Protein AF-0000000075195828 (afdb_homodimer)

Structure (mmCIF, N/CA/C/O backbone):
data_AF-0000000075195828-model_v1
#
loop_
_entity.id
_entity.type
_entity.pdbx_description
1 polymer 'Uncharacterized protein'
#
loop_
_atom_site.group_PDB
_atom_site.id
_atom_site.type_symbol
_atom_site.label_atom_id
_atom_site.label_alt_id
_atom_site.label_comp_id
_atom_site.label_asym_id
_atom_site.label_entity_id
_atom_site.label_seq_id
_atom_site.pdbx_PDB_ins_code
_atom_site.Cartn_x
_atom_site.Cartn_y
_atom_site.Cartn_z
_atom_site.occupancy
_atom_site.B_iso_or_equiv
_atom_site.auth_seq_id
_atom_site.auth_comp_id
_atom_site.auth_asym_id
_atom_site.auth_atom_id
_atom_site.pdbx_PDB_model_num
ATOM 1 N N . MET A 1 1 ? -68.438 -22.5 15.289 1 33.59 1 MET A N 1
ATOM 2 C CA . MET A 1 1 ? -67 -22.391 15.703 1 33.59 1 MET A CA 1
ATOM 3 C C . MET A 1 1 ? -66.062 -22.578 14.516 1 33.59 1 MET A C 1
ATOM 5 O O . MET A 1 1 ? -64.875 -22.25 14.594 1 33.59 1 MET A O 1
ATOM 9 N N . ARG A 1 2 ? -66.625 -23.141 13.414 1 47.31 2 ARG A N 1
ATOM 10 C CA . ARG A 1 2 ? -65.75 -23.5 12.305 1 47.31 2 ARG A CA 1
ATOM 11 C C . ARG A 1 2 ? -65.5 -22.297 11.43 1 47.31 2 ARG A C 1
ATOM 13 O O . ARG A 1 2 ? -64.438 -22.25 10.75 1 47.31 2 ARG A O 1
ATOM 20 N N . THR A 1 3 ? -66.312 -21.281 11.453 1 52.47 3 THR A N 1
ATOM 21 C CA . THR A 1 3 ? -66.188 -20.203 10.469 1 52.47 3 THR A CA 1
ATOM 22 C C . THR A 1 3 ? -65.125 -19.203 10.898 1 52.47 3 THR A C 1
ATOM 24 O O . THR A 1 3 ? -64.5 -18.531 10.062 1 52.47 3 THR A O 1
ATOM 27 N N . ALA A 1 4 ? -64.938 -19.125 12.195 1 49.28 4 ALA A N 1
ATOM 28 C CA . ALA A 1 4 ? -64 -18.094 12.688 1 49.28 4 ALA A CA 1
ATOM 29 C C . ALA A 1 4 ? -62.562 -18.484 12.445 1 49.28 4 ALA A C 1
ATOM 31 O O . ALA A 1 4 ? -61.688 -17.609 12.281 1 49.28 4 ALA A O 1
ATOM 32 N N . VAL A 1 5 ? -62.344 -19.797 12.18 1 52.47 5 VAL A N 1
ATOM 33 C CA . VAL A 1 5 ? -60.969 -20.266 12.07 1 52.47 5 VAL A CA 1
ATOM 34 C C . VAL A 1 5 ? -60.438 -19.969 10.664 1 52.47 5 VAL A C 1
ATOM 36 O O . VAL A 1 5 ? -59.25 -19.703 10.492 1 52.47 5 VAL A O 1
ATOM 39 N N . TYR A 1 6 ? -61.375 -19.719 9.742 1 54.06 6 TYR A N 1
ATOM 40 C CA . TYR A 1 6 ? -60.938 -19.5 8.367 1 54.06 6 TYR A CA 1
ATOM 41 C C . TYR A 1 6 ? -60.406 -18.094 8.18 1 54.06 6 TYR A C 1
ATOM 43 O O . TYR A 1 6 ? -59.5 -17.859 7.398 1 54.06 6 TYR A O 1
ATOM 51 N N . TYR A 1 7 ? -60.844 -17.062 8.992 1 54.94 7 TYR A N 1
ATOM 52 C CA . TYR A 1 7 ? -60.438 -15.672 8.781 1 54.94 7 TYR A CA 1
ATOM 53 C C . TYR A 1 7 ? -59.062 -15.406 9.352 1 54.94 7 TYR A C 1
ATOM 55 O O . TYR A 1 7 ? -58.344 -14.516 8.883 1 54.94 7 TYR A O 1
ATOM 63 N N . ILE A 1 8 ? -58.656 -16.281 10.367 1 55.53 8 ILE A N 1
ATOM 64 C CA . ILE A 1 8 ? -57.344 -16.031 10.977 1 55.53 8 ILE A CA 1
ATOM 65 C C . ILE A 1 8 ? -56.281 -16.734 10.18 1 55.53 8 ILE A C 1
ATOM 67 O O . ILE A 1 8 ? -55.156 -16.203 10.016 1 55.53 8 ILE A O 1
ATOM 71 N N . LEU A 1 9 ? -56.656 -17.828 9.391 1 58.69 9 LEU A N 1
ATOM 72 C CA . LEU A 1 9 ? -55.625 -18.594 8.703 1 58.69 9 LEU A CA 1
ATOM 73 C C . LEU A 1 9 ? -55.281 -17.984 7.352 1 58.69 9 LEU A C 1
ATOM 75 O O . LEU A 1 9 ? -54.188 -18.188 6.82 1 58.69 9 LEU A O 1
ATOM 79 N N . LEU A 1 10 ? -56.125 -16.984 6.922 1 60.84 10 LEU A N 1
ATOM 80 C CA . LEU A 1 10 ? -55.906 -16.422 5.59 1 60.84 10 LEU A CA 1
ATOM 81 C C . LEU A 1 10 ? -54.781 -15.406 5.602 1 60.84 10 LEU A C 1
ATOM 83 O O . LEU A 1 10 ? -53.938 -15.391 4.699 1 60.84 10 LEU A O 1
ATOM 87 N N . PRO A 1 11 ? -54.719 -14.57 6.68 1 60.22 11 PRO A N 1
ATOM 88 C CA . PRO A 1 11 ? -53.594 -13.625 6.648 1 60.22 11 PRO A CA 1
ATOM 89 C C . PRO A 1 11 ? -52.281 -14.273 7.012 1 60.22 11 PRO A C 1
ATOM 91 O O . PRO A 1 11 ? -51.219 -13.852 6.523 1 60.22 11 PRO A O 1
ATOM 94 N N . ILE A 1 12 ? -52.344 -15.5 7.641 1 58.06 12 ILE A N 1
ATOM 95 C CA . ILE A 1 12 ? -51.094 -16.156 8.008 1 58.06 12 ILE A CA 1
ATOM 96 C C . ILE A 1 12 ? -50.531 -16.906 6.797 1 58.06 12 ILE A C 1
ATOM 98 O O . ILE A 1 12 ? -49.312 -16.828 6.527 1 58.06 12 ILE A O 1
ATOM 102 N N . ILE A 1 13 ? -51.406 -17.438 5.906 1 59.91 13 ILE A N 1
ATOM 103 C CA . ILE A 1 13 ? -50.938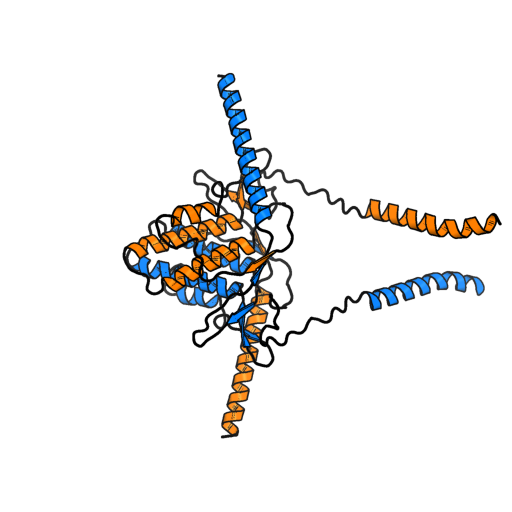 -18.156 4.734 1 59.91 13 ILE A CA 1
ATOM 104 C C . ILE A 1 13 ? -50.5 -17.172 3.658 1 59.91 13 ILE A C 1
ATOM 106 O O . ILE A 1 13 ? -49.5 -17.391 2.971 1 59.91 13 ILE A O 1
ATOM 110 N N . ALA A 1 14 ? -51.062 -15.969 3.604 1 57.03 14 ALA A N 1
ATOM 111 C CA . ALA A 1 14 ? -50.656 -14.977 2.625 1 57.03 14 ALA A CA 1
ATOM 112 C C . ALA A 1 14 ? -49.312 -14.367 3.012 1 57.03 14 ALA A C 1
ATOM 114 O O . ALA A 1 14 ? -48.438 -14.133 2.152 1 57.03 14 ALA A O 1
ATOM 115 N N . ASN A 1 15 ? -49.062 -14.367 4.328 1 58.78 15 ASN A N 1
ATOM 116 C CA . ASN A 1 15 ? -47.781 -13.859 4.785 1 58.78 15 ASN A CA 1
ATOM 117 C C . ASN A 1 15 ? -46.688 -14.891 4.598 1 58.78 15 ASN A C 1
ATOM 119 O O . ASN A 1 15 ? -45.562 -14.539 4.215 1 58.78 15 ASN A O 1
ATOM 123 N N . LEU A 1 16 ? -47 -16.172 4.641 1 58.81 16 LEU A N 1
ATOM 124 C CA . LEU A 1 16 ? -46.031 -17.234 4.426 1 58.81 16 LEU A CA 1
ATOM 125 C C . LEU A 1 16 ? -45.75 -17.438 2.938 1 58.81 16 LEU A C 1
ATOM 127 O O . LEU A 1 16 ? -44.594 -17.656 2.535 1 58.81 16 LEU A O 1
ATOM 131 N N . ALA A 1 17 ? -46.812 -17.219 2.166 1 55.09 17 ALA A N 1
ATOM 132 C CA . ALA A 1 17 ? -46.625 -17.344 0.72 1 55.09 17 ALA A CA 1
ATOM 133 C C . ALA A 1 17 ? -45.844 -16.172 0.163 1 55.09 17 ALA A C 1
ATOM 135 O O . ALA A 1 17 ? -44.938 -16.359 -0.683 1 55.09 17 ALA A O 1
ATOM 136 N N . VAL A 1 18 ? -45.969 -14.961 0.785 1 50.88 18 VAL A N 1
ATOM 137 C CA . VAL A 1 18 ? -45.188 -13.812 0.312 1 50.88 18 VAL A CA 1
ATOM 138 C C . VAL A 1 18 ? -43.75 -13.93 0.773 1 50.88 18 VAL A C 1
ATOM 140 O O . VAL A 1 18 ? -42.812 -13.602 0.025 1 50.88 18 VAL A O 1
ATOM 143 N N . LYS A 1 19 ? -43.531 -14.453 1.952 1 51.91 19 LYS A N 1
ATOM 144 C CA . LYS A 1 19 ? -42.156 -14.656 2.404 1 51.91 19 LYS A CA 1
ATOM 145 C C . LYS A 1 19 ? -41.5 -15.766 1.602 1 51.91 19 LYS A C 1
ATOM 147 O O . LYS A 1 19 ? -40.312 -15.664 1.28 1 51.91 19 LYS A O 1
ATOM 152 N N . LEU A 1 20 ? -42.219 -16.75 1.206 1 51.75 20 LEU A N 1
ATOM 153 C CA . LEU A 1 20 ? -41.688 -17.828 0.384 1 51.75 20 LEU A CA 1
ATOM 154 C C . LEU A 1 20 ? -41.406 -17.344 -1.039 1 51.75 20 LEU A C 1
ATOM 156 O O . LEU A 1 20 ? -40.406 -17.719 -1.65 1 51.75 20 LEU A O 1
ATOM 160 N N . VAL A 1 21 ? -42.25 -16.469 -1.584 1 49.66 21 VAL A N 1
ATOM 161 C CA . VAL A 1 21 ? -42.031 -15.93 -2.924 1 49.66 21 VAL A CA 1
ATOM 162 C C . VAL A 1 21 ? -40.906 -14.922 -2.902 1 49.66 21 VAL A C 1
ATOM 164 O O . VAL A 1 21 ? -40.031 -14.93 -3.787 1 49.66 21 VAL A O 1
ATOM 167 N N . VAL A 1 22 ? -40.812 -14.062 -1.802 1 46.47 22 VAL A N 1
ATOM 168 C CA . VAL A 1 22 ? -39.719 -13.086 -1.715 1 46.47 22 VAL A CA 1
ATOM 169 C C . VAL A 1 22 ? -38.406 -13.805 -1.432 1 46.47 22 VAL A C 1
ATOM 171 O O . VAL A 1 22 ? -37.375 -13.414 -1.948 1 46.47 22 VAL A O 1
ATOM 174 N N . TRP A 1 23 ? -38.438 -14.844 -0.588 1 48.66 23 TRP A N 1
ATOM 175 C CA . TRP A 1 23 ? -37.219 -15.617 -0.371 1 48.66 23 TRP A CA 1
ATOM 176 C C . TRP A 1 23 ? -36.781 -16.297 -1.659 1 48.66 23 TRP A C 1
ATOM 178 O O . TRP A 1 23 ? -35.594 -16.328 -1.97 1 48.66 23 TRP A O 1
ATOM 188 N N . THR A 1 24 ? -37.688 -16.891 -2.441 1 47.66 24 THR A N 1
ATOM 189 C CA . THR A 1 24 ? -37.344 -17.5 -3.719 1 47.66 24 THR A CA 1
ATOM 190 C C . THR A 1 24 ? -36.938 -16.438 -4.742 1 47.66 24 THR A C 1
ATOM 192 O O . THR A 1 24 ? -36.094 -16.672 -5.59 1 47.66 24 THR A O 1
ATOM 195 N N . LEU A 1 25 ? -37.625 -15.289 -4.707 1 47.31 25 LEU A N 1
ATOM 196 C CA . LEU A 1 25 ? -37.312 -14.281 -5.711 1 47.31 25 LEU A CA 1
ATOM 197 C C . LEU A 1 25 ? -36.031 -13.531 -5.352 1 47.31 25 LEU A C 1
ATOM 199 O O . LEU A 1 25 ? -35.312 -13.062 -6.234 1 47.31 25 LEU A O 1
ATOM 203 N N . TYR A 1 26 ? -35.875 -13.203 -4.043 1 43.25 26 TYR A N 1
ATOM 204 C CA . TYR A 1 26 ? -34.719 -12.352 -3.762 1 43.25 26 TYR A CA 1
ATOM 205 C C . TYR A 1 26 ? -33.438 -13.18 -3.605 1 43.25 26 TYR A C 1
ATOM 207 O O . TYR A 1 26 ? -32.75 -13.094 -2.584 1 43.25 26 TYR A O 1
ATOM 215 N N . VAL A 1 27 ? -33.469 -14.516 -3.908 1 41.94 27 VAL A N 1
ATOM 216 C CA . VAL A 1 27 ? -32.125 -15.008 -4 1 41.94 27 VAL A CA 1
ATOM 217 C C . VAL A 1 27 ? -31.344 -14.203 -5.043 1 41.94 27 VAL A C 1
ATOM 219 O O . VAL A 1 27 ? -31.703 -14.203 -6.227 1 41.94 27 VAL A O 1
ATOM 222 N N . PRO A 1 28 ? -30.828 -13.047 -4.77 1 44.34 28 PRO A N 1
ATOM 223 C CA . PRO A 1 28 ? -29.906 -12.586 -5.816 1 44.34 28 PRO A CA 1
ATOM 224 C C . PRO A 1 28 ? -29.031 -13.711 -6.367 1 44.34 28 PRO A C 1
ATOM 226 O O . PRO A 1 28 ? -28.234 -14.289 -5.633 1 44.34 28 PRO A O 1
ATOM 229 N N . SER A 1 29 ? -29.594 -14.695 -6.922 1 43.38 29 SER A N 1
ATOM 230 C CA . SER A 1 29 ? -28.891 -15.75 -7.652 1 43.38 29 SER A CA 1
ATOM 231 C C . SER A 1 29 ? -27.828 -15.172 -8.57 1 43.38 29 SER A C 1
ATOM 233 O O . SER A 1 29 ? -28 -15.133 -9.789 1 43.38 29 SER A O 1
ATOM 235 N N . GLU A 1 30 ? -27.406 -13.922 -8.391 1 45.81 30 GLU A N 1
ATOM 236 C CA . GLU A 1 30 ? -26.406 -13.711 -9.445 1 45.81 30 GLU A CA 1
ATOM 237 C C . GLU A 1 30 ? -25.438 -14.883 -9.531 1 45.81 30 GLU A C 1
ATOM 239 O O . GLU A 1 30 ? -24.875 -15.305 -8.516 1 45.81 30 GLU A O 1
ATOM 244 N N . ASP A 1 31 ? -25.609 -15.828 -10.289 1 50.53 31 ASP A N 1
ATOM 245 C CA . ASP A 1 31 ? -24.688 -16.891 -10.656 1 50.53 31 ASP A CA 1
ATOM 246 C C . ASP A 1 31 ? -23.234 -16.406 -10.562 1 50.53 31 ASP A C 1
ATOM 248 O O . ASP A 1 31 ? -22.906 -15.328 -11.039 1 50.53 31 ASP A O 1
ATOM 252 N N . PRO A 1 32 ? -22.516 -16.891 -9.539 1 60.41 32 PRO A N 1
ATOM 253 C CA . PRO A 1 32 ? -21.125 -16.469 -9.523 1 60.41 32 PRO A CA 1
ATOM 254 C C . PRO A 1 32 ? -20.516 -16.391 -10.922 1 60.41 32 PRO A C 1
ATOM 256 O O . PRO A 1 32 ? -20.75 -17.281 -11.742 1 60.41 32 PRO A O 1
ATOM 259 N N . VAL A 1 33 ? -20.406 -15.234 -11.508 1 69.31 33 VAL A N 1
ATOM 260 C CA . VAL A 1 33 ? -19.719 -15.07 -12.781 1 69.31 33 VAL A CA 1
ATOM 261 C C . VAL A 1 33 ? -18.531 -16.031 -12.852 1 69.31 33 VAL A C 1
ATOM 263 O O . VAL A 1 33 ? -17.719 -16.078 -11.93 1 69.31 33 VAL A O 1
ATOM 266 N N . SER A 1 34 ? -18.641 -17.047 -13.609 1 87.12 34 SER A N 1
ATOM 267 C CA . SER A 1 34 ? -17.531 -17.969 -13.852 1 87.12 34 SER A CA 1
ATOM 268 C C . SER A 1 34 ? -16.578 -17.438 -14.914 1 87.12 34 SER A C 1
ATOM 270 O O . SER A 1 34 ? -17.016 -16.812 -15.883 1 87.12 34 SER A O 1
ATOM 272 N N . TYR A 1 35 ? -15.312 -17.422 -14.625 1 93.75 35 TYR A N 1
ATOM 273 C CA . TYR A 1 35 ? -14.266 -16.984 -15.547 1 93.75 35 TYR A CA 1
ATOM 274 C C . TYR A 1 35 ? -13.469 -18.172 -16.062 1 93.75 35 TYR A C 1
ATOM 276 O O . TYR A 1 35 ? -13.18 -19.109 -15.32 1 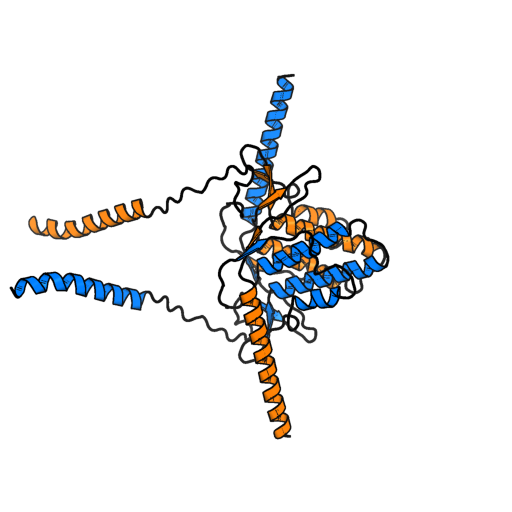93.75 35 TYR A O 1
ATOM 284 N N . THR A 1 36 ? -13.094 -18.109 -17.375 1 95.25 36 THR A N 1
ATOM 285 C CA . THR A 1 36 ? -12.266 -19.172 -17.938 1 95.25 36 THR A CA 1
ATOM 286 C C . THR A 1 36 ? -10.789 -18.906 -17.672 1 95.25 36 THR A C 1
ATOM 288 O O . THR A 1 36 ? -9.961 -19.812 -17.734 1 95.25 36 THR A O 1
ATOM 291 N N . TYR A 1 37 ? -10.453 -17.594 -17.422 1 94.88 37 TYR A N 1
ATOM 292 C CA . TYR A 1 37 ? -9.094 -17.109 -17.219 1 94.88 37 TYR A CA 1
ATOM 293 C C . TYR A 1 37 ? -8.266 -17.25 -18.5 1 94.88 37 TYR A C 1
ATOM 295 O O . TYR A 1 37 ? -7.039 -17.234 -18.453 1 94.88 37 TYR A O 1
ATOM 303 N N . ASP A 1 38 ? -8.961 -17.438 -19.578 1 92.12 38 ASP A N 1
ATOM 304 C CA . ASP A 1 38 ? -8.312 -17.422 -20.891 1 92.12 38 ASP A CA 1
ATOM 305 C C . ASP A 1 38 ? -8.367 -16.016 -21.5 1 92.12 38 ASP A C 1
ATOM 307 O O . ASP A 1 38 ? -9.328 -15.281 -21.297 1 92.12 38 ASP A O 1
ATOM 311 N N . ASP A 1 39 ? -7.324 -15.695 -22.188 1 89.75 39 ASP A N 1
ATOM 312 C CA . ASP A 1 39 ? -7.254 -14.391 -22.844 1 89.75 39 ASP A CA 1
ATOM 313 C C . ASP A 1 39 ? -7.621 -13.266 -21.859 1 89.75 39 ASP A C 1
ATOM 315 O O . ASP A 1 39 ? -7.039 -13.164 -20.781 1 89.75 39 ASP A O 1
ATOM 319 N N . ASP A 1 40 ? -8.703 -12.57 -22.188 1 89.56 40 ASP A N 1
ATOM 320 C CA . ASP A 1 40 ? -9.031 -11.43 -21.344 1 89.56 40 ASP A CA 1
ATOM 321 C C . ASP A 1 40 ? -10.219 -11.75 -20.438 1 89.56 40 ASP A C 1
ATOM 323 O O . ASP A 1 40 ? -10.758 -10.859 -19.766 1 89.56 40 ASP A O 1
ATOM 327 N N . ASP A 1 41 ? -10.492 -13.039 -20.406 1 93.56 41 ASP A N 1
ATOM 328 C CA . ASP A 1 41 ? -11.656 -13.453 -19.625 1 93.56 41 ASP A CA 1
ATOM 329 C C . ASP A 1 41 ? -11.25 -13.789 -18.188 1 93.56 41 ASP A C 1
ATOM 331 O O . ASP A 1 41 ? -11.273 -14.953 -17.781 1 93.56 41 ASP A O 1
ATOM 335 N N . PHE A 1 42 ? -10.93 -12.898 -17.422 1 93.75 42 PHE A N 1
ATOM 336 C CA . PHE A 1 42 ? -10.68 -13.031 -15.984 1 93.75 42 PHE A CA 1
ATOM 337 C C . PHE A 1 42 ? -11.023 -11.734 -15.258 1 93.75 42 PHE A C 1
ATOM 339 O O . PHE A 1 42 ? -11 -10.656 -15.859 1 93.75 42 PHE A O 1
ATOM 346 N N . PRO A 1 43 ? -11.422 -11.82 -14.031 1 94 43 PRO A N 1
ATOM 347 C CA . PRO A 1 43 ? -11.836 -10.633 -13.281 1 94 43 PRO A CA 1
ATOM 348 C C . PRO A 1 43 ? -10.656 -9.766 -12.852 1 94 43 PRO A C 1
ATOM 350 O O . PRO A 1 43 ? -9.508 -10.227 -12.859 1 94 43 PRO A O 1
ATOM 353 N N . TYR A 1 44 ? -10.891 -8.547 -12.477 1 93.19 44 TYR A N 1
ATOM 354 C CA . TYR A 1 44 ? -9.852 -7.652 -11.977 1 93.19 44 TYR A CA 1
ATOM 355 C C . TYR A 1 44 ? -9.312 -8.141 -10.641 1 93.19 44 TYR A C 1
ATOM 357 O O . TYR A 1 44 ? -8.117 -8.039 -10.367 1 93.19 44 TYR A O 1
ATOM 365 N N . GLU A 1 45 ? -10.25 -8.719 -9.875 1 94.38 45 GLU A N 1
ATOM 366 C CA . GLU A 1 45 ? -9.883 -9.219 -8.555 1 94.38 45 GLU A CA 1
ATOM 367 C C . GLU A 1 45 ? -10.164 -10.719 -8.438 1 94.38 45 GLU A C 1
ATOM 369 O O . GLU A 1 45 ? -11.188 -11.203 -8.922 1 94.38 45 GLU A O 1
ATOM 374 N N . TRP A 1 46 ? -9.188 -11.406 -7.82 1 95.5 46 TRP A N 1
ATOM 375 C CA . TRP A 1 46 ? -9.414 -12.82 -7.559 1 95.5 46 TRP A CA 1
ATOM 376 C C . TRP A 1 46 ? -10.617 -13.016 -6.645 1 95.5 46 TRP A C 1
ATOM 378 O O . TRP A 1 46 ? -10.68 -12.453 -5.551 1 95.5 46 TRP A O 1
ATOM 388 N N . PRO A 1 47 ? -11.609 -13.766 -7.18 1 94.25 47 PRO A N 1
ATOM 389 C CA . PRO A 1 47 ? -12.844 -13.891 -6.414 1 94.25 47 PRO A CA 1
ATOM 390 C C . PRO A 1 47 ? -12.727 -14.875 -5.254 1 94.25 47 PRO A C 1
ATOM 392 O O . PRO A 1 47 ? -13.117 -16.031 -5.379 1 94.25 47 PRO A O 1
ATOM 395 N N . ILE A 1 48 ? -12.219 -14.453 -4.168 1 92.56 48 ILE A N 1
ATOM 396 C CA . ILE A 1 48 ? -12.156 -15.266 -2.957 1 92.56 48 ILE A CA 1
ATOM 397 C C . ILE A 1 48 ? -13 -14.617 -1.86 1 92.56 48 ILE A C 1
ATOM 399 O O . ILE A 1 48 ? -13.25 -13.414 -1.889 1 92.56 48 ILE A O 1
ATOM 403 N N . PRO A 1 49 ? -13.477 -15.461 -0.963 1 88.69 49 PRO A N 1
ATOM 404 C CA . PRO A 1 49 ? -14.273 -14.891 0.122 1 88.69 49 PRO A CA 1
ATOM 405 C C . PRO A 1 49 ? -13.492 -13.859 0.945 1 88.69 49 PRO A C 1
ATOM 407 O O . PRO A 1 49 ? -12.273 -13.984 1.095 1 88.69 49 PRO A O 1
ATOM 410 N N . THR A 1 50 ? -14.273 -12.875 1.33 1 87.44 50 THR A N 1
ATOM 411 C CA . THR A 1 50 ? -13.672 -11.906 2.238 1 87.44 50 THR A CA 1
ATOM 412 C C . THR A 1 50 ? -13.922 -12.297 3.691 1 87.44 50 THR A C 1
ATOM 414 O O . THR A 1 50 ? -15 -12.789 4.031 1 87.44 50 THR A O 1
ATOM 417 N N . GLY A 1 51 ? -12.867 -12.312 4.496 1 91.56 51 GLY A N 1
ATOM 418 C CA . GLY A 1 51 ? -13.039 -12.523 5.926 1 91.56 51 GLY A CA 1
ATOM 419 C C . GLY A 1 51 ? -13.484 -11.281 6.664 1 91.56 51 GLY A C 1
ATOM 420 O O . GLY A 1 51 ? -13.695 -10.234 6.055 1 91.56 51 GLY A O 1
ATOM 421 N N . ASP A 1 52 ? -13.695 -11.43 7.98 1 94.38 52 ASP A N 1
ATOM 422 C CA . ASP A 1 52 ? -13.984 -10.289 8.844 1 94.38 52 ASP A CA 1
ATOM 423 C C . ASP A 1 52 ? -12.766 -9.375 8.969 1 94.38 52 ASP A C 1
ATOM 425 O O . ASP A 1 52 ? -11.633 -9.852 8.984 1 94.38 52 ASP A O 1
ATOM 429 N N . PRO A 1 53 ? -13.164 -8.109 8.992 1 94.69 53 PRO A N 1
ATOM 430 C CA . PRO A 1 53 ? -12.031 -7.207 9.234 1 94.69 53 PRO A CA 1
ATOM 431 C C . PRO A 1 53 ? -11.266 -7.555 10.508 1 94.69 53 PRO A C 1
ATOM 433 O O . PRO A 1 53 ? -11.844 -8.078 11.461 1 94.69 53 PRO A O 1
ATOM 436 N N . VAL A 1 54 ? -10.008 -7.297 10.484 1 95.5 54 VAL A N 1
ATOM 437 C CA . VAL A 1 54 ? -9.141 -7.566 11.625 1 95.5 54 VAL A CA 1
ATOM 438 C C . VAL A 1 54 ? -8.398 -6.293 12.023 1 95.5 54 VAL A C 1
ATOM 440 O O . VAL A 1 54 ? -8.039 -5.48 11.164 1 95.5 54 VAL A O 1
ATOM 443 N N . LEU A 1 55 ? -8.227 -6.109 13.336 1 93.94 55 LEU A N 1
ATOM 444 C CA . LEU A 1 55 ? -7.418 -4.992 13.805 1 93.94 55 LEU A CA 1
ATOM 445 C C . LEU A 1 55 ? -5.941 -5.371 13.852 1 93.94 55 LEU A C 1
ATOM 447 O O . LEU A 1 55 ? -5.586 -6.438 14.367 1 93.94 55 LEU A O 1
ATOM 451 N N . LEU A 1 56 ? -5.141 -4.574 13.273 1 93.62 56 LEU A N 1
ATOM 452 C CA . LEU A 1 56 ? -3.697 -4.773 13.266 1 93.62 56 LEU A CA 1
ATOM 453 C C . LEU A 1 56 ? -2.982 -3.609 13.945 1 93.62 56 LEU A C 1
ATOM 455 O O . LEU A 1 56 ? -3.1 -2.463 13.508 1 93.62 56 LEU A O 1
ATOM 459 N N . ALA A 1 57 ? -2.266 -3.93 15.031 1 90.81 57 ALA A N 1
ATOM 460 C CA . ALA A 1 57 ? -1.367 -2.932 15.602 1 90.81 57 ALA A CA 1
ATOM 461 C C . ALA A 1 57 ? -0.096 -2.797 14.766 1 90.81 57 ALA A C 1
ATOM 463 O O . ALA A 1 57 ? 0.643 -3.768 14.586 1 90.81 57 ALA A O 1
ATOM 464 N N . ILE A 1 58 ? 0.068 -1.658 14.258 1 90.56 58 ILE A N 1
ATOM 465 C CA . ILE A 1 58 ? 1.254 -1.429 13.445 1 90.56 58 ILE A CA 1
ATOM 466 C C . ILE A 1 58 ? 2.488 -1.329 14.336 1 90.56 58 ILE A C 1
ATOM 468 O O . ILE A 1 58 ? 2.529 -0.511 15.258 1 90.56 58 ILE A O 1
ATOM 472 N N . GLU A 1 59 ? 3.475 -2.141 14.016 1 84.44 59 GLU A N 1
ATOM 473 C CA . GLU A 1 59 ? 4.711 -2.148 14.789 1 84.44 59 GLU A CA 1
ATOM 474 C C . GLU A 1 59 ? 5.773 -1.265 14.148 1 84.44 59 GLU A C 1
ATOM 476 O O . GLU A 1 59 ? 6.098 -1.433 12.969 1 84.44 59 GLU A O 1
ATOM 481 N N . SER A 1 60 ? 6.289 -0.39 14.891 1 75.31 60 SER A N 1
ATOM 482 C CA . SER A 1 60 ? 7.324 0.496 14.375 1 75.31 60 SER A CA 1
ATOM 483 C C . SER A 1 60 ? 8.68 -0.201 14.328 1 75.31 60 SER A C 1
ATOM 485 O O . SER A 1 60 ? 9.477 0.044 13.422 1 75.31 60 SER A O 1
ATOM 487 N N . ASN A 1 61 ? 8.906 -1.031 15.328 1 74.62 61 ASN A N 1
ATOM 488 C CA . ASN A 1 61 ? 10.156 -1.776 15.398 1 74.62 61 ASN A CA 1
ATOM 489 C C . ASN A 1 61 ? 9.914 -3.275 15.531 1 74.62 61 ASN A C 1
ATOM 491 O O . ASN A 1 61 ? 9.594 -3.76 16.625 1 74.62 61 ASN A O 1
ATOM 495 N N . SER A 1 62 ? 10.039 -3.857 14.391 1 78.12 62 SER A N 1
ATOM 496 C CA . SER A 1 62 ? 9.781 -5.293 14.43 1 78.12 62 SER A CA 1
ATOM 497 C C . SER A 1 62 ? 11.055 -6.074 14.75 1 78.12 62 SER A C 1
ATOM 499 O O . SER A 1 62 ? 12.141 -5.711 14.297 1 78.12 62 SER A O 1
ATOM 501 N N . VAL A 1 63 ? 10.859 -7.113 15.531 1 81.62 63 VAL A N 1
ATOM 502 C CA . VAL A 1 63 ? 11.969 -8.016 15.812 1 81.62 63 VAL A CA 1
ATOM 503 C C . VAL A 1 63 ? 12.219 -8.914 14.602 1 81.62 63 VAL A C 1
ATOM 505 O O . VAL A 1 63 ? 13.258 -9.578 14.516 1 81.62 63 VAL A O 1
ATOM 508 N N . ARG A 1 64 ? 11.273 -8.891 13.719 1 87.81 64 ARG A N 1
ATOM 509 C CA . ARG A 1 64 ? 11.398 -9.672 12.492 1 87.81 64 ARG A CA 1
ATOM 510 C C . ARG A 1 64 ? 11.555 -8.75 11.281 1 87.81 64 ARG A C 1
ATOM 512 O O . ARG A 1 64 ? 11.32 -7.547 11.375 1 87.81 64 ARG A O 1
ATOM 519 N N . PHE A 1 65 ? 12.055 -9.359 10.195 1 92.12 65 PHE A N 1
ATOM 520 C CA . PHE A 1 65 ? 12.156 -8.68 8.906 1 92.12 65 PHE A CA 1
ATOM 521 C C . PHE A 1 65 ? 13.156 -7.527 8.984 1 92.12 65 PHE A C 1
ATOM 523 O O . PHE A 1 65 ? 12.852 -6.402 8.586 1 92.12 65 PHE A O 1
ATOM 530 N N . HIS A 1 66 ? 14.305 -7.797 9.523 1 88.94 66 HIS A N 1
ATOM 531 C CA . HIS A 1 66 ? 15.414 -6.852 9.5 1 88.94 66 HIS A CA 1
ATOM 532 C C . HIS A 1 66 ? 15.898 -6.609 8.07 1 88.94 66 HIS A C 1
ATOM 534 O O . HIS A 1 66 ? 15.703 -7.449 7.195 1 88.94 66 HIS A O 1
ATOM 540 N N . ILE A 1 67 ? 16.547 -5.453 7.918 1 85.81 67 ILE A N 1
ATOM 541 C CA . ILE A 1 67 ? 17.047 -5.109 6.59 1 85.81 67 ILE A CA 1
ATOM 542 C C . ILE A 1 67 ? 18.109 -6.121 6.16 1 85.81 67 ILE A C 1
ATOM 544 O O . ILE A 1 67 ? 18.156 -6.523 4.996 1 85.81 67 ILE A O 1
ATOM 548 N N . GLN A 1 68 ? 18.891 -6.461 7.145 1 85.94 68 GLN A N 1
ATOM 549 C CA . GLN A 1 68 ? 20 -7.371 6.891 1 85.94 68 GLN A CA 1
ATOM 550 C C . GLN A 1 68 ? 20.219 -8.32 8.07 1 85.94 68 GLN A C 1
ATOM 552 O O . GLN A 1 68 ? 19.625 -8.141 9.133 1 85.94 68 GLN A O 1
ATOM 557 N N . GLY A 1 69 ? 21.109 -9.32 7.789 1 86.81 69 GLY A N 1
ATOM 558 C CA . GLY A 1 69 ? 21.375 -10.32 8.812 1 86.81 69 GLY A CA 1
ATOM 559 C C . GLY A 1 69 ? 21.234 -11.742 8.297 1 86.81 69 GLY A C 1
ATOM 560 O O . GLY A 1 69 ? 20.812 -11.961 7.164 1 86.81 69 GLY A O 1
ATOM 561 N N . THR A 1 70 ? 21.562 -12.734 9.109 1 89.19 70 THR A N 1
ATOM 562 C CA . THR A 1 70 ? 21.688 -14.133 8.734 1 89.19 70 THR A CA 1
ATOM 563 C C . THR A 1 70 ? 20.344 -14.688 8.266 1 89.19 70 THR A C 1
ATOM 565 O O . THR A 1 70 ? 20.281 -15.461 7.309 1 89.19 70 THR A O 1
ATOM 568 N N . ASP A 1 71 ? 19.203 -14.203 8.828 1 92.5 71 ASP A N 1
ATOM 569 C CA . ASP A 1 71 ? 17.906 -14.789 8.508 1 92.5 71 ASP A CA 1
ATOM 570 C C . ASP A 1 71 ? 17.047 -13.812 7.703 1 92.5 71 ASP A C 1
ATOM 572 O O . ASP A 1 71 ? 15.914 -14.133 7.348 1 92.5 71 ASP A O 1
ATOM 576 N N . ALA A 1 72 ? 17.594 -12.719 7.371 1 92.44 72 ALA A N 1
ATOM 577 C CA . ALA A 1 72 ? 16.781 -11.648 6.809 1 92.44 72 ALA A CA 1
ATOM 578 C C . ALA A 1 72 ? 16.203 -12.047 5.449 1 92.44 72 ALA A C 1
ATOM 580 O O . ALA A 1 72 ? 15.008 -11.914 5.207 1 92.44 72 ALA A O 1
ATOM 581 N N . ASP A 1 73 ? 17.047 -12.617 4.57 1 93.88 73 ASP A N 1
ATOM 582 C CA . ASP A 1 73 ? 16.594 -12.992 3.234 1 93.88 73 ASP A CA 1
ATOM 583 C C . ASP A 1 73 ? 15.477 -14.031 3.307 1 93.88 73 ASP A C 1
ATOM 585 O O . ASP A 1 73 ? 14.469 -13.914 2.609 1 93.88 73 ASP A O 1
ATOM 589 N N . ALA A 1 74 ? 15.672 -14.984 4.109 1 95.44 74 ALA A N 1
ATOM 590 C CA . ALA A 1 74 ? 14.672 -16.047 4.242 1 95.44 74 ALA A CA 1
ATOM 591 C C . ALA A 1 74 ? 13.367 -15.492 4.805 1 95.44 74 ALA A C 1
ATOM 593 O O . ALA A 1 74 ? 12.281 -15.914 4.398 1 95.44 74 ALA A O 1
ATOM 594 N N . GLU A 1 75 ? 13.438 -14.586 5.738 1 95.38 75 GLU A N 1
ATOM 595 C CA . GLU A 1 75 ? 12.242 -13.977 6.32 1 95.38 75 GLU A CA 1
ATOM 596 C C . GLU A 1 75 ? 11.461 -13.188 5.277 1 95.38 75 GLU A C 1
ATOM 598 O O . GLU A 1 75 ? 10.242 -13.344 5.156 1 95.38 75 GLU A O 1
ATOM 603 N N . TRP A 1 76 ? 12.141 -12.383 4.535 1 96.75 76 TRP A N 1
ATOM 604 C CA . TRP A 1 76 ? 11.477 -11.586 3.514 1 96.75 76 TRP A CA 1
ATOM 605 C C . TRP A 1 76 ? 10.906 -12.469 2.41 1 96.75 76 TRP A C 1
ATOM 607 O O . TRP A 1 76 ? 9.797 -12.234 1.926 1 96.75 76 TRP A O 1
ATOM 617 N N . ASP A 1 77 ? 11.57 -13.547 2.02 1 95.81 77 ASP A N 1
ATOM 618 C CA . ASP A 1 77 ? 11.094 -14.492 1.019 1 95.81 77 ASP A CA 1
ATOM 619 C C . ASP A 1 77 ? 9.805 -15.172 1.476 1 95.81 77 ASP A C 1
ATOM 621 O O . ASP A 1 77 ? 8.953 -15.508 0.654 1 95.81 77 ASP A O 1
ATOM 625 N N . SER A 1 78 ? 9.688 -15.367 2.713 1 96.06 78 SER A N 1
ATOM 626 C CA . SER A 1 78 ? 8.562 -16.109 3.264 1 96.06 78 SER A CA 1
ATOM 627 C C . SER A 1 78 ? 7.258 -15.328 3.125 1 96.06 78 SER A C 1
ATOM 629 O O . SER A 1 78 ? 6.172 -15.883 3.277 1 96.06 78 SER A O 1
ATOM 631 N N . LEU A 1 79 ? 7.32 -14.062 2.83 1 97.31 79 LEU A N 1
ATOM 632 C CA . LEU A 1 79 ? 6.141 -13.219 2.695 1 97.31 79 LEU A CA 1
ATOM 633 C C . LEU A 1 79 ? 5.355 -13.57 1.438 1 97.31 79 LEU A C 1
ATOM 635 O O . LEU A 1 79 ? 4.184 -13.211 1.308 1 97.31 79 LEU A O 1
ATOM 639 N N . VAL A 1 80 ? 5.977 -14.242 0.502 1 98.06 80 VAL A N 1
ATOM 640 C CA . VAL A 1 80 ? 5.355 -14.539 -0.782 1 98.06 80 VAL A CA 1
ATOM 641 C C . VAL A 1 80 ? 5.523 -16.016 -1.106 1 98.06 80 VAL A C 1
ATOM 643 O O . VAL A 1 80 ? 6.414 -16.391 -1.877 1 98.06 80 VAL A O 1
ATOM 646 N N . PRO A 1 81 ? 4.57 -16.844 -0.636 1 96.62 81 PRO A N 1
ATOM 647 C CA . PRO A 1 81 ? 4.695 -18.281 -0.884 1 96.62 81 PRO A CA 1
ATOM 648 C C . PRO A 1 81 ? 4.613 -18.625 -2.367 1 96.62 81 PRO A C 1
ATOM 650 O O . PRO A 1 81 ? 3.838 -18.016 -3.109 1 96.62 81 PRO A O 1
ATOM 653 N N . GLY A 1 82 ? 5.527 -19.656 -2.727 1 95.88 82 GLY A N 1
ATOM 654 C CA . GLY A 1 82 ? 5.516 -20.109 -4.105 1 95.88 82 GLY A CA 1
ATOM 655 C C . GLY A 1 82 ? 5.824 -19.016 -5.105 1 95.88 82 GLY A C 1
ATOM 656 O O . GLY A 1 82 ? 5.254 -19 -6.199 1 95.88 82 GLY A O 1
ATOM 657 N N . ASP A 1 83 ? 6.52 -17.984 -4.656 1 94.25 83 ASP A N 1
ATOM 658 C CA . ASP A 1 83 ? 6.91 -16.844 -5.469 1 94.25 83 ASP A CA 1
ATOM 659 C C . ASP A 1 83 ? 5.691 -16.031 -5.898 1 94.25 83 ASP A C 1
ATOM 661 O O . ASP A 1 83 ? 5.75 -15.281 -6.875 1 94.25 83 ASP A O 1
ATOM 665 N N . GLY A 1 84 ? 4.59 -16.312 -5.211 1 96.38 84 GLY A N 1
ATOM 666 C CA . GLY A 1 84 ? 3.375 -15.555 -5.477 1 96.38 84 GLY A CA 1
ATOM 667 C C . GLY A 1 84 ? 2.66 -16 -6.738 1 96.38 84 GLY A C 1
ATOM 668 O O . GLY A 1 84 ? 1.743 -15.328 -7.207 1 96.38 84 GLY A O 1
ATOM 669 N N . LEU A 1 85 ? 3.092 -17.125 -7.246 1 96.94 85 LEU A N 1
ATOM 670 C CA . LEU A 1 85 ? 2.531 -17.578 -8.508 1 96.94 85 LEU A CA 1
ATOM 671 C C . LEU A 1 85 ? 1.261 -18.391 -8.281 1 96.94 85 LEU A C 1
ATOM 673 O O . LEU A 1 85 ? 1.242 -19.297 -7.449 1 96.94 85 LEU A O 1
ATOM 677 N N . LEU A 1 86 ? 0.25 -18.047 -8.977 1 97.56 86 LEU A N 1
ATOM 678 C CA . LEU A 1 86 ? -1.012 -18.781 -9.023 1 97.56 86 LEU A CA 1
ATOM 679 C C . LEU A 1 86 ? -1.233 -19.391 -10.398 1 97.56 86 LEU A C 1
ATOM 681 O O . LEU A 1 86 ? -0.688 -18.906 -11.391 1 97.56 86 LEU A O 1
ATOM 685 N N . HIS A 1 87 ? -1.959 -20.406 -10.375 1 97.25 87 HIS A N 1
ATOM 686 C CA . HIS A 1 87 ? -2.338 -21.109 -11.602 1 97.25 87 HIS A CA 1
ATOM 687 C C . HIS A 1 87 ? -3.854 -21.25 -11.703 1 97.25 87 HIS A C 1
ATOM 689 O O . HIS A 1 87 ? -4.453 -22.062 -11.008 1 97.25 87 HIS A O 1
ATOM 695 N N . LEU A 1 88 ? -4.438 -20.469 -12.625 1 96.81 88 LEU A N 1
ATOM 696 C CA . LEU A 1 88 ? -5.891 -20.344 -12.633 1 96.81 88 LEU A CA 1
ATOM 697 C C . LEU A 1 88 ? -6.473 -20.797 -13.961 1 96.81 88 LEU A C 1
ATOM 699 O O . LEU A 1 88 ? -5.824 -20.672 -15.008 1 96.81 88 LEU A O 1
ATOM 703 N N . GLY A 1 89 ? -7.754 -21.281 -13.844 1 95.12 89 GLY A N 1
ATOM 704 C CA . GLY A 1 89 ? -8.445 -21.766 -15.031 1 95.12 89 GLY A CA 1
ATOM 705 C C . GLY A 1 89 ? -8.047 -23.172 -15.43 1 95.12 89 GLY A C 1
ATOM 706 O O . GLY A 1 89 ? -7.164 -23.766 -14.812 1 95.12 89 GLY A O 1
ATOM 707 N N . ASP A 1 90 ? -8.703 -23.641 -16.484 1 93.44 90 ASP A N 1
ATOM 708 C CA . ASP A 1 90 ? -8.469 -25 -16.953 1 93.44 90 ASP A CA 1
ATOM 709 C C . ASP A 1 90 ? -7.043 -25.172 -17.484 1 93.44 90 ASP A C 1
ATOM 711 O O . ASP A 1 90 ? -6.449 -26.234 -17.375 1 93.44 90 ASP A O 1
ATOM 715 N N . ARG A 1 91 ? -6.547 -24.109 -18.047 1 93.69 91 ARG A N 1
ATOM 716 C CA . ARG A 1 91 ? -5.223 -24.172 -18.656 1 93.69 91 ARG A CA 1
ATOM 717 C C . ARG A 1 91 ? -4.137 -23.812 -17.641 1 93.69 91 ARG A C 1
ATOM 719 O O . ARG A 1 91 ? -2.965 -23.688 -18.016 1 93.69 91 ARG A O 1
ATOM 726 N N . GLN A 1 92 ? -4.496 -23.531 -16.453 1 95.12 92 GLN A N 1
ATOM 727 C CA . GLN A 1 92 ? -3.543 -23.219 -15.391 1 95.12 92 GLN A CA 1
ATOM 728 C C . GLN A 1 92 ? -2.656 -22.031 -15.766 1 95.12 92 GLN A C 1
ATOM 730 O O . GLN A 1 92 ? -1.432 -22.109 -15.648 1 95.12 92 GLN A O 1
ATOM 735 N N . ARG A 1 93 ? -3.33 -21.031 -16.219 1 94.62 93 ARG A N 1
ATOM 736 C CA . ARG A 1 93 ? -2.602 -19.828 -16.609 1 94.62 93 ARG A CA 1
ATOM 737 C C . ARG A 1 93 ? -1.983 -19.141 -15.398 1 94.62 93 ARG A C 1
ATOM 739 O O . ARG A 1 93 ? -2.627 -19.016 -14.352 1 94.62 93 ARG A O 1
ATOM 746 N N . PRO A 1 94 ? -0.739 -18.688 -15.531 1 95.94 94 PRO A N 1
ATOM 747 C CA . PRO A 1 94 ? -0.046 -18.078 -14.391 1 95.94 94 PRO A CA 1
ATOM 748 C C . PRO A 1 94 ? -0.504 -16.656 -14.102 1 95.94 94 PRO A C 1
ATOM 750 O O . PRO A 1 94 ? -0.643 -15.852 -15.031 1 95.94 94 PRO A O 1
ATOM 753 N N . PHE A 1 95 ? -0.789 -16.391 -12.875 1 96.62 95 PHE A N 1
ATOM 754 C CA . PHE A 1 95 ? -1.132 -15.078 -12.336 1 96.62 95 PHE A CA 1
ATOM 755 C C . PHE A 1 95 ? -0.399 -14.82 -11.031 1 96.62 95 PHE A C 1
ATOM 757 O O . PHE A 1 95 ? 0.188 -15.734 -10.445 1 96.62 95 PHE A O 1
ATOM 764 N N . THR A 1 96 ? -0.39 -13.641 -10.641 1 97 96 THR A N 1
ATOM 765 C CA . THR A 1 96 ? -0.06 -13.258 -9.273 1 97 96 THR A CA 1
ATOM 766 C C . THR A 1 96 ? -1.079 -12.266 -8.727 1 97 96 THR A C 1
ATOM 768 O O . THR A 1 96 ? -2.033 -11.906 -9.422 1 97 96 THR A O 1
ATOM 771 N N . LEU A 1 97 ? -0.934 -11.922 -7.461 1 97.38 97 LEU A N 1
ATOM 772 C CA . LEU A 1 97 ? -1.812 -10.945 -6.82 1 97.38 97 LEU A CA 1
ATOM 773 C C . LEU A 1 97 ? -1.076 -9.633 -6.574 1 97.38 97 LEU A C 1
ATOM 775 O O . LEU A 1 97 ? 0.132 -9.633 -6.328 1 97.38 97 LEU A O 1
ATOM 779 N N . GLY A 1 98 ? -1.89 -8.539 -6.582 1 97.12 98 GLY A N 1
ATOM 780 C CA . GLY A 1 98 ? -1.319 -7.25 -6.223 1 97.12 98 GLY A CA 1
ATOM 781 C C . GLY A 1 98 ? -0.539 -7.285 -4.922 1 97.12 98 GLY A C 1
ATOM 782 O O . GLY A 1 98 ? 0.557 -6.727 -4.836 1 97.12 98 GLY A O 1
ATOM 783 N N . MET A 1 99 ? -1.034 -7.949 -3.887 1 98.06 99 MET A N 1
ATOM 784 C CA . MET A 1 99 ? -0.379 -8.031 -2.584 1 98.06 99 MET A CA 1
ATOM 785 C C . MET A 1 99 ? 1.003 -8.664 -2.709 1 98.06 99 MET A C 1
ATOM 787 O O . MET A 1 99 ? 1.979 -8.148 -2.164 1 98.06 99 MET A O 1
ATOM 791 N N . PHE A 1 100 ? 1.122 -9.758 -3.416 1 98.06 100 PHE A N 1
ATOM 792 C CA . PHE A 1 100 ? 2.387 -10.469 -3.553 1 98.06 100 PHE A CA 1
ATOM 793 C C . PHE A 1 100 ? 3.375 -9.664 -4.387 1 98.06 100 PHE A C 1
ATOM 795 O O . PHE A 1 100 ? 4.566 -9.609 -4.07 1 98.06 100 PHE A O 1
ATOM 802 N N . HIS A 1 101 ? 2.857 -9.086 -5.457 1 96.81 101 HIS A N 1
ATOM 803 C CA . HIS A 1 101 ? 3.701 -8.227 -6.273 1 96.81 101 HIS A CA 1
ATOM 804 C C . HIS A 1 101 ? 4.27 -7.07 -5.453 1 96.81 101 HIS A C 1
ATOM 806 O O . HIS A 1 101 ? 5.465 -6.777 -5.531 1 96.81 101 HIS A O 1
ATOM 812 N N . GLN A 1 102 ? 3.4 -6.43 -4.664 1 97.75 102 GLN A N 1
ATOM 813 C CA . GLN A 1 102 ? 3.824 -5.324 -3.811 1 97.75 102 GLN A CA 1
ATOM 814 C C . GLN A 1 102 ? 4.895 -5.773 -2.822 1 97.75 102 GLN A C 1
ATOM 816 O O . GLN A 1 102 ? 5.91 -5.098 -2.65 1 97.75 102 GLN A O 1
ATOM 821 N N . LEU A 1 103 ? 4.715 -6.906 -2.174 1 98.31 103 LEU A N 1
ATOM 822 C CA . LEU A 1 103 ? 5.68 -7.426 -1.21 1 98.31 103 LEU A CA 1
ATOM 823 C C . LEU A 1 103 ? 7.008 -7.754 -1.889 1 98.31 103 LEU A C 1
ATOM 825 O O . LEU A 1 103 ? 8.078 -7.5 -1.328 1 98.31 103 LEU A O 1
ATOM 829 N N . GLN A 1 104 ? 6.969 -8.273 -3.047 1 96.75 104 GLN A N 1
ATOM 830 C CA . GLN A 1 104 ? 8.188 -8.555 -3.799 1 96.75 104 GLN A CA 1
ATOM 831 C C . GLN A 1 104 ? 8.922 -7.27 -4.156 1 96.75 104 GLN A C 1
ATOM 833 O O . GLN A 1 104 ? 10.156 -7.215 -4.082 1 96.75 104 GLN A O 1
ATOM 838 N N . CYS A 1 105 ? 8.148 -6.289 -4.539 1 96.31 105 CYS A N 1
ATOM 839 C CA . CYS A 1 105 ? 8.766 -5.012 -4.867 1 96.31 105 CYS A CA 1
ATOM 840 C C . CYS A 1 105 ? 9.461 -4.41 -3.652 1 96.31 105 CYS A C 1
ATOM 842 O O . CYS A 1 105 ? 10.547 -3.838 -3.771 1 96.31 105 CYS A O 1
ATOM 844 N N . ILE A 1 106 ? 8.852 -4.469 -2.486 1 97.06 106 ILE A N 1
ATOM 845 C CA . ILE A 1 106 ? 9.477 -3.943 -1.276 1 97.06 106 ILE A CA 1
ATOM 846 C C . ILE A 1 106 ? 10.789 -4.672 -1.012 1 97.06 106 ILE A C 1
ATOM 848 O O . ILE A 1 106 ? 11.781 -4.051 -0.633 1 97.06 106 ILE A O 1
ATOM 852 N N . ASP A 1 107 ? 10.828 -5.957 -1.225 1 95.81 107 ASP A N 1
ATOM 853 C CA . ASP A 1 107 ? 12.055 -6.723 -1.026 1 95.81 107 ASP A CA 1
ATOM 854 C C . ASP A 1 107 ? 13.109 -6.34 -2.059 1 95.81 107 ASP A C 1
ATOM 856 O O . ASP A 1 107 ? 14.305 -6.344 -1.76 1 95.81 107 ASP A O 1
ATOM 860 N N . VAL A 1 108 ? 12.719 -6.105 -3.293 1 93.19 108 VAL A N 1
ATOM 861 C CA . VAL A 1 108 ? 13.656 -5.625 -4.309 1 93.19 108 VAL A CA 1
ATOM 862 C C . VAL A 1 108 ? 14.297 -4.32 -3.844 1 93.19 108 VAL A C 1
ATOM 864 O O . VAL A 1 108 ? 15.508 -4.141 -3.969 1 93.19 108 VAL A O 1
ATOM 867 N N . LEU A 1 109 ? 13.5 -3.391 -3.326 1 92.81 109 LEU A N 1
ATOM 868 C CA . LEU A 1 109 ? 14.031 -2.125 -2.834 1 92.81 109 LEU A CA 1
ATOM 869 C C . LEU A 1 109 ? 14.984 -2.354 -1.66 1 92.81 109 LEU A C 1
ATOM 871 O O . LEU A 1 109 ? 16.031 -1.723 -1.58 1 92.81 109 LEU A O 1
ATOM 875 N N . ARG A 1 110 ? 14.578 -3.244 -0.722 1 91.25 110 ARG A N 1
ATOM 876 C CA . ARG A 1 110 ? 15.453 -3.613 0.387 1 91.25 110 ARG A CA 1
ATOM 877 C C . ARG A 1 110 ? 16.812 -4.094 -0.12 1 91.25 110 ARG A C 1
ATOM 879 O O . ARG A 1 110 ? 17.844 -3.635 0.354 1 91.25 110 ARG A O 1
ATOM 886 N N . ARG A 1 111 ? 16.797 -4.965 -1.076 1 88.81 111 ARG A N 1
ATOM 887 C CA . ARG A 1 111 ? 18.016 -5.531 -1.618 1 88.81 111 ARG A CA 1
ATOM 888 C C . ARG A 1 111 ? 18.844 -4.469 -2.346 1 88.81 111 ARG A C 1
ATOM 890 O O . ARG A 1 111 ? 20.078 -4.5 -2.316 1 88.81 111 ARG A O 1
ATOM 897 N N . GLY A 1 112 ? 18.125 -3.621 -3.037 1 84.75 112 GLY A N 1
ATOM 898 C CA . GLY A 1 112 ? 18.828 -2.508 -3.658 1 84.75 112 GLY A CA 1
ATOM 899 C C . GLY A 1 112 ? 19.562 -1.644 -2.66 1 84.75 112 GLY A C 1
ATOM 900 O O . GLY A 1 112 ? 20.703 -1.235 -2.914 1 84.75 112 GLY A O 1
ATOM 901 N N . ILE A 1 113 ? 18.969 -1.414 -1.589 1 84.44 113 ILE A N 1
ATOM 902 C CA . ILE A 1 113 ? 19.562 -0.601 -0.535 1 84.44 113 ILE A CA 1
ATOM 903 C C . ILE A 1 113 ? 20.75 -1.346 0.088 1 84.44 113 ILE A C 1
ATOM 905 O O . ILE A 1 113 ? 21.797 -0.749 0.364 1 84.44 113 ILE A O 1
ATOM 909 N N . LEU A 1 114 ? 20.641 -2.621 0.282 1 81 114 LEU A N 1
ATOM 910 C CA . LEU A 1 114 ? 21.688 -3.459 0.878 1 81 114 LEU A CA 1
ATOM 911 C C . LEU A 1 114 ? 22.922 -3.516 -0.017 1 81 114 LEU A C 1
ATOM 913 O O . LEU A 1 114 ? 24.047 -3.611 0.476 1 81 114 LEU A O 1
ATOM 917 N N . GLU A 1 115 ? 22.719 -3.648 -1.219 1 76.25 115 GLU A N 1
ATOM 918 C CA . GLU A 1 115 ? 23.859 -3.717 -2.131 1 76.25 115 GLU A CA 1
ATOM 919 C C . GLU A 1 115 ? 24.812 -2.547 -1.912 1 76.25 115 GLU A C 1
ATOM 921 O O . GLU A 1 115 ? 26.031 -2.703 -2.021 1 76.25 115 GLU A O 1
ATOM 926 N N . THR A 1 116 ? 24.219 -1.542 -1.429 1 65.19 116 THR A N 1
ATOM 927 C CA . THR A 1 116 ? 25.047 -0.355 -1.263 1 65.19 116 THR A CA 1
ATOM 928 C C . THR A 1 116 ? 25.453 -0.184 0.197 1 65.19 116 THR A C 1
ATOM 930 O O . THR A 1 116 ? 26.531 0.346 0.485 1 65.19 116 THR A O 1
ATOM 933 N N . TYR A 1 117 ? 24.531 -0.544 1.068 1 63.28 117 TYR A N 1
ATOM 934 C CA . TYR A 1 117 ? 24.766 -0.477 2.508 1 63.28 117 TYR A CA 1
ATOM 935 C C . TYR A 1 117 ? 26.062 -1.179 2.885 1 63.28 117 TYR A C 1
ATOM 937 O O . TYR A 1 117 ? 26.781 -0.727 3.777 1 63.28 117 TYR A O 1
ATOM 945 N N . ARG A 1 118 ? 26.297 -2.188 2.326 1 59.12 118 ARG A N 1
ATOM 946 C CA . ARG A 1 118 ? 27.484 -2.984 2.635 1 59.12 118 ARG A CA 1
ATOM 947 C C . ARG A 1 118 ? 28.75 -2.174 2.43 1 59.12 118 ARG A C 1
ATOM 949 O O . ARG A 1 118 ? 29.766 -2.416 3.094 1 59.12 118 ARG A O 1
ATOM 956 N N . LEU A 1 119 ? 28.609 -1.211 1.723 1 60.22 119 LEU A N 1
ATOM 957 C CA . LEU A 1 119 ? 29.812 -0.453 1.417 1 60.22 119 LEU A CA 1
ATOM 958 C C . LEU A 1 119 ? 29.859 0.839 2.227 1 60.22 119 LEU A C 1
ATOM 960 O O . LEU A 1 119 ? 30.938 1.293 2.611 1 60.22 119 LEU A O 1
ATOM 964 N N . TYR A 1 120 ? 28.703 1.391 2.482 1 62.75 120 TYR A N 1
ATOM 965 C CA . TYR A 1 120 ? 28.625 2.668 3.182 1 62.75 120 TYR A CA 1
ATOM 966 C C . TYR A 1 120 ? 27.375 2.732 4.055 1 62.75 120 TYR A C 1
ATOM 968 O O . TYR A 1 120 ? 26.266 2.455 3.586 1 62.75 120 TYR A O 1
ATOM 976 N N . PRO A 1 121 ? 27.641 2.824 5.34 1 64.25 121 PRO A N 1
ATOM 977 C CA . PRO A 1 121 ? 26.469 2.963 6.219 1 64.25 121 PRO A CA 1
ATOM 978 C C . PRO A 1 121 ? 25.516 4.062 5.762 1 64.25 121 PRO A C 1
ATOM 980 O O . PRO A 1 121 ? 25.953 5.141 5.355 1 64.25 121 PRO A O 1
ATOM 983 N N . LEU A 1 122 ? 24.266 3.727 5.602 1 69 122 LEU A N 1
ATOM 984 C CA . LEU A 1 122 ? 23.234 4.699 5.246 1 69 122 LEU A CA 1
ATOM 985 C C . LEU A 1 122 ? 23.062 5.727 6.355 1 69 122 LEU A C 1
ATOM 987 O O . LEU A 1 122 ? 23.094 5.383 7.539 1 69 122 LEU A O 1
ATOM 991 N N . SER A 1 123 ? 23.031 7 6.066 1 68.69 123 SER A N 1
ATOM 992 C CA . SER A 1 123 ? 22.812 8.07 7.031 1 68.69 123 SER A CA 1
ATOM 993 C C . SER A 1 123 ? 21.484 7.91 7.766 1 68.69 123 SER A C 1
ATOM 995 O O . SER A 1 123 ? 21.391 8.203 8.961 1 68.69 123 SER A O 1
ATOM 997 N N . ASP A 1 124 ? 20.578 7.328 7.141 1 81.19 124 ASP A N 1
ATOM 998 C CA . ASP A 1 124 ? 19.234 7.223 7.719 1 81.19 124 ASP A CA 1
ATOM 999 C C . ASP A 1 124 ? 18.766 5.77 7.738 1 81.19 124 ASP A C 1
ATOM 1001 O O . ASP A 1 124 ? 17.609 5.484 7.406 1 81.19 124 ASP A O 1
ATOM 1005 N N . SER A 1 125 ? 19.609 4.902 8.289 1 80.44 125 SER A N 1
ATOM 1006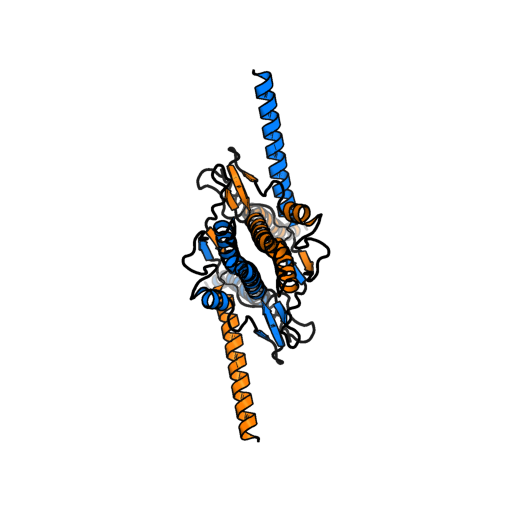 C CA . SER A 1 125 ? 19.328 3.469 8.258 1 80.44 125 SER A CA 1
ATOM 1007 C C . SER A 1 125 ? 18.109 3.121 9.109 1 80.44 125 SER A C 1
ATOM 1009 O O . SER A 1 125 ? 17.328 2.234 8.75 1 80.44 125 SER A O 1
ATOM 1011 N N . GLU A 1 126 ? 17.938 3.801 10.203 1 85.25 126 GLU A N 1
ATOM 1012 C CA . GLU A 1 126 ? 16.781 3.537 11.062 1 85.25 126 GLU A CA 1
ATOM 1013 C C . GLU A 1 126 ? 15.484 3.916 10.367 1 85.25 126 GLU A C 1
ATOM 1015 O O . GLU A 1 126 ? 14.484 3.195 10.469 1 85.25 126 GLU A O 1
ATOM 1020 N N . LEU A 1 127 ? 15.547 5.02 9.742 1 89 127 LEU A N 1
ATOM 1021 C CA . LEU A 1 127 ? 14.367 5.473 9.023 1 89 127 LEU A CA 1
ATOM 1022 C C . LEU A 1 127 ? 14.039 4.535 7.863 1 89 127 LEU A C 1
ATOM 1024 O O . LEU A 1 127 ? 12.875 4.223 7.617 1 89 127 LEU A O 1
ATOM 1028 N N . VAL A 1 128 ? 15.047 4.059 7.188 1 89.44 128 VAL A N 1
ATOM 1029 C CA . VAL A 1 128 ? 14.867 3.104 6.098 1 89.44 128 VAL A CA 1
ATOM 1030 C C . VAL A 1 128 ? 14.242 1.816 6.633 1 89.44 128 VAL A C 1
ATOM 1032 O O . VAL A 1 128 ? 13.305 1.28 6.039 1 89.44 128 VAL A O 1
ATOM 1035 N N . ALA A 1 129 ? 14.773 1.373 7.742 1 88.81 129 ALA A N 1
ATOM 1036 C CA . ALA A 1 129 ? 14.234 0.168 8.367 1 88.81 129 ALA A CA 1
ATOM 1037 C C . ALA A 1 129 ? 12.773 0.357 8.758 1 88.81 129 ALA A C 1
ATOM 1039 O O . ALA A 1 129 ? 11.953 -0.539 8.555 1 88.81 129 ALA A O 1
ATOM 1040 N N . HIS A 1 130 ? 12.469 1.458 9.336 1 91.44 130 HIS A N 1
ATOM 1041 C CA . HIS A 1 130 ? 11.094 1.803 9.68 1 91.44 130 HIS A CA 1
ATOM 1042 C C . HIS A 1 130 ? 10.188 1.718 8.453 1 91.44 130 HIS A C 1
ATOM 1044 O O . HIS A 1 130 ? 9.117 1.101 8.516 1 91.44 130 HIS A O 1
ATOM 1050 N N . CYS A 1 131 ? 10.633 2.354 7.352 1 94.44 131 CYS A N 1
ATOM 1051 C CA . CYS A 1 131 ? 9.82 2.426 6.145 1 94.44 131 CYS A CA 1
ATOM 1052 C C . CYS A 1 131 ? 9.578 1.037 5.566 1 94.44 131 CYS A C 1
ATOM 1054 O O . CYS A 1 131 ? 8.453 0.716 5.16 1 94.44 131 CYS A O 1
ATOM 1056 N N . LEU A 1 132 ? 10.633 0.184 5.543 1 94.5 132 LEU A N 1
ATOM 1057 C CA . LEU A 1 132 ? 10.484 -1.176 5.035 1 94.5 132 LEU A CA 1
ATOM 1058 C C . LEU A 1 132 ? 9.484 -1.965 5.875 1 94.5 132 LEU A C 1
ATOM 1060 O O . LEU A 1 132 ? 8.578 -2.607 5.336 1 94.5 132 LEU A O 1
ATOM 1064 N N . ASN A 1 133 ? 9.625 -1.882 7.137 1 93.81 133 ASN A N 1
ATOM 1065 C CA . ASN A 1 133 ? 8.742 -2.602 8.055 1 93.81 133 ASN A CA 1
ATOM 1066 C C . ASN A 1 133 ? 7.316 -2.066 7.996 1 93.81 133 ASN A C 1
ATOM 1068 O O . ASN A 1 133 ? 6.359 -2.842 8.008 1 93.81 133 ASN A O 1
ATOM 1072 N N . TYR A 1 134 ? 7.176 -0.821 8.016 1 95.38 134 TYR A N 1
ATOM 1073 C CA . TYR A 1 134 ? 5.863 -0.185 7.957 1 95.38 134 TYR A CA 1
ATOM 1074 C C . TYR A 1 134 ? 5.125 -0.574 6.68 1 95.38 134 TYR A C 1
ATOM 1076 O O . TYR A 1 134 ? 3.986 -1.045 6.738 1 95.38 134 TYR A O 1
ATOM 1084 N N . LEU A 1 135 ? 5.754 -0.458 5.477 1 97.19 135 LEU A N 1
ATOM 1085 C CA . LEU A 1 135 ? 5.129 -0.747 4.191 1 97.19 135 LEU A CA 1
ATOM 1086 C C . LEU A 1 135 ? 4.734 -2.217 4.098 1 97.19 135 LEU A C 1
ATOM 1088 O O . LEU A 1 135 ? 3.674 -2.549 3.564 1 97.19 135 LEU A O 1
ATOM 1092 N N . ARG A 1 136 ? 5.609 -3.092 4.57 1 97.25 136 ARG A N 1
ATOM 1093 C CA . ARG A 1 136 ? 5.289 -4.516 4.551 1 97.25 136 ARG A CA 1
ATOM 1094 C C . ARG A 1 136 ? 3.986 -4.793 5.297 1 97.25 136 ARG A C 1
ATOM 1096 O O . ARG A 1 136 ? 3.135 -5.539 4.812 1 97.25 136 ARG A O 1
ATOM 1103 N N . GLN A 1 137 ? 3.826 -4.211 6.473 1 96.88 137 GLN A N 1
ATOM 1104 C CA . GLN A 1 137 ? 2.631 -4.41 7.285 1 96.88 137 GLN A CA 1
ATOM 1105 C C . GLN A 1 137 ? 1.399 -3.814 6.605 1 96.88 137 GLN A C 1
ATOM 1107 O O . GLN A 1 137 ? 0.324 -4.418 6.621 1 96.88 137 GLN A O 1
ATOM 1112 N N . ILE A 1 138 ? 1.558 -2.672 5.977 1 97.44 138 ILE A N 1
ATOM 1113 C CA . ILE A 1 138 ? 0.435 -2.004 5.324 1 97.44 138 ILE A CA 1
ATOM 1114 C C . ILE A 1 138 ? -0.023 -2.824 4.117 1 97.44 138 ILE A C 1
ATOM 1116 O O . ILE A 1 138 ? -1.224 -2.945 3.863 1 97.44 138 ILE A O 1
ATOM 1120 N N . VAL A 1 139 ? 0.905 -3.373 3.332 1 98.25 139 VAL A N 1
ATOM 1121 C CA . VAL A 1 139 ? 0.563 -4.203 2.182 1 98.25 139 VAL A CA 1
ATOM 1122 C C . VAL A 1 139 ? -0.244 -5.414 2.641 1 98.25 139 VAL A C 1
ATOM 1124 O O . VAL A 1 139 ? -1.257 -5.762 2.031 1 98.25 139 VAL A O 1
ATOM 1127 N N . ILE A 1 140 ? 0.218 -6.051 3.717 1 97.25 140 ILE A N 1
ATOM 1128 C CA . ILE A 1 140 ? -0.503 -7.191 4.273 1 97.25 140 ILE A CA 1
ATOM 1129 C C . ILE A 1 140 ? -1.892 -6.75 4.73 1 97.25 140 ILE A C 1
ATOM 1131 O O . ILE A 1 140 ? -2.887 -7.426 4.457 1 97.25 140 ILE A O 1
ATOM 1135 N N . CYS A 1 141 ? -1.979 -5.625 5.375 1 97.38 141 CYS A N 1
ATOM 1136 C CA . CYS A 1 141 ? -3.229 -5.074 5.887 1 97.38 141 CYS A CA 1
ATOM 1137 C C . CYS A 1 141 ? -4.23 -4.855 4.758 1 97.38 141 CYS A C 1
ATOM 1139 O O . CYS A 1 141 ? -5.414 -5.164 4.902 1 97.38 141 CYS A O 1
ATOM 1141 N N . HIS A 1 142 ? -3.85 -4.305 3.609 1 96.69 142 HIS A N 1
ATOM 1142 C CA . HIS A 1 142 ? -4.738 -3.99 2.496 1 96.69 142 HIS A CA 1
ATOM 1143 C C . HIS A 1 142 ? -5.168 -5.258 1.761 1 96.69 142 HIS A C 1
ATOM 1145 O O . HIS A 1 142 ? -6.254 -5.305 1.183 1 96.69 142 HIS A O 1
ATOM 1151 N N . SER A 1 143 ? -4.34 -6.273 1.737 1 96.62 143 SER A N 1
ATOM 1152 C CA . SER A 1 143 ? -4.656 -7.566 1.139 1 96.62 143 SER A CA 1
ATOM 1153 C C . SER A 1 143 ? -5.188 -7.402 -0.281 1 96.62 143 SER A C 1
ATOM 1155 O O . SER A 1 143 ? -6.262 -7.91 -0.609 1 96.62 143 SER A O 1
ATOM 1157 N N . ASP A 1 144 ? -4.387 -6.758 -1.116 1 96.56 144 ASP A N 1
ATOM 1158 C CA . ASP A 1 144 ? -4.773 -6.473 -2.494 1 96.56 144 ASP A CA 1
ATOM 1159 C C . ASP A 1 144 ? -4.906 -7.762 -3.303 1 96.56 144 ASP A C 1
ATOM 1161 O O . ASP A 1 144 ? -3.902 -8.406 -3.623 1 96.56 144 ASP A O 1
ATOM 1165 N N . ASN A 1 145 ? -6.129 -8.141 -3.709 1 96.62 145 ASN A N 1
ATOM 1166 C CA . ASN A 1 145 ? -6.363 -9.383 -4.434 1 96.62 145 ASN A CA 1
ATOM 1167 C C . ASN A 1 145 ? -6.562 -9.133 -5.926 1 96.62 145 ASN A C 1
ATOM 1169 O O . ASN A 1 145 ? -7.188 -9.938 -6.617 1 96.62 145 ASN A O 1
ATOM 1173 N N . SER A 1 146 ? -6.078 -7.977 -6.414 1 96.25 146 SER A N 1
ATOM 1174 C CA . SER A 1 146 ? -6.066 -7.738 -7.855 1 96.25 146 SER A CA 1
ATOM 1175 C C . SER A 1 146 ? -5.25 -8.797 -8.586 1 96.25 146 SER A C 1
ATOM 1177 O O . SER A 1 146 ? -4.148 -9.148 -8.156 1 96.25 146 SER A O 1
ATOM 1179 N N . LEU A 1 147 ? -5.785 -9.258 -9.68 1 95.81 147 LEU A N 1
ATOM 1180 C CA . LEU A 1 147 ? -5.086 -10.258 -10.484 1 95.81 147 LEU A CA 1
ATOM 1181 C C . LEU A 1 147 ? -4.152 -9.594 -11.492 1 95.81 147 LEU A C 1
ATOM 1183 O O . LEU A 1 147 ? -4.535 -8.625 -12.148 1 95.81 147 LEU A O 1
ATOM 1187 N N . GLU A 1 148 ? -2.967 -10.109 -11.516 1 95.12 148 GLU A N 1
ATOM 1188 C CA . GLU A 1 148 ? -1.991 -9.648 -12.5 1 95.12 148 GLU A CA 1
ATOM 1189 C C . GLU A 1 148 ? -1.432 -10.82 -13.305 1 95.12 148 GLU A C 1
ATOM 1191 O O . GLU A 1 148 ? -0.942 -11.797 -12.734 1 95.12 148 GLU A O 1
ATOM 1196 N N . LEU A 1 149 ? -1.516 -10.641 -14.57 1 93.69 149 LEU A N 1
ATOM 1197 C CA . LEU A 1 149 ? -1.057 -11.703 -15.453 1 93.69 149 LEU A CA 1
ATOM 1198 C C . LEU A 1 149 ? 0.464 -11.812 -15.43 1 93.69 149 LEU A C 1
ATOM 1200 O O . LEU A 1 149 ? 1.165 -10.805 -15.453 1 93.69 149 LEU A O 1
ATOM 1204 N N . VAL A 1 150 ? 0.94 -13 -15.328 1 93.75 150 VAL A N 1
ATOM 1205 C CA . VAL A 1 150 ? 2.369 -13.289 -15.398 1 93.75 150 VAL A CA 1
ATOM 1206 C C . VAL A 1 150 ? 2.707 -13.859 -16.781 1 93.75 150 VAL A C 1
ATOM 1208 O O . VAL A 1 150 ? 2.061 -14.805 -17.234 1 93.75 150 VAL A O 1
ATOM 1211 N N . THR A 1 151 ? 3.67 -13.188 -17.422 1 87.56 151 THR A N 1
ATOM 1212 C CA . THR A 1 151 ? 3.986 -13.633 -18.766 1 87.56 151 THR A CA 1
ATOM 1213 C C . THR A 1 151 ? 5.484 -13.883 -18.922 1 87.56 151 THR A C 1
ATOM 1215 O O . THR A 1 151 ? 6.293 -13.289 -18.203 1 87.56 151 THR A O 1
ATOM 1218 N N . GLY A 1 152 ? 5.73 -14.742 -19.875 1 75.88 152 GLY A N 1
ATOM 1219 C CA . GLY A 1 152 ? 7.094 -14.945 -20.328 1 75.88 152 GLY A CA 1
ATOM 1220 C C . GLY A 1 152 ? 7.887 -15.883 -19.438 1 75.88 152 GLY A C 1
ATOM 1221 O O . GLY A 1 152 ? 7.379 -16.359 -18.422 1 75.88 152 GLY A O 1
ATOM 1222 N N . ARG A 1 153 ? 9.07 -16.094 -19.969 1 63.19 153 ARG A N 1
ATOM 1223 C CA . ARG A 1 153 ? 9.969 -17.031 -19.297 1 63.19 153 ARG A CA 1
ATOM 1224 C C . ARG A 1 153 ? 10.508 -16.469 -18 1 63.19 153 ARG A C 1
ATOM 1226 O O . ARG A 1 153 ? 10.742 -17.203 -17.031 1 63.19 153 ARG A O 1
ATOM 1233 N N . ASP A 1 154 ? 10.547 -15.18 -17.984 1 68.12 154 ASP A N 1
ATOM 1234 C CA . ASP A 1 154 ? 11.125 -14.547 -16.812 1 68.12 154 ASP A CA 1
ATOM 1235 C C . ASP A 1 154 ? 10.047 -14.109 -15.82 1 68.12 154 ASP A C 1
ATOM 1237 O O . ASP A 1 154 ? 10.32 -13.367 -14.875 1 68.12 154 ASP A O 1
ATOM 1241 N N . GLU A 1 155 ? 8.883 -14.539 -16.062 1 72.25 155 GLU A N 1
ATOM 1242 C CA . GLU A 1 155 ? 7.754 -14.289 -15.172 1 72.25 155 GLU A CA 1
ATOM 1243 C C . GLU A 1 155 ? 7.523 -12.797 -14.977 1 72.25 155 GLU A C 1
ATOM 1245 O O . GLU A 1 155 ? 7.434 -12.32 -13.852 1 72.25 155 GLU A O 1
ATOM 1250 N N . GLN A 1 156 ? 7.574 -12.148 -16.094 1 82.5 156 GLN A N 1
ATOM 1251 C CA . GLN A 1 156 ? 7.277 -10.719 -16.062 1 82.5 156 GLN A CA 1
ATOM 1252 C C . GLN A 1 156 ? 5.812 -10.469 -15.703 1 82.5 156 GLN A C 1
ATOM 1254 O O . GLN A 1 156 ? 4.926 -11.18 -16.172 1 82.5 156 GLN A O 1
ATOM 1259 N N . VAL A 1 157 ? 5.609 -9.648 -14.773 1 84.94 157 VAL A N 1
ATOM 1260 C CA . VAL A 1 157 ? 4.262 -9.281 -14.344 1 84.94 157 VAL A CA 1
ATOM 1261 C C . VAL A 1 157 ? 3.822 -8 -15.047 1 84.94 157 VAL A C 1
ATOM 1263 O O . VAL A 1 157 ? 4.555 -7.012 -15.07 1 84.94 157 VAL A O 1
ATOM 1266 N N . ASP A 1 158 ? 2.709 -8.086 -15.68 1 77.69 158 ASP A N 1
ATOM 1267 C CA . ASP A 1 158 ? 2.109 -6.941 -16.359 1 77.69 158 ASP A CA 1
ATOM 1268 C C . ASP A 1 158 ? 0.818 -6.508 -15.664 1 77.69 158 ASP A C 1
ATOM 1270 O O . ASP A 1 158 ? -0.255 -7.043 -15.953 1 77.69 158 ASP A O 1
ATOM 1274 N N . PRO A 1 159 ? 1.013 -5.535 -14.812 1 81.06 159 PRO A N 1
ATOM 1275 C CA . PRO A 1 159 ? -0.242 -5.109 -14.188 1 81.06 159 PRO A CA 1
ATOM 1276 C C . PRO A 1 159 ? -1.208 -4.465 -15.18 1 81.06 159 PRO A C 1
ATOM 1278 O O . PRO A 1 159 ? -0.781 -3.746 -16.094 1 81.06 159 PRO A O 1
ATOM 1281 N N . ASP A 1 160 ? -2.369 -4.926 -15.086 1 82.56 160 ASP A N 1
ATOM 1282 C CA . ASP A 1 160 ? -3.432 -4.316 -15.883 1 82.56 160 ASP A CA 1
ATOM 1283 C C . ASP A 1 160 ? -4.109 -3.18 -15.117 1 82.56 160 ASP A C 1
ATOM 1285 O O . ASP A 1 160 ? -3.445 -2.428 -14.398 1 82.56 160 ASP A O 1
ATOM 1289 N N . ALA A 1 161 ? -5.352 -2.992 -15.32 1 89.56 161 ALA A N 1
ATOM 1290 C CA . ALA A 1 161 ? -6.105 -1.935 -14.656 1 89.56 161 ALA A CA 1
ATOM 1291 C C . ALA A 1 161 ? -6.57 -2.383 -13.273 1 89.56 161 ALA A C 1
ATOM 1293 O O . ALA A 1 161 ? -6.828 -3.568 -13.047 1 89.56 161 ALA A O 1
ATOM 1294 N N . TYR A 1 162 ? -6.473 -1.493 -12.383 1 94.31 162 TYR A N 1
ATOM 1295 C CA . TYR A 1 162 ? -6.977 -1.688 -11.031 1 94.31 162 TYR A CA 1
ATOM 1296 C C . TYR A 1 162 ? -8.266 -0.901 -10.805 1 94.31 162 TYR A C 1
ATOM 1298 O O . TYR A 1 162 ? -8.43 0.196 -11.344 1 94.31 162 TYR A O 1
ATOM 1306 N N . VAL A 1 163 ? -9.172 -1.495 -10.078 1 94.25 163 VAL A N 1
ATOM 1307 C CA . VAL A 1 163 ? -10.289 -0.734 -9.523 1 94.25 163 VAL A CA 1
ATOM 1308 C C . VAL A 1 163 ? -9.852 -0.042 -8.234 1 94.25 163 VAL A C 1
ATOM 1310 O O . VAL A 1 163 ? -9.477 -0.704 -7.266 1 94.25 163 VAL A O 1
ATOM 1313 N N . CYS A 1 164 ? -9.914 1.296 -8.32 1 96.75 164 CYS A N 1
ATOM 1314 C CA . CYS A 1 164 ? -9.305 2.086 -7.258 1 96.75 164 CYS A CA 1
ATOM 1315 C C . CYS A 1 164 ? -10.352 2.924 -6.531 1 96.75 164 CYS A C 1
ATOM 1317 O O . CYS A 1 164 ? -11.414 3.197 -7.078 1 96.75 164 CYS A O 1
ATOM 1319 N N . LYS A 1 165 ? -10.031 3.25 -5.285 1 95.56 165 LYS A N 1
ATOM 1320 C CA . LYS A 1 165 ? -10.75 4.352 -4.648 1 95.56 165 LYS A CA 1
ATOM 1321 C C . LYS A 1 165 ? -10.469 5.672 -5.355 1 95.56 165 LYS A C 1
ATOM 1323 O O . LYS A 1 165 ? -9.43 5.832 -5.996 1 95.56 165 LYS A O 1
ATOM 1328 N N . ASP A 1 166 ? -11.438 6.574 -5.238 1 96.12 166 ASP A N 1
ATOM 1329 C CA . ASP A 1 166 ? -11.227 7.906 -5.797 1 96.12 166 ASP A CA 1
ATOM 1330 C C . ASP A 1 166 ? -10.289 8.727 -4.918 1 96.12 166 ASP A C 1
ATOM 1332 O O . ASP A 1 166 ? -10.734 9.445 -4.02 1 96.12 166 ASP A O 1
ATOM 1336 N N . TRP A 1 167 ? -9.039 8.719 -5.238 1 97 167 TRP A N 1
ATOM 1337 C CA . TRP A 1 167 ? -8.023 9.359 -4.41 1 97 167 TRP A CA 1
ATOM 1338 C C . TRP A 1 167 ? -8.156 10.875 -4.461 1 97 167 TRP A C 1
ATOM 1340 O O . TRP A 1 167 ? -7.621 11.578 -3.605 1 97 167 TRP A O 1
ATOM 1350 N N . GLU A 1 168 ? -8.781 11.398 -5.422 1 96.75 168 GLU A N 1
ATOM 1351 C CA . GLU A 1 168 ? -8.93 12.844 -5.535 1 96.75 168 GLU A CA 1
ATOM 1352 C C . GLU A 1 168 ? -9.719 13.414 -4.359 1 96.75 168 GLU A C 1
ATOM 1354 O O . GLU A 1 168 ? -9.492 14.547 -3.936 1 96.75 168 GLU A O 1
ATOM 1359 N N . VAL A 1 169 ? -10.625 12.633 -3.918 1 96.5 169 VAL A N 1
ATOM 1360 C CA . VAL A 1 169 ? -11.43 13.055 -2.775 1 96.5 169 VAL A CA 1
ATOM 1361 C C . VAL A 1 169 ? -10.523 13.297 -1.57 1 96.5 169 VAL A C 1
ATOM 1363 O O . VAL A 1 169 ? -10.695 14.281 -0.843 1 96.5 169 VAL A O 1
ATOM 1366 N N . ILE A 1 170 ? -9.586 12.43 -1.353 1 96.75 170 ILE A N 1
ATOM 1367 C CA . ILE A 1 170 ? -8.664 12.539 -0.229 1 96.75 170 ILE A CA 1
ATOM 1368 C C . ILE A 1 170 ? -7.785 13.781 -0.399 1 96.75 170 ILE A C 1
ATOM 1370 O O . ILE A 1 170 ? -7.621 14.562 0.539 1 96.75 170 ILE A O 1
ATOM 1374 N N . TYR A 1 171 ? -7.254 13.984 -1.574 1 97.75 171 TYR A N 1
ATOM 1375 C CA . TYR A 1 171 ? -6.398 15.141 -1.836 1 97.75 171 TYR A CA 1
ATOM 1376 C C . TYR A 1 171 ? -7.164 16.438 -1.637 1 97.75 171 TYR A C 1
ATOM 1378 O O . TYR A 1 171 ? -6.66 17.375 -1.007 1 97.75 171 TYR A O 1
ATOM 1386 N N . ARG A 1 172 ? -8.344 16.469 -2.111 1 97.62 172 ARG A N 1
ATOM 1387 C CA . ARG A 1 172 ? -9.141 17.672 -1.966 1 97.62 172 ARG A CA 1
ATOM 1388 C C . ARG A 1 172 ? -9.43 17.969 -0.497 1 97.62 172 ARG A C 1
ATOM 1390 O O . ARG A 1 172 ? -9.305 19.125 -0.053 1 97.62 172 ARG A O 1
ATOM 1397 N N . ALA A 1 173 ? -9.828 16.969 0.189 1 97.62 173 ALA A N 1
ATOM 1398 C CA . ALA A 1 173 ? -10.117 17.141 1.609 1 97.62 173 ALA A CA 1
ATOM 1399 C C . ALA A 1 173 ? -8.875 17.594 2.375 1 97.62 173 ALA A C 1
ATOM 1401 O O . ALA A 1 173 ? -8.945 18.484 3.213 1 97.62 173 ALA A O 1
ATOM 1402 N N . ALA A 1 174 ? -7.75 16.969 2.107 1 98.06 174 ALA A N 1
ATOM 1403 C CA . ALA A 1 174 ? -6.504 17.297 2.797 1 98.06 174 ALA A CA 1
ATOM 1404 C C . ALA A 1 174 ? -6.074 18.734 2.49 1 98.06 174 ALA A C 1
ATOM 1406 O O . ALA A 1 174 ? -5.699 19.484 3.396 1 98.06 174 ALA A O 1
ATOM 1407 N N . GLU A 1 175 ? -6.133 19.078 1.253 1 98.06 175 GLU A N 1
ATOM 1408 C CA . GLU A 1 175 ? -5.723 20.422 0.843 1 98.06 175 GLU A CA 1
ATOM 1409 C C . GLU A 1 175 ? -6.625 21.484 1.464 1 98.06 175 GLU A C 1
ATOM 1411 O O . GLU A 1 175 ? -6.148 22.547 1.871 1 98.06 175 GLU A O 1
ATOM 1416 N N . GLN A 1 176 ? -7.867 21.188 1.487 1 98.06 176 GLN A N 1
ATOM 1417 C CA . GLN A 1 176 ? -8.789 22.125 2.133 1 98.06 176 GLN A CA 1
ATOM 1418 C C . GLN A 1 176 ? -8.461 22.281 3.615 1 98.06 176 GLN A C 1
ATOM 1420 O O . GLN A 1 176 ? -8.445 23.391 4.137 1 98.06 176 GLN A O 1
ATOM 1425 N N . ASN A 1 177 ? -8.266 21.203 4.309 1 98.12 177 ASN A N 1
ATOM 1426 C CA . ASN A 1 177 ? -7.875 21.25 5.715 1 98.12 177 ASN A CA 1
ATOM 1427 C C . ASN A 1 177 ? -6.633 22.109 5.922 1 98.12 177 ASN A C 1
ATOM 1429 O O . ASN A 1 177 ? -6.586 22.922 6.844 1 98.12 177 ASN A O 1
ATOM 1433 N N . GLN A 1 178 ? -5.645 21.938 5.082 1 97.88 178 GLN A N 1
ATOM 1434 C CA . GLN A 1 178 ? -4.383 22.656 5.184 1 97.88 178 GLN A CA 1
ATOM 1435 C C . GLN A 1 178 ? -4.582 24.141 4.918 1 97.88 178 GLN A C 1
ATOM 1437 O O . GLN A 1 178 ? -4.004 24.984 5.613 1 97.88 178 GLN A O 1
ATOM 1442 N N . ARG A 1 179 ? -5.391 24.406 3.979 1 97.88 179 ARG A N 1
ATOM 1443 C CA . ARG A 1 179 ? -5.711 25.797 3.699 1 97.88 179 ARG A CA 1
ATOM 1444 C C . ARG A 1 179 ? -6.422 26.438 4.883 1 97.88 179 ARG A C 1
ATOM 1446 O O . ARG A 1 179 ? -6.113 27.578 5.254 1 97.88 179 ARG A O 1
ATOM 1453 N N . ASP A 1 180 ? -7.426 25.75 5.375 1 97.5 180 ASP A N 1
ATOM 1454 C CA . ASP A 1 180 ? -8.164 26.25 6.523 1 97.5 180 ASP A CA 1
ATOM 1455 C C . ASP A 1 180 ? -7.23 26.531 7.699 1 97.5 180 ASP A C 1
ATOM 1457 O O . ASP A 1 180 ? -7.395 27.531 8.406 1 97.5 180 ASP A O 1
ATOM 1461 N N . PHE A 1 181 ? -6.367 25.719 7.957 1 97.38 181 PHE A N 1
ATOM 1462 C CA . PHE A 1 181 ? -5.414 25.891 9.047 1 97.38 181 PHE A CA 1
ATOM 1463 C C . PHE A 1 181 ? -4.551 27.125 8.828 1 97.38 181 PHE A C 1
ATOM 1465 O O . PHE A 1 181 ? -4.34 27.922 9.742 1 97.38 181 PHE A O 1
ATOM 1472 N N . GLU A 1 182 ? -4.012 27.266 7.609 1 96.25 182 GLU A N 1
ATOM 1473 C CA . GLU A 1 182 ? -3.176 28.422 7.281 1 96.25 182 GLU A CA 1
ATOM 1474 C C . GLU A 1 182 ? -3.941 29.719 7.461 1 96.25 182 GLU A C 1
ATOM 1476 O O . GLU A 1 182 ? -3.391 30.719 7.949 1 96.25 182 GLU A O 1
ATOM 1481 N N . GLU A 1 183 ? -5.105 29.719 7.051 1 95.12 183 GLU A N 1
ATOM 1482 C CA . GLU A 1 183 ? -5.938 30.922 7.203 1 95.12 183 GLU A CA 1
ATOM 1483 C C . GLU A 1 183 ? -6.18 31.234 8.68 1 95.12 183 GLU A C 1
ATOM 1485 O O . GLU A 1 183 ? -6.164 32.406 9.078 1 95.12 183 GLU A O 1
ATOM 1490 N N . SER A 1 184 ? -6.496 30.219 9.359 1 93.81 184 SER A N 1
ATOM 1491 C CA . SER A 1 184 ? -6.695 30.406 10.789 1 93.81 184 SER A CA 1
ATOM 1492 C C . SER A 1 184 ? -5.449 30.984 11.453 1 93.81 184 SER A C 1
ATOM 1494 O O . SER A 1 184 ? -5.551 31.828 12.344 1 93.81 184 SER A O 1
ATOM 1496 N N . ARG A 1 185 ? -4.293 30.531 11.117 1 92.94 185 ARG A N 1
ATOM 1497 C CA . ARG A 1 185 ? -3.031 31.016 11.672 1 92.94 185 ARG A CA 1
ATOM 1498 C C . ARG A 1 185 ? -2.789 32.469 11.281 1 92.94 185 ARG A C 1
ATOM 1500 O O . ARG A 1 185 ? -2.312 33.281 12.094 1 92.94 185 ARG A O 1
ATOM 1507 N N . ARG A 1 186 ? -3.115 32.812 10.109 1 92.06 186 ARG A N 1
ATOM 1508 C CA . ARG A 1 186 ? -2.951 34.188 9.641 1 92.06 186 ARG A CA 1
ATOM 1509 C C . ARG A 1 186 ? -3.855 35.156 10.422 1 92.06 186 ARG A C 1
ATOM 1511 O O . ARG A 1 186 ? -3.445 36.25 10.766 1 92.06 186 ARG A O 1
ATOM 1518 N N . ARG A 1 187 ? -4.992 34.781 10.641 1 90.69 187 ARG A N 1
ATOM 1519 C CA . ARG A 1 187 ? -5.938 35.594 11.398 1 90.69 187 ARG A CA 1
ATOM 1520 C C . ARG A 1 187 ? -5.449 35.812 12.828 1 90.69 187 ARG A C 1
ATOM 1522 O O . ARG A 1 187 ? -5.555 36.938 13.367 1 90.69 187 ARG A O 1
ATOM 1529 N N . LEU A 1 188 ? -4.977 34.75 13.352 1 89.31 188 LEU A N 1
ATOM 1530 C CA . LEU A 1 188 ? -4.453 34.844 14.711 1 89.31 188 LEU A CA 1
ATOM 1531 C C . LEU A 1 188 ? -3.238 35.75 14.766 1 89.31 188 LEU A C 1
ATOM 1533 O O . LEU A 1 188 ? -3.088 36.531 15.711 1 89.31 188 LEU A O 1
ATOM 1537 N N . ASP A 1 189 ? -2.385 35.656 13.82 1 89.38 189 ASP A N 1
ATOM 1538 C CA . ASP A 1 189 ? -1.199 36.5 13.758 1 89.38 189 ASP A CA 1
ATOM 1539 C C . ASP A 1 189 ? -1.584 37.969 13.609 1 89.38 189 ASP A C 1
ATOM 1541 O O . ASP A 1 189 ? -0.963 38.844 14.227 1 89.38 189 ASP A O 1
ATOM 1545 N N . LYS A 1 190 ? -2.547 38.281 12.984 1 88.88 190 LYS A N 1
ATOM 1546 C CA . LYS A 1 190 ? -3.016 39.656 12.789 1 88.88 190 LYS A CA 1
ATOM 1547 C C . LYS A 1 190 ? -3.582 40.219 14.086 1 88.88 190 LYS A C 1
ATOM 1549 O O . LYS A 1 190 ? -3.359 41.406 14.406 1 88.88 190 LYS A O 1
ATOM 1554 N N . VAL A 1 191 ? -4.234 39.375 14.75 1 87.31 191 VAL A N 1
ATOM 1555 C CA . VAL A 1 191 ? -4.828 39.812 16 1 87.31 191 VAL A CA 1
ATOM 1556 C C . VAL A 1 191 ? -3.73 40.094 17.016 1 87.31 191 VAL A C 1
ATOM 1558 O O . VAL A 1 191 ? -3.797 41.094 17.75 1 87.31 191 VAL A O 1
ATOM 1561 N N . ILE A 1 192 ? -2.711 39.312 16.984 1 86.31 192 ILE A N 1
ATOM 1562 C CA . ILE A 1 192 ? -1.6 39.469 17.922 1 86.31 192 ILE A CA 1
ATOM 1563 C C . ILE A 1 192 ? -0.825 40.75 17.562 1 86.31 192 ILE A C 1
ATOM 1565 O O . ILE A 1 192 ? -0.402 41.5 18.453 1 86.31 192 ILE A O 1
ATOM 1569 N N . ASP A 1 193 ? -0.703 40.969 16.359 1 86 193 ASP A N 1
ATOM 1570 C CA . ASP A 1 193 ? 0.01 42.156 15.914 1 86 193 ASP A CA 1
ATOM 1571 C C . ASP A 1 193 ? -0.741 43.406 16.297 1 86 193 ASP A C 1
ATOM 1573 O O . ASP A 1 193 ? -0.129 44.406 16.719 1 86 193 ASP A O 1
ATOM 1577 N N . ILE A 1 194 ? -2.016 43.375 16.344 1 80.69 194 ILE A N 1
ATOM 1578 C CA . ILE A 1 194 ? -2.818 44.562 16.672 1 80.69 194 ILE A CA 1
ATOM 1579 C C . ILE A 1 194 ? -2.846 44.75 18.188 1 80.69 194 ILE A C 1
ATOM 1581 O O . ILE A 1 194 ? -2.854 45.875 18.672 1 80.69 194 ILE A O 1
ATOM 1585 N N . SER A 1 195 ? -2.873 43.625 18.812 1 75.94 195 SER A N 1
ATOM 1586 C CA . SER A 1 195 ? -2.982 43.719 20.266 1 75.94 195 SER A CA 1
ATOM 1587 C C . SER A 1 195 ? -1.648 44.094 20.891 1 75.94 195 SER A C 1
ATOM 1589 O O . SER A 1 195 ? -1.599 44.5 22.062 1 75.94 195 SER A O 1
ATOM 1591 N N . GLY A 1 196 ? -0.524 43.906 20.266 1 62.25 196 GLY A N 1
ATOM 1592 C CA . GLY A 1 196 ? 0.75 44.344 20.797 1 62.25 196 GLY A CA 1
ATOM 1593 C C . GLY A 1 196 ? 1.136 45.75 20.297 1 62.25 196 GLY A C 1
ATOM 1594 O O . GLY A 1 196 ? 1.485 46.625 21.094 1 62.25 196 GLY A O 1
ATOM 1595 N N . MET B 1 1 ? -72.875 5.68 -5.859 1 32.06 1 MET B N 1
ATOM 1596 C CA . MET B 1 1 ? -71.625 6.016 -6.473 1 32.06 1 MET B CA 1
ATOM 1597 C C . MET B 1 1 ? -70.625 6.492 -5.422 1 32.06 1 MET B C 1
ATOM 1599 O O . MET B 1 1 ? -69.438 6.496 -5.664 1 32.06 1 MET B O 1
ATOM 1603 N N . ARG B 1 2 ? -71.188 6.934 -4.238 1 44.84 2 ARG B N 1
ATOM 1604 C CA . ARG B 1 2 ? -70.25 7.539 -3.268 1 44.84 2 ARG B CA 1
ATOM 1605 C C . ARG B 1 2 ? -69.562 6.473 -2.439 1 44.84 2 ARG B C 1
ATOM 1607 O O . ARG B 1 2 ? -68.5 6.707 -1.908 1 44.84 2 ARG B O 1
ATOM 1614 N N . THR B 1 3 ? -70.125 5.285 -2.314 1 47.19 3 THR B N 1
ATOM 1615 C CA . THR B 1 3 ? -69.562 4.32 -1.354 1 47.19 3 THR B CA 1
ATOM 1616 C C . THR B 1 3 ? -68.375 3.58 -1.935 1 47.19 3 THR B C 1
ATOM 1618 O O . THR B 1 3 ? -67.562 3.037 -1.19 1 47.19 3 THR B O 1
ATOM 1621 N N . ALA B 1 4 ? -68.375 3.51 -3.262 1 48.66 4 ALA B N 1
ATOM 1622 C CA . ALA B 1 4 ? -67.25 2.719 -3.855 1 48.66 4 ALA B CA 1
ATOM 1623 C C . ALA B 1 4 ? -65.938 3.471 -3.811 1 48.66 4 ALA B C 1
ATOM 1625 O O . ALA B 1 4 ? -64.875 2.857 -3.771 1 48.66 4 ALA B O 1
ATOM 1626 N N . VAL B 1 5 ? -66.062 4.754 -3.613 1 49.06 5 VAL B N 1
ATOM 1627 C CA . VAL B 1 5 ? -64.812 5.559 -3.68 1 49.06 5 VAL B CA 1
ATOM 1628 C C . VAL B 1 5 ? -64.062 5.457 -2.361 1 49.06 5 VAL B C 1
ATOM 1630 O O . VAL B 1 5 ? -62.844 5.539 -2.34 1 49.06 5 VAL B O 1
ATOM 1633 N N . TYR B 1 6 ? -64.812 5.016 -1.321 1 51.69 6 TYR B N 1
ATOM 1634 C CA . TYR B 1 6 ? -64.125 4.977 -0.027 1 51.69 6 TYR B CA 1
ATOM 1635 C C . TYR B 1 6 ? -63.281 3.721 0.105 1 51.69 6 TYR B C 1
ATOM 1637 O O . TYR B 1 6 ? -62.219 3.74 0.764 1 51.69 6 TYR B O 1
ATOM 1645 N N . TYR B 1 7 ? -63.531 2.596 -0.622 1 53.19 7 TYR B N 1
ATOM 1646 C CA . TYR B 1 7 ? -62.812 1.351 -0.456 1 53.19 7 TYR B CA 1
ATOM 1647 C C . TYR B 1 7 ? -61.469 1.397 -1.215 1 53.19 7 TYR B C 1
ATOM 1649 O O . TYR B 1 7 ? -60.531 0.722 -0.841 1 53.19 7 TYR B O 1
ATOM 1657 N N . ILE B 1 8 ? -61.438 2.277 -2.289 1 54.28 8 ILE B N 1
ATOM 1658 C CA . ILE B 1 8 ? -60.219 2.311 -3.074 1 54.28 8 ILE B CA 1
ATOM 1659 C C . ILE B 1 8 ? -59.219 3.285 -2.441 1 54.28 8 ILE B C 1
ATOM 1661 O O . ILE B 1 8 ? -58 3.033 -2.434 1 54.28 8 ILE B O 1
ATOM 1665 N N . LEU B 1 9 ? -59.75 4.285 -1.605 1 56.84 9 LEU B N 1
ATOM 1666 C CA . LEU B 1 9 ? -58.844 5.297 -1.074 1 56.84 9 LEU B CA 1
ATOM 1667 C C . LEU B 1 9 ? -58.219 4.828 0.232 1 56.84 9 LEU B C 1
ATOM 1669 O O . LEU B 1 9 ? -57.156 5.32 0.625 1 56.84 9 LEU B O 1
ATOM 1673 N N . LEU B 1 10 ? -58.75 3.689 0.782 1 59.84 10 LEU B N 1
ATOM 1674 C CA . LEU B 1 10 ? -58.25 3.273 2.086 1 59.84 10 LEU B CA 1
ATOM 1675 C C . LEU B 1 10 ? -56.906 2.531 1.946 1 59.84 10 LEU B C 1
ATOM 1677 O O . LEU B 1 10 ? -56 2.75 2.73 1 59.84 10 LEU B O 1
ATOM 1681 N N . PRO B 1 11 ? -56.781 1.702 0.874 1 58.69 11 PRO B N 1
ATOM 1682 C CA . PRO B 1 11 ? -55.469 1.037 0.789 1 58.69 11 PRO B CA 1
ATOM 1683 C C . PRO B 1 11 ? -54.375 1.953 0.247 1 58.69 11 PRO B C 1
ATOM 1685 O O . PRO B 1 11 ? -53.188 1.79 0.594 1 58.69 11 PRO B O 1
ATOM 1688 N N . ILE B 1 12 ? -54.812 3.111 -0.372 1 57 12 ILE B N 1
ATOM 1689 C CA . ILE B 1 12 ? -53.781 4.016 -0.903 1 57 12 ILE B CA 1
ATOM 1690 C C . ILE B 1 12 ? -53.25 4.91 0.215 1 57 12 ILE B C 1
ATOM 1692 O O . ILE B 1 12 ? -52.062 5.129 0.325 1 57 12 ILE B O 1
ATOM 1696 N N . ILE B 1 13 ? -54.156 5.25 1.204 1 58.34 13 ILE B N 1
ATOM 1697 C CA . ILE B 1 13 ? -53.719 6.117 2.289 1 58.34 13 ILE B CA 1
ATOM 1698 C C . ILE B 1 13 ? -52.906 5.305 3.314 1 58.34 13 ILE B C 1
ATOM 1700 O O . ILE B 1 13 ? -51.906 5.781 3.857 1 58.34 13 ILE B O 1
ATOM 1704 N N . ALA B 1 14 ? -53.188 4.035 3.479 1 56.34 14 ALA B N 1
ATOM 1705 C CA . ALA B 1 14 ? -52.406 3.215 4.414 1 56.34 14 ALA B CA 1
ATOM 1706 C C . ALA B 1 14 ? -51.031 2.898 3.859 1 56.34 14 ALA B C 1
ATOM 1708 O O . ALA B 1 14 ? -50.031 2.908 4.598 1 56.34 14 ALA B O 1
ATOM 1709 N N . ASN B 1 15 ? -51 2.904 2.525 1 58.56 15 ASN B N 1
ATOM 1710 C CA . ASN B 1 15 ? -49.688 2.662 1.912 1 58.56 15 ASN B CA 1
ATOM 1711 C C . ASN B 1 15 ? -48.812 3.916 1.93 1 58.56 15 ASN B C 1
ATOM 1713 O O . ASN B 1 15 ? -47.625 3.834 2.168 1 58.56 15 ASN B O 1
ATOM 1717 N N . LEU B 1 16 ? -49.469 5.109 1.911 1 58.56 16 LEU B N 1
ATOM 1718 C CA . LEU B 1 16 ? -48.719 6.359 1.979 1 58.56 16 LEU B CA 1
ATOM 1719 C C . LEU B 1 16 ? -48.281 6.672 3.416 1 58.56 16 LEU B C 1
ATOM 1721 O O . LEU B 1 16 ? -47.188 7.168 3.658 1 58.56 16 LEU B O 1
ATOM 1725 N N . ALA B 1 17 ? -49.188 6.246 4.305 1 55.31 17 ALA B N 1
ATOM 1726 C CA . ALA B 1 17 ? -48.844 6.473 5.711 1 55.31 17 ALA B CA 1
ATOM 1727 C C . ALA B 1 17 ? -47.75 5.531 6.176 1 55.31 17 ALA B C 1
ATOM 1729 O O . ALA B 1 17 ? -46.844 5.941 6.902 1 55.31 17 ALA B O 1
ATOM 1730 N N . VAL B 1 18 ? -47.656 4.297 5.598 1 50.75 18 VAL B N 1
ATOM 1731 C CA . VAL B 1 18 ? -46.594 3.365 5.984 1 50.75 18 VAL B CA 1
ATOM 1732 C C . VAL B 1 18 ? -45.281 3.771 5.324 1 50.75 18 VAL B C 1
ATOM 1734 O O . VAL B 1 18 ? -44.219 3.682 5.941 1 50.75 18 VAL B O 1
ATOM 1737 N N . LYS B 1 19 ? -45.344 4.262 4.133 1 51.41 19 LYS B N 1
ATOM 1738 C CA . LYS B 1 19 ? -44.125 4.734 3.486 1 51.41 19 LYS B CA 1
ATOM 1739 C C . LYS B 1 19 ? -43.625 5.996 4.16 1 51.41 19 LYS B C 1
ATOM 1741 O O . LYS B 1 19 ? -42.406 6.164 4.316 1 51.41 19 LYS B O 1
ATOM 1746 N N . LEU B 1 20 ? -44.469 6.824 4.633 1 52 20 LEU B N 1
ATOM 1747 C CA . LEU B 1 20 ? -44.062 8.031 5.344 1 52 20 LEU B CA 1
ATOM 1748 C C . LEU B 1 20 ? -43.5 7.691 6.723 1 52 20 LEU B C 1
ATOM 1750 O O . LEU B 1 20 ? -42.531 8.289 7.164 1 52 20 LEU B O 1
ATOM 1754 N N . VAL B 1 21 ? -44.031 6.668 7.402 1 49.97 21 VAL B N 1
ATOM 1755 C CA . VAL B 1 21 ? -43.531 6.262 8.711 1 49.97 21 VAL B CA 1
ATOM 1756 C C . VAL B 1 21 ? -42.219 5.527 8.539 1 49.97 21 VAL B C 1
ATOM 1758 O O . VAL B 1 21 ? -41.25 5.766 9.289 1 49.97 21 VAL B O 1
ATOM 1761 N N . VAL B 1 22 ? -42.094 4.664 7.449 1 46.25 22 VAL B N 1
ATOM 1762 C CA . VAL B 1 22 ? -40.844 3.941 7.227 1 46.25 22 VAL B CA 1
ATOM 1763 C C . VAL B 1 22 ? -39.75 4.906 6.742 1 46.25 22 VAL B C 1
ATOM 1765 O O . VAL B 1 22 ? -38.594 4.781 7.109 1 46.25 22 VAL B O 1
ATOM 1768 N N . TRP B 1 23 ? -40.156 5.859 5.895 1 48.53 23 TRP B N 1
ATOM 1769 C CA . TRP B 1 23 ? -39.156 6.859 5.484 1 48.53 23 TRP B CA 1
ATOM 1770 C C . TRP B 1 23 ? -38.719 7.688 6.676 1 48.53 23 TRP B C 1
ATOM 1772 O O . TRP B 1 23 ? -37.5 7.984 6.809 1 48.53 23 TRP B O 1
ATOM 1782 N N . THR B 1 24 ? -39.594 8.109 7.566 1 47.34 24 THR B N 1
ATOM 1783 C CA . THR B 1 24 ? -39.219 8.852 8.758 1 47.34 24 THR B CA 1
ATOM 1784 C C . THR B 1 24 ? -38.469 7.949 9.742 1 47.34 24 THR B C 1
ATOM 1786 O O . THR B 1 24 ? -37.562 8.406 10.445 1 47.34 24 THR B O 1
ATOM 1789 N N . LEU B 1 25 ? -38.875 6.695 9.852 1 47.34 25 LEU B N 1
ATOM 1790 C CA . LEU B 1 25 ? -38.188 5.828 10.82 1 47.34 25 LEU B CA 1
ATOM 1791 C C . LEU B 1 25 ? -36.875 5.336 10.281 1 47.34 25 LEU B C 1
ATOM 1793 O O . LEU B 1 25 ? -35.938 5.059 11.062 1 47.34 25 LEU B O 1
ATOM 1797 N N . TYR B 1 26 ? -36.812 5.008 8.969 1 42.28 26 TYR B N 1
ATOM 1798 C CA . TYR B 1 26 ? -35.562 4.426 8.516 1 42.28 26 TYR B CA 1
ATOM 1799 C C . TYR B 1 26 ? -34.562 5.512 8.18 1 42.28 26 TYR B C 1
ATOM 1801 O O . TYR B 1 26 ? -34.094 5.602 7.035 1 42.28 26 TYR B O 1
ATOM 1809 N N . VAL B 1 27 ? -34.812 6.789 8.547 1 41.66 27 VAL B N 1
ATOM 1810 C CA . VAL B 1 27 ? -33.562 7.574 8.445 1 41.66 27 VAL B CA 1
ATOM 1811 C C . VAL B 1 27 ? -32.469 6.926 9.281 1 41.66 27 VAL B C 1
ATOM 1813 O O . VAL B 1 27 ? -32.594 6.801 10.508 1 41.66 27 VAL B O 1
ATOM 1816 N N . PRO B 1 28 ? -31.766 5.938 8.836 1 44.06 28 PRO B N 1
ATOM 1817 C CA . PRO B 1 28 ? -30.594 5.664 9.68 1 44.06 28 PRO B CA 1
ATOM 1818 C C . PRO B 1 28 ? -29.922 6.934 10.188 1 44.06 28 PRO B C 1
ATOM 1820 O O . PRO B 1 28 ? -29.391 7.715 9.391 1 44.06 28 PRO B O 1
ATOM 1823 N N . SER B 1 29 ? -30.594 7.754 10.875 1 42.78 29 SER B N 1
ATOM 1824 C CA . SER B 1 29 ? -30.047 8.922 11.57 1 42.78 29 SER B CA 1
ATOM 1825 C C . SER B 1 29 ? -28.75 8.586 12.289 1 42.78 29 SER B C 1
ATOM 1827 O O . SER B 1 29 ? -28.719 8.484 13.516 1 42.78 29 SER B O 1
ATOM 1829 N N . GLU B 1 30 ? -28.109 7.441 12.023 1 45.53 30 GLU B N 1
ATOM 1830 C CA . GLU B 1 30 ? -26.953 7.461 12.914 1 45.53 30 GLU B CA 1
ATOM 1831 C C . GLU B 1 30 ? -26.234 8.805 12.867 1 45.53 30 GLU B C 1
ATOM 1833 O O . GLU B 1 30 ? -25.938 9.312 11.789 1 45.53 30 GLU B O 1
ATOM 1838 N N . ASP B 1 31 ? -26.484 9.711 13.641 1 49.62 31 ASP B N 1
ATOM 1839 C CA . ASP B 1 31 ? -25.75 10.945 13.891 1 49.62 31 ASP B CA 1
ATOM 1840 C C . ASP B 1 31 ? -24.266 10.766 13.578 1 49.62 31 ASP B C 1
ATOM 1842 O O . ASP B 1 31 ? -23.656 9.766 13.969 1 49.62 31 ASP B O 1
ATOM 1846 N N . PRO B 1 32 ? -23.828 11.367 12.477 1 60.28 32 PRO B N 1
ATOM 1847 C CA . PRO B 1 32 ? -22.391 11.227 12.25 1 60.28 32 PRO B CA 1
ATOM 1848 C C . PRO B 1 32 ? -21.578 11.305 13.547 1 60.28 32 PRO B C 1
ATOM 1850 O O . PRO B 1 32 ? -21.875 12.141 14.406 1 60.28 32 PRO B O 1
ATOM 1853 N N . VAL B 1 33 ? -21.156 10.211 14.078 1 68.94 33 VAL B N 1
ATOM 1854 C CA . VAL B 1 33 ? -20.266 10.203 15.234 1 68.94 33 VAL B CA 1
ATOM 1855 C C . VAL B 1 33 ? -19.297 11.391 15.156 1 68.94 33 VAL B C 1
ATOM 1857 O O . VAL B 1 33 ? -18.672 11.617 14.125 1 68.94 33 VAL B O 1
ATOM 1860 N N . SER B 1 34 ? -19.5 12.375 15.961 1 87.19 34 SER B N 1
ATOM 1861 C CA . SER B 1 34 ? -18.594 13.508 16.062 1 87.19 34 SER B CA 1
ATOM 1862 C C . SER B 1 34 ? -17.406 13.195 16.953 1 87.19 34 SER B C 1
ATOM 1864 O O . SER B 1 34 ? -17.547 12.5 17.969 1 87.19 34 SER B O 1
ATOM 1866 N N . TYR B 1 35 ? -16.219 13.438 16.484 1 93.94 35 TYR B N 1
ATOM 1867 C CA . TYR B 1 35 ? -14.977 13.25 17.234 1 93.94 35 TYR B CA 1
ATOM 1868 C C . TYR B 1 35 ? -14.375 14.586 17.656 1 93.94 35 TYR B C 1
ATOM 1870 O O . TYR B 1 35 ? -14.414 15.555 16.891 1 93.94 35 TYR B O 1
ATOM 1878 N N . THR B 1 36 ? -13.812 14.633 18.875 1 95.38 36 THR B N 1
ATOM 1879 C CA . THR B 1 36 ? -13.148 15.844 19.328 1 95.38 36 THR B CA 1
ATOM 1880 C C . THR B 1 36 ? -11.703 15.891 18.828 1 95.38 36 THR B C 1
ATOM 1882 O O . THR B 1 36 ? -11.094 16.969 18.797 1 95.38 36 THR B O 1
ATOM 1885 N N . TYR B 1 37 ? -11.148 14.68 18.531 1 95 37 TYR B N 1
ATOM 1886 C CA . TYR B 1 37 ? -9.766 14.477 18.109 1 95 37 TYR B CA 1
ATOM 1887 C C . TYR B 1 37 ? -8.805 14.797 19.25 1 95 37 TYR B C 1
ATOM 1889 O O . TYR B 1 37 ? -7.613 15.023 19.031 1 95 37 TYR B O 1
ATOM 1897 N N . ASP B 1 38 ? -9.352 14.859 20.438 1 92.38 38 ASP B N 1
ATOM 1898 C CA . ASP B 1 38 ? -8.531 14.992 21.625 1 92.38 38 ASP B CA 1
ATOM 1899 C C . ASP B 1 38 ? -8.195 13.625 22.219 1 92.38 38 ASP B C 1
ATOM 1901 O O . ASP B 1 38 ? -9.008 12.695 22.156 1 92.38 38 ASP B O 1
ATOM 1905 N N . ASP B 1 39 ? -7.031 13.539 22.734 1 89.94 39 ASP B N 1
ATOM 1906 C CA . ASP B 1 39 ? -6.598 12.289 23.359 1 89.94 39 ASP B CA 1
ATOM 1907 C C . ASP B 1 39 ? -6.859 11.102 22.422 1 89.94 39 ASP B C 1
ATOM 1909 O O . ASP B 1 39 ? -6.414 11.094 21.281 1 89.94 39 ASP B O 1
ATOM 1913 N N . ASP B 1 40 ? -7.699 10.195 22.891 1 89.69 40 ASP B N 1
ATOM 1914 C CA . ASP B 1 40 ? -7.906 9 22.062 1 89.69 40 ASP B CA 1
ATOM 1915 C C . ASP B 1 40 ? -9.258 9.047 21.359 1 89.69 40 ASP B C 1
ATOM 1917 O O . ASP B 1 40 ? -9.695 8.055 20.766 1 89.69 40 ASP B O 1
ATOM 1921 N N . ASP B 1 41 ? -9.797 10.258 21.391 1 93.69 41 ASP B N 1
ATOM 1922 C CA . ASP B 1 41 ? -11.117 10.406 20.797 1 93.69 41 ASP B CA 1
ATOM 1923 C C . ASP B 1 41 ? -11.016 10.797 19.328 1 93.69 41 ASP B C 1
ATOM 1925 O O . ASP B 1 41 ? -11.344 11.922 18.953 1 93.69 41 ASP B O 1
ATOM 1929 N N . PHE B 1 42 ? -10.625 9.969 18.516 1 93.88 42 PHE B N 1
ATOM 1930 C CA . PHE B 1 42 ? -10.617 10.117 17.062 1 93.88 42 PHE B CA 1
ATOM 1931 C C . PHE B 1 42 ? -10.789 8.773 16.375 1 93.88 42 PHE B C 1
ATOM 1933 O O . PHE B 1 42 ? -10.469 7.73 16.938 1 93.88 42 PHE B O 1
ATOM 1940 N N . PRO B 1 43 ? -11.375 8.758 15.211 1 94.19 43 PRO B N 1
ATOM 1941 C CA . PRO B 1 43 ? -11.641 7.5 14.516 1 94.19 43 PRO B CA 1
ATOM 1942 C C . PRO B 1 43 ? -10.383 6.891 13.898 1 94.19 43 PRO B C 1
ATOM 1944 O O . PRO B 1 43 ? -9.375 7.578 13.75 1 94.19 43 PRO B O 1
ATOM 1947 N N . TYR B 1 44 ? -10.414 5.645 13.555 1 93.5 44 TYR B N 1
ATOM 1948 C CA . TYR B 1 44 ? -9.305 4.973 12.883 1 93.5 44 TYR B CA 1
ATOM 1949 C C . TYR B 1 44 ? -9.078 5.547 11.492 1 93.5 44 TYR B C 1
ATOM 1951 O O . TYR B 1 44 ? -7.938 5.691 11.055 1 93.5 44 TYR B O 1
ATOM 1959 N N . GLU B 1 45 ? -10.227 5.902 10.875 1 94.62 45 GLU B N 1
ATOM 1960 C CA . GLU B 1 45 ? -10.164 6.457 9.523 1 94.62 45 GLU B CA 1
ATOM 1961 C C . GLU B 1 45 ? -10.766 7.859 9.477 1 94.62 45 GLU B C 1
ATOM 1963 O O . GLU B 1 45 ? -11.789 8.125 10.117 1 94.62 45 GLU B O 1
ATOM 1968 N N . TRP B 1 46 ? -10.047 8.734 8.75 1 95.56 46 TRP B N 1
ATOM 1969 C CA . TRP B 1 46 ? -10.602 10.07 8.547 1 95.56 46 TRP B CA 1
ATOM 1970 C C . TRP B 1 46 ? -11.945 10 7.828 1 95.56 46 TRP B C 1
ATOM 1972 O O . TRP B 1 46 ? -12.039 9.422 6.738 1 95.56 46 TRP B O 1
ATOM 1982 N N . PRO B 1 47 ? -12.977 10.539 8.5 1 94.44 47 PRO B N 1
ATOM 1983 C CA . PRO B 1 47 ? -14.312 10.398 7.926 1 94.44 47 PRO B CA 1
ATOM 1984 C C . PRO B 1 47 ? -14.57 11.367 6.773 1 94.44 47 PRO B C 1
ATOM 1986 O O . PRO B 1 47 ? -15.133 12.438 6.977 1 94.44 47 PRO B O 1
ATOM 1989 N N . ILE B 1 48 ? -14.164 11.031 5.617 1 92.62 48 ILE B N 1
ATOM 1990 C CA . ILE B 1 48 ? -14.445 11.812 4.422 1 92.62 48 ILE B CA 1
ATOM 1991 C C . ILE B 1 48 ? -15.305 10.992 3.459 1 92.62 48 ILE B C 1
ATOM 1993 O O . ILE B 1 48 ? -15.297 9.766 3.506 1 92.62 48 ILE B O 1
ATOM 1997 N N . PRO B 1 49 ? -16.062 11.727 2.658 1 88.5 49 PRO B N 1
ATOM 1998 C CA . PRO B 1 49 ? -16.891 10.984 1.697 1 88.5 49 PRO B CA 1
ATOM 1999 C C . PRO B 1 49 ? -16.047 10.117 0.757 1 88.5 49 PRO B C 1
ATOM 2001 O O . PRO B 1 49 ? -14.914 10.477 0.434 1 88.5 49 PRO B O 1
ATOM 2004 N N . THR B 1 50 ? -16.672 8.984 0.473 1 87.38 50 THR B N 1
ATOM 2005 C CA . THR B 1 50 ? -16.031 8.141 -0.525 1 87.38 50 THR B CA 1
ATOM 2006 C C . THR B 1 50 ? -16.547 8.453 -1.923 1 87.38 50 THR B C 1
ATOM 2008 O O . THR B 1 50 ? -17.75 8.711 -2.098 1 87.38 50 THR B O 1
ATOM 2011 N N . GLY B 1 51 ? -15.648 8.656 -2.871 1 91.25 51 GLY B N 1
ATOM 2012 C CA . GLY B 1 51 ? -16.062 8.812 -4.258 1 91.25 51 GLY B CA 1
ATOM 2013 C C . GLY B 1 51 ? -16.344 7.492 -4.945 1 91.25 51 GLY B C 1
ATOM 2014 O O . GLY B 1 51 ? -16.25 6.434 -4.324 1 91.25 51 GLY B O 1
ATOM 2015 N N . ASP B 1 52 ? -16.781 7.574 -6.207 1 94.06 52 ASP B N 1
ATOM 2016 C CA . ASP B 1 52 ? -16.953 6.383 -7.035 1 94.06 52 ASP B CA 1
ATOM 2017 C C . ASP B 1 52 ? -15.609 5.738 -7.355 1 94.06 52 ASP B C 1
ATOM 2019 O O . ASP B 1 52 ? -14.602 6.43 -7.527 1 94.06 52 ASP B O 1
ATOM 2023 N N . PRO B 1 53 ? -15.727 4.418 -7.328 1 94.5 53 PRO B N 1
ATOM 2024 C CA . PRO B 1 53 ? -14.492 3.762 -7.746 1 94.5 53 PRO B CA 1
ATOM 2025 C C . PRO B 1 53 ? -14.008 4.234 -9.117 1 94.5 53 PRO B C 1
ATOM 2027 O O . PRO B 1 53 ? -14.812 4.609 -9.969 1 94.5 53 PRO B O 1
ATOM 2030 N N . VAL B 1 54 ? -12.734 4.254 -9.289 1 95.19 54 VAL B N 1
ATOM 2031 C CA . VAL B 1 54 ? -12.117 4.68 -10.539 1 95.19 54 VAL B CA 1
ATOM 2032 C C . VAL B 1 54 ? -11.203 3.576 -11.062 1 95.19 54 VAL B C 1
ATOM 2034 O O . VAL B 1 54 ? -10.547 2.877 -10.289 1 95.19 54 VAL B O 1
ATOM 2037 N N . LEU B 1 55 ? -11.203 3.404 -12.391 1 93.62 55 LEU B N 1
ATOM 2038 C CA . LEU B 1 55 ? -10.266 2.471 -13 1 93.62 55 LEU B CA 1
ATOM 2039 C C . LEU B 1 55 ? -8.922 3.146 -13.266 1 93.62 55 LEU B C 1
ATOM 2041 O O . LEU B 1 55 ? -8.875 4.25 -13.812 1 93.62 55 LEU B O 1
ATOM 2045 N N . LEU B 1 56 ? -7.898 2.529 -12.82 1 93.31 56 LEU B N 1
ATOM 2046 C CA . LEU B 1 56 ? -6.543 3.025 -13.023 1 93.31 56 LEU B CA 1
ATOM 2047 C C . LEU B 1 56 ? -5.715 2.023 -13.82 1 93.31 56 LEU B C 1
ATOM 2049 O O . LEU B 1 56 ? -5.523 0.884 -13.391 1 93.31 56 LEU B O 1
ATOM 2053 N N . ALA B 1 57 ? -5.254 2.484 -15.008 1 90.56 57 ALA B N 1
ATOM 2054 C CA . ALA B 1 57 ? -4.266 1.686 -15.719 1 90.56 57 ALA B CA 1
ATOM 2055 C C . ALA B 1 57 ? -2.879 1.842 -15.102 1 90.56 57 ALA B C 1
ATOM 2057 O O . ALA B 1 57 ? -2.346 2.951 -15.031 1 90.56 57 ALA B O 1
ATOM 2058 N N . ILE B 1 58 ? -2.402 0.765 -14.633 1 90.38 58 ILE B N 1
ATOM 2059 C CA . ILE B 1 58 ? -1.084 0.813 -14.008 1 90.38 58 ILE B CA 1
ATOM 2060 C C . ILE B 1 58 ? -0.011 0.966 -15.086 1 90.38 58 ILE B C 1
ATOM 2062 O O . ILE B 1 58 ? 0.058 0.166 -16.016 1 90.38 58 ILE B O 1
ATOM 2066 N N . GLU B 1 59 ? 0.823 1.98 -14.898 1 84.31 59 GLU B N 1
ATOM 2067 C CA . GLU B 1 59 ? 1.897 2.24 -15.852 1 84.31 59 GLU B CA 1
ATOM 2068 C C . GLU B 1 59 ? 3.209 1.614 -15.391 1 84.31 59 GLU B C 1
ATOM 2070 O O . GLU B 1 59 ? 3.666 1.868 -14.273 1 84.31 59 GLU B O 1
ATOM 2075 N N . SER B 1 60 ? 3.787 0.845 -16.203 1 75.12 60 SER B N 1
ATOM 2076 C CA . SER B 1 60 ? 5.051 0.202 -15.859 1 75.12 60 SER B CA 1
ATOM 2077 C C . SER B 1 60 ? 6.223 1.162 -16.016 1 75.12 60 SER B C 1
ATOM 2079 O O . SER B 1 60 ? 7.191 1.107 -15.258 1 75.12 60 SER B O 1
ATOM 2081 N N . ASN B 1 61 ? 6.113 1.998 -17.031 1 74.62 61 ASN B N 1
ATOM 2082 C CA . ASN B 1 61 ? 7.168 2.975 -17.297 1 74.62 61 ASN B CA 1
ATOM 2083 C C . ASN B 1 61 ? 6.613 4.395 -17.359 1 74.62 61 ASN B C 1
ATOM 2085 O O . ASN B 1 61 ? 6.16 4.836 -18.422 1 74.62 61 ASN B O 1
ATOM 2089 N N . SER B 1 62 ? 6.73 4.984 -16.234 1 78.19 62 SER B N 1
ATOM 2090 C CA . SER B 1 62 ? 6.184 6.336 -16.188 1 78.19 62 SER B CA 1
ATOM 2091 C C . SER B 1 62 ? 7.199 7.359 -16.688 1 78.19 62 SER B C 1
ATOM 2093 O O . SER B 1 62 ? 8.398 7.234 -16.422 1 78.19 62 SER B O 1
ATOM 2095 N N . VAL B 1 63 ? 6.688 8.328 -17.406 1 81.88 63 VAL B N 1
ATOM 2096 C CA . VAL B 1 63 ? 7.531 9.43 -17.828 1 81.88 63 VAL B CA 1
ATOM 2097 C C . VAL B 1 63 ? 7.758 10.398 -16.672 1 81.88 63 VAL B C 1
ATOM 2099 O O . VAL B 1 63 ? 8.633 11.266 -16.734 1 81.88 63 VAL B O 1
ATOM 2102 N N . ARG B 1 64 ? 7.004 10.18 -15.656 1 88.19 64 ARG B N 1
ATOM 2103 C CA . ARG B 1 64 ? 7.152 10.992 -14.453 1 88.19 64 ARG B CA 1
ATOM 2104 C C . ARG B 1 64 ? 7.672 10.148 -13.289 1 88.19 64 ARG B C 1
ATOM 2106 O O . ARG B 1 64 ? 7.684 8.914 -13.367 1 88.19 64 ARG B O 1
ATOM 2113 N N . PHE B 1 65 ? 8.195 10.867 -12.281 1 92.5 65 PHE B N 1
ATOM 2114 C CA . PHE B 1 65 ? 8.641 10.242 -11.039 1 92.5 65 PHE B CA 1
ATOM 2115 C C . PHE B 1 65 ? 9.828 9.328 -11.289 1 92.5 65 PHE B C 1
ATOM 2117 O O . PHE B 1 65 ? 9.828 8.164 -10.867 1 92.5 65 PHE B O 1
ATOM 2124 N N . HIS B 1 66 ? 10.805 9.82 -11.992 1 89.06 66 HIS B N 1
ATOM 2125 C CA . HIS B 1 66 ? 12.078 9.133 -12.156 1 89.06 66 HIS B CA 1
ATOM 2126 C C . HIS B 1 66 ? 12.812 9.016 -10.828 1 89.06 66 HIS B C 1
ATOM 2128 O O . HIS B 1 66 ? 12.586 9.82 -9.914 1 89.06 66 HIS B O 1
ATOM 2134 N N . ILE B 1 67 ? 13.695 8.016 -10.781 1 86 67 ILE B N 1
ATOM 2135 C CA . ILE B 1 67 ? 14.453 7.809 -9.555 1 86 67 ILE B CA 1
ATOM 2136 C C . ILE B 1 67 ? 15.336 9.023 -9.281 1 86 67 ILE B C 1
ATOM 2138 O O . ILE B 1 67 ? 15.484 9.445 -8.133 1 86 67 ILE B O 1
ATOM 2142 N N . GLN B 1 68 ? 15.875 9.5 -10.359 1 86.06 68 GLN B N 1
ATOM 2143 C CA . GLN B 1 68 ? 16.797 10.625 -10.273 1 86.06 68 GLN B CA 1
ATOM 2144 C C . GLN B 1 68 ? 16.625 11.57 -11.453 1 86.06 68 GLN B C 1
ATOM 2146 O O . GLN B 1 68 ? 15.93 11.25 -12.414 1 86.06 68 GLN B O 1
ATOM 2151 N N . GLY B 1 69 ? 17.312 12.758 -11.297 1 86.75 69 GLY B N 1
ATOM 2152 C CA . GLY B 1 69 ? 17.203 13.773 -12.328 1 86.75 69 GLY B CA 1
ATOM 2153 C C . GLY B 1 69 ? 16.859 15.148 -11.773 1 86.75 69 GLY B C 1
ATOM 2154 O O . GLY B 1 69 ? 16.578 15.289 -10.586 1 86.75 69 GLY B O 1
ATOM 2155 N N . THR B 1 70 ? 16.859 16.172 -12.602 1 89.12 70 THR B N 1
ATOM 2156 C CA . THR B 1 70 ? 16.734 17.578 -12.219 1 89.12 70 THR B CA 1
ATOM 2157 C C . THR B 1 70 ? 15.398 17.844 -11.547 1 89.12 70 THR B C 1
ATOM 2159 O O . THR B 1 70 ? 15.32 18.594 -10.578 1 89.12 70 THR B O 1
ATOM 2162 N N . ASP B 1 71 ? 14.312 17.125 -11.938 1 92.56 71 ASP B N 1
ATOM 2163 C CA . ASP B 1 71 ? 12.984 17.422 -11.422 1 92.56 71 ASP B CA 1
ATOM 2164 C C . ASP B 1 71 ? 12.477 16.312 -10.508 1 92.56 71 ASP B C 1
ATOM 2166 O O . ASP B 1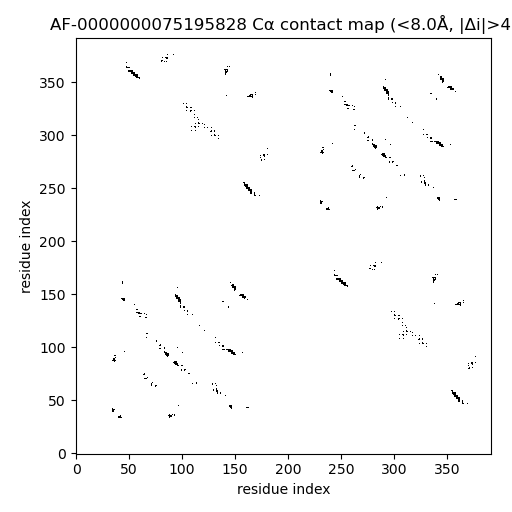 71 ? 11.367 16.406 -9.977 1 92.56 71 ASP B O 1
ATOM 2170 N N . ALA B 1 72 ? 13.281 15.359 -10.273 1 92.69 72 ALA B N 1
ATOM 2171 C CA . ALA B 1 72 ? 12.797 14.148 -9.617 1 92.69 72 ALA B CA 1
ATOM 2172 C C . ALA B 1 72 ? 12.375 14.438 -8.18 1 92.69 72 ALA B C 1
ATOM 2174 O O . ALA B 1 72 ? 11.273 14.062 -7.762 1 92.69 72 ALA B O 1
ATOM 2175 N N . ASP B 1 73 ? 13.195 15.18 -7.422 1 93.94 73 ASP B N 1
ATOM 2176 C CA . ASP B 1 73 ? 12.883 15.469 -6.027 1 93.94 73 ASP B CA 1
ATOM 2177 C C . ASP B 1 73 ? 11.578 16.25 -5.91 1 93.94 73 ASP B C 1
ATOM 2179 O O . ASP B 1 73 ? 10.734 15.938 -5.066 1 93.94 73 ASP B O 1
ATOM 2183 N N . ALA B 1 74 ? 11.453 17.219 -6.719 1 95.56 74 ALA B N 1
ATOM 2184 C CA . ALA B 1 74 ? 10.25 18.047 -6.68 1 95.56 74 ALA B CA 1
ATOM 2185 C C . ALA B 1 74 ? 9.008 17.234 -7.043 1 95.56 74 ALA B C 1
ATOM 2187 O O . ALA B 1 74 ? 7.938 17.422 -6.465 1 95.56 74 ALA B O 1
ATOM 2188 N N . GLU B 1 75 ? 9.117 16.344 -8 1 95.5 75 GLU B N 1
ATOM 2189 C CA . GLU B 1 75 ? 8.008 15.492 -8.406 1 95.5 75 GLU B CA 1
ATOM 2190 C C . GLU B 1 75 ? 7.57 14.57 -7.27 1 95.5 75 GLU B C 1
ATOM 2192 O O . GLU B 1 75 ? 6.379 14.484 -6.957 1 95.5 75 GLU B O 1
ATOM 2197 N N . TRP B 1 76 ? 8.508 13.938 -6.652 1 96.88 76 TRP B N 1
ATOM 2198 C CA . TRP B 1 76 ? 8.18 13.031 -5.559 1 96.88 76 TRP B CA 1
ATOM 2199 C C . TRP B 1 76 ? 7.617 13.789 -4.367 1 96.88 76 TRP B C 1
ATOM 2201 O O . TRP B 1 76 ? 6.672 13.336 -3.719 1 96.88 76 TRP B O 1
ATOM 2211 N N . ASP B 1 77 ? 8.094 14.992 -4.062 1 95.94 77 ASP B N 1
ATOM 2212 C CA . ASP B 1 77 ? 7.594 15.836 -2.982 1 95.94 77 ASP B CA 1
ATOM 2213 C C . ASP B 1 77 ? 6.137 16.234 -3.227 1 95.94 77 ASP B C 1
ATOM 2215 O O . ASP B 1 77 ? 5.367 16.391 -2.277 1 95.94 77 ASP B O 1
ATOM 2219 N N . SER B 1 78 ? 5.797 16.375 -4.441 1 96.12 78 SER B N 1
ATOM 2220 C CA . SER B 1 78 ? 4.465 16.859 -4.797 1 96.12 78 SER B CA 1
ATOM 2221 C C . SER B 1 78 ? 3.396 15.828 -4.477 1 96.12 78 SER B C 1
ATOM 2223 O O . SER B 1 78 ? 2.205 16.141 -4.453 1 96.12 78 SER B O 1
ATOM 2225 N N . LEU B 1 79 ? 3.76 14.602 -4.203 1 97.38 79 LEU B N 1
ATOM 2226 C CA . LEU B 1 79 ? 2.82 13.523 -3.906 1 97.38 79 LEU B CA 1
ATOM 2227 C C . LEU B 1 79 ? 2.178 13.727 -2.537 1 97.38 79 LEU B C 1
ATOM 2229 O O . LEU B 1 79 ? 1.143 13.133 -2.238 1 97.38 79 LEU B O 1
ATOM 2233 N N . VAL B 1 80 ? 2.781 14.523 -1.699 1 98.12 80 VAL B N 1
ATOM 2234 C CA . VAL B 1 80 ? 2.312 14.703 -0.33 1 98.12 80 VAL B CA 1
ATOM 2235 C C . VAL B 1 80 ? 2.219 16.203 -0.01 1 98.12 80 VAL B C 1
ATOM 2237 O O . VAL B 1 80 ? 3.111 16.75 0.63 1 98.12 80 VAL B O 1
ATOM 2240 N N . PRO B 1 81 ? 1.051 16.797 -0.319 1 96.75 81 PRO B N 1
ATOM 2241 C CA . PRO B 1 81 ? 0.91 18.234 -0.069 1 96.75 81 PRO B CA 1
ATOM 2242 C C . PRO B 1 81 ? 0.972 18.578 1.416 1 96.75 81 PRO B C 1
ATOM 2244 O O . PRO B 1 81 ? 0.456 17.828 2.252 1 96.75 81 PRO B O 1
ATOM 2247 N N . GLY B 1 82 ? 1.693 19.781 1.649 1 95.94 82 GLY B N 1
ATOM 2248 C CA . GLY B 1 82 ? 1.786 20.25 3.023 1 95.94 82 GLY B CA 1
ATOM 2249 C C . GLY B 1 82 ? 2.461 19.25 3.949 1 95.94 82 GLY B C 1
ATOM 2250 O O . GLY B 1 82 ? 2.08 19.125 5.113 1 95.94 82 GLY B O 1
ATOM 2251 N N . ASP B 1 83 ? 3.285 18.375 3.375 1 94.38 83 ASP B N 1
ATOM 2252 C CA . ASP B 1 83 ? 4.023 17.344 4.102 1 94.38 83 ASP B CA 1
ATOM 2253 C C . ASP B 1 83 ? 3.076 16.312 4.695 1 94.38 83 ASP B C 1
ATOM 2255 O O . ASP B 1 83 ? 3.434 15.609 5.645 1 94.38 83 ASP B O 1
ATOM 2259 N N . GLY B 1 84 ? 1.854 16.344 4.184 1 96.44 84 GLY B N 1
ATOM 2260 C CA . GLY B 1 84 ? 0.874 15.359 4.617 1 96.44 84 GLY B CA 1
ATOM 2261 C C . GLY B 1 84 ? 0.282 15.672 5.98 1 96.44 84 GLY B C 1
ATOM 2262 O O . GLY B 1 84 ? -0.393 14.828 6.578 1 96.44 84 GLY B O 1
ATOM 2263 N N . LEU B 1 85 ? 0.54 16.875 6.434 1 96.94 85 LEU B N 1
ATOM 2264 C CA . LEU B 1 85 ? 0.096 17.219 7.777 1 96.94 85 LEU B CA 1
ATOM 2265 C C . LEU B 1 85 ? -1.334 17.75 7.758 1 96.94 85 LEU B C 1
ATOM 2267 O O . LEU B 1 85 ? -1.667 18.625 6.949 1 96.94 85 LEU B O 1
ATOM 2271 N N . LEU B 1 86 ? -2.137 17.219 8.586 1 97.56 86 LEU B N 1
ATOM 2272 C CA . LEU B 1 86 ? -3.502 17.672 8.836 1 97.56 86 LEU B CA 1
ATOM 2273 C C . LEU B 1 86 ? -3.639 18.234 10.242 1 97.56 86 LEU B C 1
ATOM 2275 O O . LEU B 1 86 ? -2.865 17.891 11.133 1 97.56 86 LEU B O 1
ATOM 2279 N N . HIS B 1 87 ? -4.551 19.094 10.352 1 97.25 87 HIS B N 1
ATOM 2280 C CA . HIS B 1 87 ? -4.883 19.703 11.633 1 97.25 87 HIS B CA 1
ATOM 2281 C C . HIS B 1 87 ? -6.359 19.531 11.961 1 97.25 87 HIS B C 1
ATOM 2283 O O . HIS B 1 87 ? -7.215 20.188 11.367 1 97.25 87 HIS B O 1
ATOM 2289 N N . LEU B 1 88 ? -6.633 18.656 12.93 1 96.81 88 LEU B N 1
ATOM 2290 C CA . LEU B 1 88 ? -8.008 18.219 13.148 1 96.81 88 LEU B CA 1
ATOM 2291 C C . LEU B 1 88 ? -8.469 18.578 14.562 1 96.81 88 LEU B C 1
ATOM 2293 O O . LEU B 1 88 ? -7.664 18.609 15.492 1 96.81 88 LEU B O 1
ATOM 2297 N N . GLY B 1 89 ? -9.828 18.781 14.648 1 95.19 89 GLY B N 1
ATOM 2298 C CA . GLY B 1 89 ? -10.422 19.125 15.93 1 95.19 89 GLY B CA 1
ATOM 2299 C C . GLY B 1 89 ? -10.266 20.578 16.281 1 95.19 89 GLY B C 1
ATOM 2300 O O . GLY B 1 89 ? -9.625 21.344 15.555 1 95.19 89 GLY B O 1
ATOM 2301 N N . ASP B 1 90 ? -10.836 20.938 17.438 1 93.5 90 ASP B N 1
ATOM 2302 C CA . ASP B 1 90 ? -10.828 22.312 17.891 1 93.5 90 ASP B CA 1
ATOM 2303 C C . ASP B 1 90 ? -9.406 22.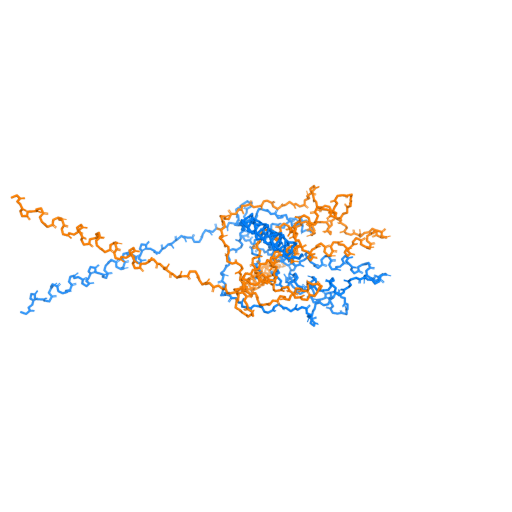781 18.219 1 93.5 90 ASP B C 1
ATOM 2305 O O . ASP B 1 90 ? -9.07 23.953 18.047 1 93.5 90 ASP B O 1
ATOM 2309 N N . ARG B 1 91 ? -8.633 21.859 18.672 1 93.75 91 ARG B N 1
ATOM 2310 C CA . ARG B 1 91 ? -7.277 22.203 19.094 1 93.75 91 ARG B CA 1
ATOM 2311 C C . ARG B 1 91 ? -6.301 22.062 17.922 1 93.75 91 ARG B C 1
ATOM 2313 O O . ARG B 1 91 ? -5.09 22.188 18.109 1 93.75 91 ARG B O 1
ATOM 2320 N N . GLN B 1 92 ? -6.766 21.688 16.797 1 95.06 92 GLN B N 1
ATOM 2321 C CA . GLN B 1 92 ? -5.938 21.578 15.594 1 95.06 92 GLN B CA 1
ATOM 2322 C C . GLN B 1 92 ? -4.781 20.609 15.812 1 95.06 92 GLN B C 1
ATOM 2324 O O . GLN B 1 92 ? -3.629 20.938 15.516 1 95.06 92 GLN B O 1
ATOM 2329 N N . ARG B 1 93 ? -5.145 19.484 16.328 1 94.62 93 ARG B N 1
ATOM 2330 C CA . ARG B 1 93 ? -4.137 18.469 16.594 1 94.62 93 ARG B CA 1
ATOM 2331 C C . ARG B 1 93 ? -3.576 17.906 15.289 1 94.62 93 ARG B C 1
ATOM 2333 O O . ARG B 1 93 ? -4.328 17.641 14.352 1 94.62 93 ARG B O 1
ATOM 2340 N N . PRO B 1 94 ? -2.262 17.719 15.234 1 96 94 PRO B N 1
ATOM 2341 C CA . PRO B 1 94 ? -1.636 17.266 13.992 1 96 94 PRO B CA 1
ATOM 2342 C C . PRO B 1 94 ? -1.824 15.766 13.75 1 96 94 PRO B C 1
ATOM 2344 O O . PRO B 1 94 ? -1.656 14.961 14.672 1 96 94 PRO B O 1
ATOM 2347 N N . PHE B 1 95 ? -2.223 15.422 12.57 1 96.69 95 PHE B N 1
ATOM 2348 C CA . PHE B 1 95 ? -2.359 14.062 12.07 1 96.69 95 PHE B CA 1
ATOM 2349 C C . PHE B 1 95 ? -1.79 13.938 10.664 1 96.69 95 PHE B C 1
ATOM 2351 O O . PHE B 1 95 ? -1.498 14.945 10.023 1 96.69 95 PHE B O 1
ATOM 2358 N N . THR B 1 96 ? -1.598 12.781 10.266 1 97.06 96 THR B N 1
ATOM 2359 C CA . THR B 1 96 ? -1.4 12.461 8.859 1 97.06 96 THR B CA 1
ATOM 2360 C C . THR B 1 96 ? -2.256 11.258 8.453 1 97.06 96 THR B C 1
ATOM 2362 O O . THR B 1 96 ? -3 10.719 9.273 1 97.06 96 THR B O 1
ATOM 2365 N N . LEU B 1 97 ? -2.23 10.945 7.168 1 97.44 97 LEU B N 1
ATOM 2366 C CA . LEU B 1 97 ? -2.973 9.805 6.656 1 97.44 97 LEU B CA 1
ATOM 2367 C C . LEU B 1 97 ? -2.027 8.664 6.281 1 97.44 97 LEU B C 1
ATOM 2369 O O . LEU B 1 97 ? -0.897 8.914 5.848 1 97.44 97 LEU B O 1
ATOM 2373 N N . GLY B 1 98 ? -2.58 7.426 6.391 1 97.12 98 GLY B N 1
ATOM 2374 C CA . GLY B 1 98 ? -1.816 6.277 5.93 1 97.12 98 GLY B CA 1
ATOM 2375 C C . GLY B 1 98 ? -1.265 6.453 4.527 1 97.12 98 GLY B C 1
ATOM 2376 O O . GLY B 1 98 ? -0.106 6.121 4.262 1 97.12 98 GLY B O 1
ATOM 2377 N N . MET B 1 99 ? -2.037 6.977 3.588 1 98.12 99 MET B N 1
ATOM 2378 C CA . MET B 1 99 ? -1.616 7.172 2.205 1 98.12 99 MET B CA 1
ATOM 2379 C C . MET B 1 99 ? -0.392 8.078 2.133 1 98.12 99 MET B C 1
ATOM 2381 O O . MET B 1 99 ? 0.579 7.766 1.44 1 98.12 99 MET B O 1
ATOM 2385 N N . PHE B 1 100 ? -0.398 9.195 2.824 1 98.12 100 PHE B N 1
ATOM 2386 C CA . PHE B 1 100 ? 0.698 10.156 2.783 1 98.12 100 PHE B CA 1
ATOM 2387 C C . PHE B 1 100 ? 1.945 9.586 3.443 1 98.12 100 PHE B C 1
ATOM 2389 O O . PHE B 1 100 ? 3.059 9.773 2.949 1 98.12 100 PHE B O 1
ATOM 2396 N N . HIS B 1 101 ? 1.73 8.922 4.57 1 96.88 101 HIS B N 1
ATOM 2397 C CA . HIS B 1 101 ? 2.85 8.266 5.234 1 96.88 101 HIS B CA 1
ATOM 2398 C C . HIS B 1 101 ? 3.514 7.242 4.316 1 96.88 101 HIS B C 1
ATOM 2400 O O . HIS B 1 101 ? 4.742 7.203 4.211 1 96.88 101 HIS B O 1
ATOM 2406 N N . GLN B 1 102 ? 2.691 6.434 3.66 1 97.81 102 GLN B N 1
ATOM 2407 C CA . GLN B 1 102 ? 3.199 5.426 2.732 1 97.81 102 GLN B CA 1
ATOM 2408 C C . GLN B 1 102 ? 3.992 6.074 1.601 1 97.81 102 GLN B C 1
ATOM 2410 O O . GLN B 1 102 ? 5.09 5.621 1.267 1 97.81 102 GLN B O 1
ATOM 2415 N N . LEU B 1 103 ? 3.482 7.129 1.008 1 98.38 103 LEU B N 1
ATOM 2416 C CA . LEU B 1 103 ? 4.16 7.824 -0.082 1 98.38 103 LEU B CA 1
ATOM 2417 C C . LEU B 1 103 ? 5.477 8.43 0.394 1 98.38 103 LEU B C 1
ATOM 2419 O O . LEU B 1 103 ? 6.477 8.391 -0.327 1 98.38 103 LEU B O 1
ATOM 2423 N N . GLN B 1 104 ? 5.504 8.945 1.551 1 96.75 104 GLN B N 1
ATOM 2424 C CA . GLN B 1 104 ? 6.738 9.484 2.115 1 96.75 104 GLN B CA 1
ATOM 2425 C C . GLN B 1 104 ? 7.773 8.391 2.332 1 96.75 104 GLN B C 1
ATOM 2427 O O . GLN B 1 104 ? 8.961 8.586 2.072 1 96.75 104 GLN B O 1
ATOM 2432 N N . CYS B 1 105 ? 7.285 7.281 2.807 1 96.38 105 CYS B N 1
ATOM 2433 C CA . CYS B 1 105 ? 8.195 6.16 3.02 1 96.38 105 CYS B CA 1
ATOM 2434 C C . CYS B 1 105 ? 8.812 5.699 1.702 1 96.38 105 CYS B C 1
ATOM 2436 O O . CYS B 1 105 ? 9.992 5.363 1.646 1 96.38 105 CYS B O 1
ATOM 2438 N N . ILE B 1 106 ? 8.039 5.605 0.64 1 97.06 106 ILE B N 1
ATOM 2439 C CA . ILE B 1 106 ? 8.562 5.203 -0.66 1 97.06 106 ILE B CA 1
ATOM 2440 C C . ILE B 1 106 ? 9.641 6.188 -1.107 1 97.06 106 ILE B C 1
ATOM 2442 O O . ILE B 1 106 ? 10.672 5.781 -1.644 1 97.06 106 ILE B O 1
ATOM 2446 N N . ASP B 1 107 ? 9.438 7.457 -0.88 1 95.81 107 ASP B N 1
ATOM 2447 C CA . ASP B 1 107 ? 10.43 8.453 -1.25 1 95.81 107 ASP B CA 1
ATOM 2448 C C . ASP B 1 107 ? 11.695 8.32 -0.398 1 95.81 107 ASP B C 1
ATOM 2450 O O . ASP B 1 107 ? 12.805 8.562 -0.876 1 95.81 107 ASP B O 1
ATOM 2454 N N . VAL B 1 108 ? 11.555 8.023 0.879 1 93.19 108 VAL B N 1
ATOM 2455 C CA . VAL B 1 108 ? 12.711 7.766 1.73 1 93.19 108 VAL B CA 1
ATOM 2456 C C . VAL B 1 108 ? 13.539 6.613 1.152 1 93.19 108 VAL B C 1
ATOM 2458 O O . VAL B 1 108 ? 14.766 6.695 1.088 1 93.19 108 VAL B O 1
ATOM 2461 N N . LEU B 1 109 ? 12.883 5.535 0.745 1 92.81 109 LEU B N 1
ATOM 2462 C CA . LEU B 1 109 ? 13.586 4.398 0.158 1 92.81 109 LEU B CA 1
ATOM 2463 C C . LEU B 1 109 ? 14.273 4.797 -1.143 1 92.81 109 LEU B C 1
ATOM 2465 O O . LEU B 1 109 ? 15.414 4.398 -1.394 1 92.81 109 LEU B O 1
ATOM 2469 N N . ARG B 1 110 ? 13.547 5.57 -1.989 1 91.25 110 ARG B N 1
ATOM 2470 C CA . ARG B 1 110 ? 14.148 6.094 -3.213 1 91.25 110 ARG B CA 1
ATOM 2471 C C . ARG B 1 110 ? 15.438 6.852 -2.912 1 91.25 110 ARG B C 1
ATOM 2473 O O . ARG B 1 110 ? 16.469 6.609 -3.547 1 91.25 110 ARG B O 1
ATOM 2480 N N . ARG B 1 111 ? 15.391 7.723 -1.951 1 88.81 111 ARG B N 1
ATOM 2481 C CA . ARG B 1 111 ? 16.547 8.539 -1.597 1 88.81 111 ARG B CA 1
ATOM 2482 C C . ARG B 1 111 ? 17.672 7.684 -1.021 1 88.81 111 ARG B C 1
ATOM 2484 O O . ARG B 1 111 ? 18.844 7.969 -1.234 1 88.81 111 ARG B O 1
ATOM 2491 N N . GLY B 1 112 ? 17.25 6.719 -0.242 1 84.69 112 GLY B N 1
ATOM 2492 C CA . GLY 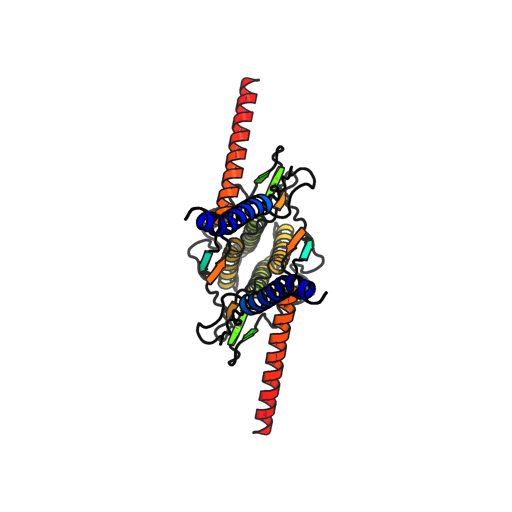B 1 112 ? 18.25 5.785 0.249 1 84.69 112 GLY B CA 1
ATOM 2493 C C . GLY B 1 112 ? 19 5.074 -0.863 1 84.69 112 GLY B C 1
ATOM 2494 O O . GLY B 1 112 ? 20.234 4.914 -0.79 1 84.69 112 GLY B O 1
ATOM 2495 N N . ILE B 1 113 ? 18.312 4.711 -1.839 1 84.44 113 ILE B N 1
ATOM 2496 C CA . ILE B 1 113 ? 18.891 4.02 -2.984 1 84.44 113 ILE B CA 1
ATOM 2497 C C . ILE B 1 113 ? 19.781 4.98 -3.766 1 84.44 113 ILE B C 1
ATOM 2499 O O . ILE B 1 113 ? 20.875 4.609 -4.207 1 84.44 113 ILE B O 1
ATOM 2503 N N . LEU B 1 114 ? 19.406 6.211 -3.924 1 81.06 114 LEU B N 1
ATOM 2504 C CA . LEU B 1 114 ? 20.141 7.238 -4.656 1 81.06 114 LEU B CA 1
ATOM 2505 C C . LEU B 1 114 ? 21.453 7.562 -3.953 1 81.06 114 LEU B C 1
ATOM 2507 O O . LEU B 1 114 ? 22.453 7.883 -4.609 1 81.06 114 LEU B O 1
ATOM 2511 N N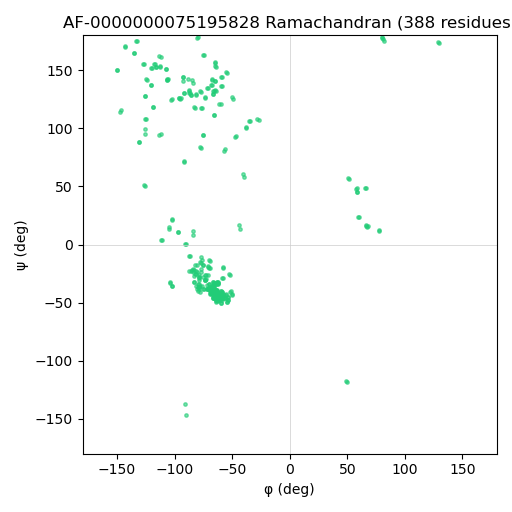 . GLU B 1 115 ? 21.406 7.66 -2.736 1 76.44 115 GLU B N 1
ATOM 2512 C CA . GLU B 1 115 ? 22.641 7.977 -2.002 1 76.44 115 GLU B CA 1
ATOM 2513 C C . GLU B 1 115 ? 23.766 7.02 -2.379 1 76.44 115 GLU B C 1
ATOM 2515 O O . GLU B 1 115 ? 24.922 7.422 -2.445 1 76.44 115 GLU B O 1
ATOM 2520 N N . THR B 1 116 ? 23.312 5.926 -2.789 1 65.44 116 THR B N 1
ATOM 2521 C CA . THR B 1 116 ? 24.328 4.922 -3.09 1 65.44 116 THR B CA 1
ATOM 2522 C C . THR B 1 116 ? 24.547 4.816 -4.598 1 65.44 116 THR B C 1
ATOM 2524 O O . THR B 1 116 ? 25.656 4.516 -5.043 1 65.44 116 THR B O 1
ATOM 2527 N N . TYR B 1 117 ? 23.453 4.977 -5.32 1 63.94 117 TYR B N 1
ATOM 2528 C CA . TYR B 1 117 ? 23.484 4.934 -6.777 1 63.94 117 TYR B CA 1
ATOM 2529 C C . TYR B 1 117 ? 24.547 5.883 -7.332 1 63.94 117 TYR B C 1
ATOM 2531 O O . TYR B 1 117 ? 25.203 5.57 -8.32 1 63.94 117 TYR B O 1
ATOM 2539 N N . ARG B 1 118 ? 24.641 6.93 -6.809 1 59.38 118 ARG B N 1
ATOM 2540 C CA . ARG B 1 118 ? 25.578 7.941 -7.281 1 59.38 118 ARG B CA 1
ATOM 2541 C C . ARG B 1 118 ? 27.016 7.406 -7.266 1 59.38 118 ARG B C 1
ATOM 2543 O O . ARG B 1 118 ? 27.844 7.828 -8.07 1 59.38 118 ARG B O 1
ATOM 2550 N N . LEU B 1 119 ? 27.156 6.441 -6.543 1 60.25 119 LEU B N 1
ATOM 2551 C CA . LEU B 1 119 ? 28.531 5.953 -6.418 1 60.25 119 LEU B CA 1
ATOM 2552 C C . LEU B 1 119 ? 28.734 4.68 -7.238 1 60.25 119 LEU B C 1
ATOM 2554 O O . LEU B 1 119 ? 29.812 4.445 -7.773 1 60.25 119 LEU B O 1
ATOM 2558 N N . TYR B 1 120 ? 27.688 3.9 -7.332 1 62.69 120 TYR B N 1
ATOM 2559 C CA . TYR B 1 120 ? 27.766 2.619 -8.023 1 62.69 120 TYR B CA 1
ATOM 2560 C C . TYR B 1 120 ? 26.453 2.277 -8.703 1 62.69 120 TYR B C 1
ATOM 2562 O O . TYR B 1 120 ? 25.391 2.287 -8.07 1 62.69 120 TYR B O 1
ATOM 2570 N N . PRO B 1 121 ? 26.547 2.248 -10.023 1 64.19 121 PRO B N 1
ATOM 2571 C CA . PRO B 1 121 ? 25.328 1.857 -10.734 1 64.19 121 PRO B CA 1
ATOM 2572 C C . PRO B 1 121 ? 24.688 0.583 -10.172 1 64.19 121 PRO B C 1
ATOM 2574 O O . PRO B 1 121 ? 25.406 -0.377 -9.867 1 64.19 121 PRO B O 1
ATOM 2577 N N . LEU B 1 122 ? 23.438 0.643 -9.812 1 69.12 122 LEU B N 1
ATOM 2578 C CA . LEU B 1 122 ? 22.703 -0.522 -9.328 1 69.12 122 LEU B CA 1
ATOM 2579 C C . LEU B 1 122 ? 22.562 -1.573 -10.422 1 69.12 122 LEU B C 1
ATOM 2581 O O . LEU B 1 122 ? 22.344 -1.235 -11.586 1 69.12 122 LEU B O 1
ATOM 2585 N N . SER B 1 123 ? 22.828 -2.812 -10.172 1 68.69 123 SER B N 1
ATOM 2586 C CA . SER B 1 123 ? 22.703 -3.912 -11.117 1 68.69 123 SER B CA 1
ATOM 2587 C C . SER B 1 123 ? 21.266 -4.035 -11.625 1 68.69 123 SER B C 1
ATOM 2589 O O . SER B 1 123 ? 21.047 -4.355 -12.797 1 68.69 123 SER B O 1
ATOM 2591 N N . ASP B 1 124 ? 20.359 -3.652 -10.852 1 81.25 124 ASP B N 1
ATOM 2592 C CA . ASP B 1 124 ? 18.953 -3.838 -11.203 1 81.25 124 ASP B CA 1
ATOM 2593 C C . ASP B 1 124 ? 18.203 -2.516 -11.133 1 81.25 124 ASP B C 1
ATOM 2595 O O . ASP B 1 124 ? 17.078 -2.467 -10.633 1 81.25 124 ASP B O 1
ATOM 2599 N N . SER B 1 125 ? 18.75 -1.508 -11.781 1 80.62 125 SER B N 1
ATOM 2600 C CA . SER B 1 125 ? 18.188 -0.163 -11.68 1 80.62 125 SER B CA 1
ATOM 2601 C C . SER B 1 125 ? 16.812 -0.084 -12.336 1 80.62 125 SER B C 1
ATOM 2603 O O . SER B 1 125 ? 15.93 0.628 -11.852 1 80.62 125 SER B O 1
ATOM 2605 N N . GLU B 1 126 ? 16.609 -0.794 -13.406 1 85.12 126 GLU B N 1
ATOM 2606 C CA . GLU B 1 126 ? 15.32 -0.785 -14.078 1 85.12 126 GLU B CA 1
ATOM 2607 C C . GLU B 1 126 ? 14.242 -1.417 -13.203 1 85.12 126 GLU B C 1
ATOM 2609 O O . GLU B 1 126 ? 13.117 -0.92 -13.141 1 85.12 126 GLU B O 1
ATOM 2614 N N . LEU B 1 127 ? 14.633 -2.479 -12.609 1 88.94 127 LEU B N 1
ATOM 2615 C CA . LEU B 1 127 ? 13.688 -3.158 -11.734 1 88.94 127 LEU B CA 1
ATOM 2616 C C . LEU B 1 127 ? 13.359 -2.293 -10.523 1 88.94 127 LEU B C 1
ATOM 2618 O O . LEU B 1 127 ? 12.203 -2.23 -10.094 1 88.94 127 LEU B O 1
ATOM 2622 N N . VAL B 1 128 ? 14.328 -1.607 -10 1 89.5 128 VAL B N 1
ATOM 2623 C CA . VAL B 1 128 ? 14.125 -0.695 -8.883 1 89.5 128 VAL B CA 1
ATOM 2624 C C . VAL B 1 128 ? 13.18 0.428 -9.297 1 89.5 128 VAL B C 1
ATOM 2626 O O . VAL B 1 128 ? 12.25 0.769 -8.555 1 89.5 128 VAL B O 1
ATOM 2629 N N . ALA B 1 129 ? 13.422 0.957 -10.461 1 88.81 129 ALA B N 1
ATOM 2630 C CA . ALA B 1 129 ? 12.555 2.016 -10.977 1 88.81 129 ALA B CA 1
ATOM 2631 C C . ALA B 1 129 ? 11.125 1.521 -11.148 1 88.81 129 ALA B C 1
ATOM 2633 O O . ALA B 1 129 ? 10.172 2.229 -10.805 1 88.81 129 ALA B O 1
ATOM 2634 N N . HIS B 1 130 ? 10.969 0.373 -11.688 1 91.38 130 HIS B N 1
ATOM 2635 C CA . HIS B 1 130 ? 9.664 -0.254 -11.82 1 91.38 130 HIS B CA 1
ATOM 2636 C C . HIS B 1 130 ? 8.945 -0.34 -10.477 1 91.38 130 HIS B C 1
ATOM 2638 O O . HIS B 1 130 ? 7.781 0.043 -10.367 1 91.38 130 HIS B O 1
ATOM 2644 N N . CYS B 1 131 ? 9.672 -0.856 -9.461 1 94.44 131 CYS B N 1
ATOM 2645 C CA . CYS B 1 131 ? 9.086 -1.074 -8.148 1 94.44 131 CYS B CA 1
ATOM 2646 C C . CYS B 1 131 ? 8.648 0.244 -7.52 1 94.44 131 CYS B C 1
ATOM 2648 O O . CYS B 1 131 ? 7.566 0.334 -6.938 1 94.44 131 CYS B O 1
ATOM 2650 N N . LEU B 1 132 ? 9.5 1.299 -7.648 1 94.5 132 LEU B N 1
ATOM 2651 C CA . LEU B 1 132 ? 9.156 2.607 -7.102 1 94.5 132 LEU B CA 1
ATOM 2652 C C . LEU B 1 132 ? 7.898 3.16 -7.77 1 94.5 132 LEU B C 1
ATOM 2654 O O . LEU B 1 132 ? 6.977 3.611 -7.09 1 94.5 132 LEU B O 1
ATOM 2658 N N . ASN B 1 133 ? 7.855 3.092 -9.039 1 93.81 133 ASN B N 1
ATOM 2659 C CA . ASN B 1 133 ? 6.719 3.602 -9.797 1 93.81 133 ASN B CA 1
ATOM 2660 C C . ASN B 1 133 ? 5.457 2.785 -9.531 1 93.81 133 ASN B C 1
ATOM 2662 O O . ASN B 1 133 ? 4.367 3.346 -9.383 1 93.81 133 ASN B O 1
ATOM 2666 N N . TYR B 1 134 ? 5.594 1.539 -9.547 1 95.19 134 TYR B N 1
ATOM 2667 C CA . TYR B 1 134 ? 4.465 0.645 -9.305 1 95.19 134 TYR B CA 1
ATOM 2668 C C . TYR B 1 134 ? 3.863 0.89 -7.926 1 95.19 134 TYR B C 1
ATOM 2670 O O . TYR B 1 134 ? 2.658 1.116 -7.797 1 95.19 134 TYR B O 1
ATOM 2678 N N . LEU B 1 135 ? 4.676 0.925 -6.824 1 97.19 135 LEU B N 1
ATOM 2679 C CA . LEU B 1 135 ? 4.203 1.097 -5.457 1 97.19 135 LEU B CA 1
ATOM 2680 C C . LEU B 1 135 ? 3.537 2.457 -5.277 1 97.19 135 LEU B C 1
ATOM 2682 O O . LEU B 1 135 ? 2.525 2.568 -4.582 1 97.19 135 LEU B O 1
ATOM 2686 N N . ARG B 1 136 ? 4.133 3.48 -5.871 1 97.25 136 ARG B N 1
ATOM 2687 C CA . ARG B 1 136 ? 3.531 4.809 -5.785 1 97.25 136 ARG B CA 1
ATOM 2688 C C . ARG B 1 136 ? 2.102 4.797 -6.312 1 97.25 136 ARG B C 1
ATOM 2690 O O . ARG B 1 136 ? 1.197 5.352 -5.688 1 97.25 136 ARG B O 1
ATOM 2697 N N . GLN B 1 137 ? 1.887 4.176 -7.461 1 96.81 137 GLN B N 1
ATOM 2698 C CA . GLN B 1 137 ? 0.566 4.113 -8.078 1 96.81 137 GLN B CA 1
ATOM 2699 C C . GLN B 1 137 ? -0.399 3.287 -7.234 1 96.81 137 GLN B C 1
ATOM 2701 O O . GLN B 1 137 ? -1.563 3.656 -7.074 1 96.81 137 GLN B O 1
ATOM 2706 N N . ILE B 1 138 ? 0.077 2.213 -6.645 1 97.31 138 ILE B N 1
ATOM 2707 C CA . ILE B 1 138 ? -0.773 1.335 -5.848 1 97.31 138 ILE B CA 1
ATOM 2708 C C . ILE B 1 138 ? -1.202 2.053 -4.57 1 97.31 138 ILE B C 1
ATOM 2710 O O . ILE B 1 138 ? -2.348 1.925 -4.133 1 97.31 138 ILE B O 1
ATOM 2714 N N . VAL B 1 139 ? -0.295 2.793 -3.914 1 98.25 139 VAL B N 1
ATOM 2715 C CA . VAL B 1 139 ? -0.624 3.549 -2.711 1 98.25 139 VAL B CA 1
ATOM 2716 C C . VAL B 1 139 ? -1.723 4.562 -3.021 1 98.25 139 VAL B C 1
ATOM 2718 O O . VAL B 1 139 ? -2.682 4.703 -2.258 1 98.25 139 VAL B O 1
ATOM 2721 N N . ILE B 1 140 ? -1.567 5.273 -4.148 1 97.25 140 ILE B N 1
ATOM 2722 C CA . ILE B 1 140 ? -2.582 6.234 -4.57 1 97.25 140 ILE B CA 1
ATOM 2723 C C . ILE B 1 140 ? -3.902 5.508 -4.824 1 97.25 140 ILE B C 1
ATOM 2725 O O . ILE B 1 140 ? -4.961 5.969 -4.391 1 97.25 140 ILE B O 1
ATOM 2729 N N . CYS B 1 141 ? -3.855 4.383 -5.469 1 97.25 141 CYS B N 1
ATOM 2730 C CA . CYS B 1 141 ? -5.027 3.578 -5.797 1 97.25 141 CYS B CA 1
ATOM 2731 C C . CYS B 1 141 ? -5.781 3.17 -4.539 1 97.25 141 CYS B C 1
ATOM 2733 O O . CYS B 1 141 ? -7.012 3.227 -4.5 1 97.25 141 CYS B O 1
ATOM 2735 N N . HIS B 1 142 ? -5.121 2.719 -3.475 1 96.62 142 HIS B N 1
ATOM 2736 C CA . HIS B 1 142 ? -5.75 2.244 -2.246 1 96.62 142 HIS B CA 1
ATOM 2737 C C . HIS B 1 142 ? -6.316 3.404 -1.433 1 96.62 142 HIS B C 1
ATOM 2739 O O . HIS B 1 142 ? -7.293 3.236 -0.701 1 96.62 142 HIS B O 1
ATOM 2745 N N . SER B 1 143 ? -5.727 4.57 -1.514 1 96.62 143 SER B N 1
ATOM 2746 C CA . SER B 1 143 ? -6.211 5.781 -0.858 1 96.62 143 SER B CA 1
ATOM 2747 C C . SER B 1 143 ? -6.477 5.539 0.624 1 96.62 143 SER B C 1
ATOM 2749 O O . SER B 1 143 ? -7.57 5.816 1.117 1 96.62 143 SER B O 1
ATOM 2751 N N . ASP B 1 144 ? -5.441 5.086 1.319 1 96.56 144 ASP B N 1
ATOM 2752 C CA . ASP B 1 144 ? -5.547 4.75 2.736 1 96.56 144 ASP B CA 1
ATOM 2753 C C . ASP B 1 144 ? -5.82 5.996 3.576 1 96.56 144 ASP B C 1
ATOM 2755 O O . ASP B 1 144 ? -4.941 6.84 3.75 1 96.56 144 ASP B O 1
ATOM 2759 N N . ASN B 1 145 ? -7.035 6.117 4.164 1 96.69 145 ASN B N 1
ATOM 2760 C CA . ASN B 1 145 ? -7.406 7.297 4.938 1 96.69 145 ASN B CA 1
ATOM 2761 C C . ASN B 1 145 ? -7.332 7.027 6.438 1 96.69 145 ASN B C 1
ATOM 2763 O O . ASN B 1 145 ? -8 7.699 7.227 1 96.69 145 ASN B O 1
ATOM 2767 N N . SER B 1 146 ? -6.543 6.004 6.824 1 96.38 146 SER B N 1
ATOM 2768 C CA . SER B 1 146 ? -6.27 5.789 8.242 1 96.38 146 SER B CA 1
ATOM 2769 C C . SER B 1 146 ? -5.594 7.008 8.867 1 96.38 146 SER B C 1
ATOM 2771 O O . SER B 1 146 ? -4.668 7.574 8.281 1 96.38 146 SER B O 1
ATOM 2773 N N . LEU B 1 147 ? -6.047 7.363 10.047 1 95.94 147 LEU B N 1
ATOM 2774 C CA . LEU B 1 147 ? -5.461 8.5 10.75 1 95.94 147 LEU B CA 1
ATOM 2775 C C . LEU B 1 147 ? -4.27 8.055 11.594 1 95.94 147 LEU B C 1
ATOM 2777 O O . LEU B 1 147 ? -4.34 7.039 12.289 1 95.94 147 LEU B O 1
ATOM 2781 N N . GLU B 1 148 ? -3.219 8.805 11.453 1 95.25 148 GLU B N 1
ATOM 2782 C CA . GLU B 1 148 ? -2.033 8.578 12.273 1 95.25 148 GLU B CA 1
ATOM 2783 C C . GLU B 1 148 ? -1.618 9.852 13 1 95.25 148 GLU B C 1
ATOM 2785 O O . GLU B 1 148 ? -1.436 10.898 12.375 1 95.25 148 GLU B O 1
ATOM 2790 N N . LEU B 1 149 ? -1.473 9.68 14.258 1 93.75 149 LEU B N 1
ATOM 2791 C CA . LEU B 1 149 ? -1.12 10.828 15.086 1 93.75 149 LEU B CA 1
ATOM 2792 C C . LEU B 1 149 ? 0.322 11.258 14.836 1 93.75 149 LEU B C 1
ATOM 2794 O O . LEU B 1 149 ? 1.215 10.414 14.727 1 93.75 149 LEU B O 1
ATOM 2798 N N . VAL B 1 150 ? 0.52 12.508 14.688 1 93.88 150 VAL B N 1
ATOM 2799 C CA . VAL B 1 150 ? 1.85 13.094 14.555 1 93.88 150 VAL B CA 1
ATOM 2800 C C . VAL B 1 150 ? 2.26 13.75 15.875 1 93.88 150 VAL B C 1
ATOM 2802 O O . VAL B 1 150 ? 1.503 14.539 16.453 1 93.88 150 VAL B O 1
ATOM 2805 N N . THR B 1 151 ? 3.434 13.289 16.359 1 87.75 151 THR B N 1
ATOM 2806 C CA . THR B 1 151 ? 3.844 13.812 17.672 1 87.75 151 THR B CA 1
ATOM 2807 C C . THR B 1 151 ? 5.258 14.383 17.594 1 87.75 151 THR B C 1
ATOM 2809 O O . THR B 1 151 ? 6.062 13.961 16.766 1 87.75 151 THR B O 1
ATOM 2812 N N . GLY B 1 152 ? 5.449 15.297 18.531 1 75.94 152 GLY B N 1
ATOM 2813 C CA . GLY B 1 152 ? 6.789 15.797 18.781 1 75.94 152 GLY B CA 1
ATOM 2814 C C . GLY B 1 152 ? 7.223 16.875 17.797 1 75.94 152 GLY B C 1
ATOM 2815 O O . GLY B 1 152 ? 6.477 17.219 16.891 1 75.94 152 GLY B O 1
ATOM 2816 N N . ARG B 1 153 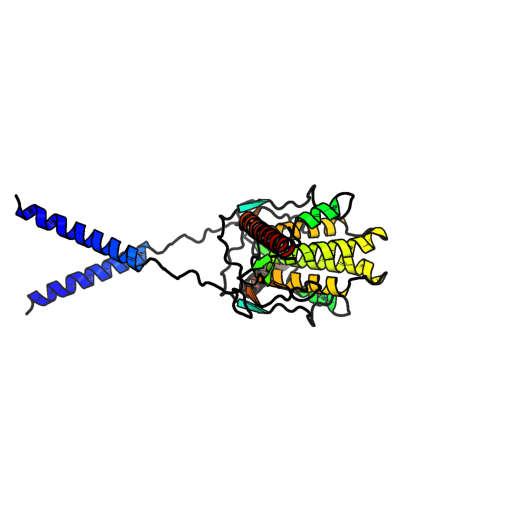? 8.414 17.312 18.141 1 63.38 153 ARG B N 1
ATOM 2817 C CA . ARG B 1 153 ? 8.977 18.422 17.375 1 63.38 153 ARG B CA 1
ATOM 2818 C C . ARG B 1 153 ? 9.422 17.953 15.984 1 63.38 153 ARG B C 1
ATOM 2820 O O . ARG B 1 153 ? 9.352 18.719 15.016 1 63.38 153 ARG B O 1
ATOM 2827 N N . ASP B 1 154 ? 9.719 16.719 15.945 1 68.25 154 ASP B N 1
ATOM 2828 C CA . ASP B 1 154 ? 10.242 16.203 14.68 1 68.25 154 ASP B CA 1
ATOM 2829 C C . ASP B 1 154 ? 9.148 15.539 13.859 1 68.25 154 ASP B C 1
ATOM 2831 O O . ASP B 1 154 ? 9.43 14.867 12.867 1 68.25 154 ASP B O 1
ATOM 2835 N N . GLU B 1 155 ? 7.961 15.719 14.266 1 72.88 155 GLU B N 1
ATOM 2836 C CA . GLU B 1 155 ? 6.793 15.227 13.547 1 72.88 155 GLU B CA 1
ATOM 2837 C C . GLU B 1 155 ? 6.855 13.711 13.367 1 72.88 155 GLU B C 1
ATOM 2839 O O . GLU B 1 155 ? 6.707 13.203 12.25 1 72.88 155 GLU B O 1
ATOM 2844 N N . GLN B 1 156 ? 7.207 13.102 14.453 1 83 156 GLN B N 1
ATOM 2845 C CA . GLN B 1 156 ? 7.223 11.641 14.438 1 83 156 GLN B CA 1
ATOM 2846 C C . GLN B 1 156 ? 5.809 11.078 14.297 1 83 156 GLN B C 1
ATOM 2848 O O . GLN B 1 156 ? 4.871 11.586 14.906 1 83 156 GLN B O 1
ATOM 2853 N N . VAL B 1 157 ? 5.648 10.219 13.391 1 85.19 157 VAL B N 1
ATOM 2854 C CA . VAL B 1 157 ? 4.363 9.57 13.156 1 85.19 157 VAL B CA 1
ATOM 2855 C C . VAL B 1 157 ? 4.316 8.242 13.914 1 85.19 157 VAL B C 1
ATOM 2857 O O . VAL B 1 157 ? 5.242 7.43 13.812 1 85.19 157 VAL B O 1
ATOM 2860 N N . ASP B 1 158 ? 3.312 8.094 14.703 1 78.31 158 ASP B N 1
ATOM 2861 C CA . ASP B 1 158 ? 3.084 6.867 15.453 1 78.31 158 ASP B CA 1
ATOM 2862 C C . ASP B 1 158 ? 1.827 6.152 14.969 1 78.31 158 ASP B C 1
ATOM 2864 O O . ASP B 1 158 ? 0.724 6.434 15.438 1 78.31 158 ASP B O 1
ATOM 2868 N N . PRO B 1 159 ? 2.1 5.238 14.07 1 81.81 159 PRO B N 1
ATOM 2869 C CA . PRO B 1 159 ? 0.888 4.535 13.648 1 81.81 159 PRO B CA 1
ATOM 2870 C C . PRO B 1 159 ? 0.267 3.701 14.766 1 81.81 159 PRO B C 1
ATOM 2872 O O . PRO B 1 159 ? 0.988 3.105 15.57 1 81.81 159 PRO B O 1
ATOM 2875 N N . ASP B 1 160 ? -0.955 3.869 14.883 1 83.56 160 ASP B N 1
ATOM 2876 C CA . ASP B 1 160 ? -1.703 3.053 15.836 1 83.56 160 ASP B CA 1
ATOM 2877 C C . ASP B 1 160 ? -2.238 1.786 15.172 1 83.56 160 ASP B C 1
ATOM 2879 O O . ASP B 1 160 ? -1.508 1.099 14.453 1 83.56 160 ASP B O 1
ATOM 2883 N N . ALA B 1 161 ? -3.424 1.419 15.43 1 90.06 161 ALA B N 1
ATOM 2884 C CA . ALA B 1 161 ? -4.035 0.219 14.859 1 90.06 161 ALA B CA 1
ATOM 2885 C C . ALA B 1 161 ? -4.789 0.542 13.578 1 90.06 161 ALA B C 1
ATOM 2887 O O . ALA B 1 161 ? -5.309 1.648 13.414 1 90.06 161 ALA B O 1
ATOM 2888 N N . TYR B 1 162 ? -4.66 -0.334 12.688 1 94.56 162 TYR B N 1
ATOM 2889 C CA . TYR B 1 162 ? -5.402 -0.267 11.438 1 94.56 162 TYR B CA 1
ATOM 2890 C C . TYR B 1 162 ? -6.512 -1.313 11.398 1 94.56 162 TYR B C 1
ATOM 2892 O O . TYR B 1 162 ? -6.355 -2.41 11.945 1 94.56 162 TYR B O 1
ATOM 2900 N N . VAL B 1 163 ? -7.629 -0.927 10.828 1 94.56 163 VAL B N 1
ATOM 2901 C CA . VAL B 1 163 ? -8.633 -1.914 10.445 1 94.56 163 VAL B CA 1
ATOM 2902 C C . VAL B 1 163 ? -8.266 -2.516 9.086 1 94.56 163 VAL B C 1
ATOM 2904 O O . VAL B 1 163 ? -8.18 -1.799 8.086 1 94.56 163 VAL B O 1
ATOM 2907 N N . CYS B 1 164 ? -8.039 -3.842 9.156 1 96.88 164 CYS B N 1
ATOM 2908 C CA . CYS B 1 164 ? -7.453 -4.5 7.996 1 96.88 164 CYS B CA 1
ATOM 2909 C C . CYS B 1 164 ? -8.398 -5.547 7.422 1 96.88 164 CYS B C 1
ATOM 2911 O O . CYS B 1 164 ? -9.289 -6.035 8.117 1 96.88 164 CYS B O 1
ATOM 2913 N N . LYS B 1 165 ? -8.219 -5.82 6.125 1 95.69 165 LYS B N 1
ATOM 2914 C CA . LYS B 1 165 ? -8.773 -7.055 5.582 1 95.69 165 LYS B CA 1
ATOM 2915 C C . LYS B 1 165 ? -8.125 -8.281 6.215 1 95.69 165 LYS B C 1
ATOM 2917 O O . LYS B 1 165 ? -6.984 -8.211 6.684 1 95.69 165 LYS B O 1
ATOM 2922 N N . ASP B 1 166 ? -8.875 -9.352 6.242 1 96.19 166 ASP B N 1
ATOM 2923 C CA . ASP B 1 166 ? -8.305 -10.602 6.746 1 96.19 166 ASP B CA 1
ATOM 2924 C C . ASP B 1 166 ? -7.359 -11.227 5.723 1 96.19 166 ASP B C 1
ATOM 2926 O O . ASP B 1 166 ? -7.781 -12.039 4.895 1 96.19 166 ASP B O 1
ATOM 2930 N N . TRP B 1 167 ? -6.109 -10.945 5.84 1 97 167 TRP B N 1
ATOM 2931 C CA . TRP B 1 167 ? -5.117 -11.383 4.863 1 97 167 TRP B CA 1
ATOM 2932 C C . TRP B 1 167 ? -4.926 -12.891 4.914 1 97 167 TRP B C 1
ATOM 2934 O O . TRP B 1 167 ? -4.391 -13.484 3.977 1 97 167 TRP B O 1
ATOM 2944 N N . GLU B 1 168 ? -5.273 -13.516 5.953 1 96.81 168 GLU B N 1
ATOM 2945 C CA . GLU B 1 168 ? -5.102 -14.961 6.07 1 96.81 168 GLU B CA 1
ATOM 2946 C C . GLU B 1 168 ? -5.926 -15.703 5.02 1 96.81 168 GLU B C 1
ATOM 2948 O O . GLU B 1 168 ? -5.527 -16.766 4.551 1 96.81 168 GLU B O 1
ATOM 2953 N N . VAL B 1 169 ? -7.031 -15.125 4.723 1 96.62 169 VAL B N 1
ATOM 2954 C CA . VAL B 1 169 ? -7.887 -15.727 3.709 1 96.62 169 VAL B CA 1
ATOM 2955 C C . VAL B 1 169 ? -7.141 -15.797 2.377 1 96.62 169 VAL B C 1
ATOM 2957 O O . VAL B 1 169 ? -7.211 -16.812 1.673 1 96.62 169 VAL B O 1
ATOM 2960 N N . ILE B 1 170 ? -6.449 -14.766 2.029 1 96.81 170 ILE B N 1
ATOM 2961 C CA . ILE B 1 170 ? -5.703 -14.703 0.778 1 96.81 170 ILE B CA 1
ATOM 2962 C C . ILE B 1 170 ? -4.574 -15.734 0.797 1 96.81 170 ILE B C 1
ATOM 2964 O O . ILE B 1 170 ? -4.395 -16.484 -0.166 1 96.81 170 ILE B O 1
ATOM 2968 N N . TYR B 1 171 ? -3.842 -15.797 1.873 1 97.81 171 TYR B N 1
ATOM 2969 C CA . TYR B 1 171 ? -2.738 -16.75 1.987 1 97.81 171 TYR B CA 1
ATOM 2970 C C . TYR B 1 171 ? -3.238 -18.188 1.884 1 97.81 171 TYR B C 1
ATOM 2972 O O . TYR B 1 171 ? -2.65 -19 1.174 1 97.81 171 TYR B O 1
ATOM 2980 N N . ARG B 1 172 ? -4.305 -18.438 2.533 1 97.69 172 ARG B N 1
ATOM 2981 C CA . ARG B 1 172 ? -4.852 -19.797 2.49 1 97.69 172 ARG B CA 1
ATOM 2982 C C . ARG B 1 172 ? -5.285 -20.172 1.076 1 97.69 172 ARG B C 1
ATOM 2984 O O . ARG B 1 172 ? -5 -21.266 0.601 1 97.69 172 ARG B O 1
ATOM 2991 N N . ALA B 1 173 ? -5.977 -19.281 0.47 1 97.62 173 ALA B N 1
ATOM 2992 C CA . ALA B 1 173 ? -6.434 -19.531 -0.894 1 97.62 173 ALA B CA 1
ATOM 2993 C C . ALA B 1 173 ? -5.254 -19.719 -1.843 1 97.62 173 ALA B C 1
ATOM 2995 O O . ALA B 1 173 ? -5.262 -20.625 -2.676 1 97.62 173 ALA B O 1
ATOM 2996 N N . ALA B 1 174 ? -4.258 -18.875 -1.729 1 98.06 174 ALA B N 1
ATOM 2997 C CA . ALA B 1 174 ? -3.088 -18.953 -2.6 1 98.06 174 ALA B CA 1
ATOM 2998 C C . ALA B 1 174 ? -2.328 -20.266 -2.385 1 98.06 174 ALA B C 1
ATOM 3000 O O . ALA B 1 174 ? -1.945 -20.938 -3.35 1 98.06 174 ALA B O 1
ATOM 3001 N N . GLU B 1 175 ? -2.131 -20.594 -1.162 1 98.06 175 GLU B N 1
ATOM 3002 C CA . GLU B 1 175 ? -1.399 -21.812 -0.841 1 98.06 175 GLU B CA 1
ATOM 3003 C C . GLU B 1 175 ? -2.145 -23.047 -1.34 1 98.06 175 GLU B C 1
ATOM 3005 O O . GLU B 1 175 ? -1.526 -24 -1.831 1 98.06 175 GLU B O 1
ATOM 3010 N N . GLN B 1 176 ? -3.408 -23.016 -1.178 1 98.06 176 GLN B N 1
ATOM 3011 C CA . GLN B 1 176 ? -4.203 -24.125 -1.695 1 98.06 176 GLN B CA 1
ATOM 3012 C C . GLN B 1 176 ? -4.074 -24.234 -3.211 1 98.06 176 GLN B C 1
ATOM 3014 O O . GLN B 1 176 ? -3.912 -25.328 -3.748 1 98.06 176 GLN B O 1
ATOM 3019 N N . ASN B 1 177 ? -4.211 -23.156 -3.904 1 98.19 177 ASN B N 1
ATOM 3020 C CA . ASN B 1 177 ? -4.031 -23.141 -5.352 1 98.19 177 ASN B CA 1
ATOM 3021 C C . ASN B 1 177 ? -2.684 -23.734 -5.758 1 98.19 177 ASN B C 1
ATOM 3023 O O . ASN B 1 177 ? -2.609 -24.531 -6.691 1 98.19 177 ASN B O 1
ATOM 3027 N N . GLN B 1 178 ? -1.642 -23.344 -5.074 1 97.88 178 GLN B N 1
ATOM 3028 C CA . GLN B 1 178 ? -0.289 -23.797 -5.379 1 97.88 178 GLN B CA 1
ATOM 3029 C C . GLN B 1 178 ? -0.133 -25.281 -5.109 1 97.88 178 GLN B C 1
ATOM 3031 O O . GLN B 1 178 ? 0.493 -26 -5.891 1 97.88 178 GLN B O 1
ATOM 3036 N N . ARG B 1 179 ? -0.724 -25.688 -4.059 1 97.88 179 ARG B N 1
ATOM 3037 C CA . ARG B 1 179 ? -0.705 -27.109 -3.754 1 97.88 179 ARG B CA 1
ATOM 3038 C C . ARG B 1 179 ? -1.436 -27.906 -4.828 1 97.88 179 ARG B C 1
ATOM 3040 O O . ARG B 1 179 ? -0.959 -28.969 -5.258 1 97.88 179 ARG B O 1
ATOM 3047 N N . ASP B 1 180 ? -2.629 -27.438 -5.137 1 97.5 180 ASP B N 1
ATOM 3048 C CA . ASP B 1 180 ? -3.412 -28.109 -6.172 1 97.5 180 ASP B CA 1
ATOM 3049 C C . ASP B 1 180 ? -2.627 -28.203 -7.477 1 97.5 180 ASP B C 1
ATOM 3051 O O . ASP B 1 180 ? -2.689 -29.219 -8.172 1 97.5 180 ASP B O 1
ATOM 3055 N N . PHE B 1 181 ? -1.987 -27.219 -7.852 1 97.38 181 PHE B N 1
ATOM 3056 C CA . PHE B 1 181 ? -1.192 -27.203 -9.07 1 97.38 181 PHE B CA 1
ATOM 3057 C C . PHE B 1 181 ? -0.07 -28.234 -9 1 97.38 181 PHE B C 1
ATOM 3059 O O . PHE B 1 181 ? 0.163 -28.969 -9.961 1 97.38 181 PHE B O 1
ATOM 3066 N N . GLU B 1 182 ? 0.664 -28.25 -7.906 1 96.06 182 GLU B N 1
ATOM 3067 C CA . GLU B 1 182 ? 1.76 -29.188 -7.727 1 96.06 182 GLU B CA 1
ATOM 3068 C C . GLU B 1 182 ? 1.263 -30.625 -7.809 1 96.06 182 GLU B C 1
ATOM 3070 O O . GLU B 1 182 ? 1.929 -31.484 -8.391 1 96.06 182 GLU B O 1
ATOM 3075 N N . GLU B 1 183 ? 0.192 -30.875 -7.215 1 95.12 183 GLU B N 1
ATOM 3076 C CA . GLU B 1 183 ? -0.39 -32.219 -7.262 1 95.12 183 GLU B CA 1
ATOM 3077 C C . GLU B 1 183 ? -0.778 -32.594 -8.688 1 95.12 183 GLU B C 1
ATOM 3079 O O . GLU B 1 183 ? -0.582 -33.75 -9.102 1 95.12 183 GLU B O 1
ATOM 3084 N N . SER B 1 184 ? -1.394 -31.672 -9.297 1 93.75 184 SER B N 1
ATOM 3085 C CA . SER B 1 184 ? -1.765 -31.922 -10.688 1 93.75 184 SER B CA 1
ATOM 3086 C C . SER B 1 184 ? -0.539 -32.25 -11.539 1 93.75 184 SER B C 1
ATOM 3088 O O . SER B 1 184 ? -0.59 -33.125 -12.414 1 93.75 184 SER B O 1
ATOM 3090 N N . ARG B 1 185 ? 0.53 -31.547 -11.375 1 92.88 185 ARG B N 1
ATOM 3091 C CA . ARG B 1 185 ? 1.769 -31.766 -12.109 1 92.88 185 ARG B CA 1
ATOM 3092 C C . ARG B 1 185 ? 2.367 -33.125 -11.789 1 92.88 185 ARG B C 1
ATOM 3094 O O . ARG B 1 185 ? 2.869 -33.812 -12.68 1 92.88 185 ARG B O 1
ATOM 3101 N N . ARG B 1 186 ? 2.32 -33.531 -10.578 1 92.06 186 ARG B N 1
ATOM 3102 C CA . ARG B 1 186 ? 2.836 -34.812 -10.164 1 92.06 186 ARG B CA 1
ATOM 3103 C C . ARG B 1 186 ? 2.045 -35.969 -10.805 1 92.06 186 ARG B C 1
ATOM 3105 O O . ARG B 1 186 ? 2.619 -36.969 -11.227 1 92.06 186 ARG B O 1
ATOM 3112 N N . ARG B 1 187 ? 0.83 -35.844 -10.859 1 90.69 187 ARG B N 1
ATOM 3113 C CA . ARG B 1 187 ? -0.027 -36.844 -11.477 1 90.69 187 ARG B CA 1
ATOM 3114 C C . ARG B 1 187 ? 0.27 -37 -12.969 1 90.69 187 ARG B C 1
ATOM 3116 O O . ARG B 1 187 ? 0.314 -38.094 -13.5 1 90.69 187 ARG B O 1
ATOM 3123 N N . LEU B 1 188 ? 0.43 -35.875 -13.531 1 89.19 188 LEU B N 1
ATOM 3124 C CA . LEU B 1 188 ? 0.746 -35.875 -14.953 1 89.19 188 LEU B CA 1
ATOM 3125 C C . LEU B 1 188 ? 2.104 -36.5 -15.211 1 89.19 188 LEU B C 1
ATOM 3127 O O . LEU B 1 188 ? 2.268 -37.25 -16.172 1 89.19 188 LEU B O 1
ATOM 3131 N N . ASP B 1 189 ? 3.041 -36.219 -14.398 1 89.38 189 ASP B N 1
ATOM 3132 C CA . ASP B 1 189 ? 4.371 -36.781 -14.531 1 89.38 189 ASP B CA 1
ATOM 3133 C C . ASP B 1 189 ? 4.328 -38.312 -14.344 1 89.38 189 ASP B C 1
ATOM 3135 O O . ASP B 1 189 ? 5.016 -39.031 -15.055 1 89.38 189 ASP B O 1
ATOM 3139 N N . LYS B 1 190 ? 3.568 -38.781 -13.594 1 88.75 190 LYS B N 1
ATOM 3140 C CA . LYS B 1 190 ? 3.434 -40.219 -13.344 1 88.75 190 LYS B CA 1
ATOM 3141 C C . LYS B 1 190 ? 2.811 -40.938 -14.547 1 88.75 190 LYS B C 1
ATOM 3143 O O . LYS B 1 190 ? 3.225 -42.031 -14.906 1 88.75 190 LYS B O 1
ATOM 3148 N N . VAL B 1 191 ? 1.907 -40.25 -15.094 1 87.12 191 VAL B N 1
ATOM 3149 C CA . VAL B 1 191 ? 1.235 -40.812 -16.25 1 87.12 191 VAL B CA 1
ATOM 3150 C C . VAL B 1 191 ? 2.205 -40.906 -17.422 1 87.12 191 VAL B C 1
ATOM 3152 O O . VAL B 1 191 ? 2.24 -41.906 -18.141 1 87.12 191 VAL B O 1
ATOM 3155 N N . ILE B 1 192 ? 3.02 -39.906 -17.531 1 86.12 192 ILE B N 1
ATOM 3156 C CA . ILE B 1 192 ? 3.99 -39.844 -18.625 1 86.12 192 ILE B CA 1
ATOM 3157 C C . ILE B 1 192 ? 5.055 -40.938 -18.406 1 86.12 192 ILE B C 1
ATOM 3159 O O . ILE B 1 192 ? 5.488 -41.594 -19.359 1 86.12 192 ILE B O 1
ATOM 3163 N N . ASP B 1 193 ? 5.414 -41.094 -17.25 1 86.31 193 ASP B N 1
ATOM 3164 C CA . ASP B 1 193 ? 6.422 -42.094 -16.922 1 86.31 193 ASP B CA 1
ATOM 3165 C C . ASP B 1 193 ? 5.902 -43.5 -17.203 1 86.31 193 ASP B C 1
ATOM 3167 O O . ASP B 1 193 ? 6.637 -44.344 -17.719 1 86.31 193 ASP B O 1
ATOM 3171 N N . ILE B 1 194 ? 4.656 -43.75 -17.047 1 81.38 194 ILE B N 1
ATOM 3172 C CA . ILE B 1 194 ? 4.07 -45.062 -17.266 1 81.38 194 ILE B CA 1
ATOM 3173 C C . ILE B 1 194 ? 3.852 -45.281 -18.766 1 81.38 194 ILE B C 1
ATOM 3175 O O . ILE B 1 194 ? 4.008 -46.406 -19.266 1 81.38 194 ILE B O 1
ATOM 3179 N N . SER B 1 195 ? 3.492 -44.188 -19.359 1 76.25 195 SER B N 1
ATOM 3180 C CA . SER B 1 195 ? 3.18 -44.312 -20.781 1 76.25 195 SER B CA 1
ATOM 3181 C C . SER B 1 195 ? 4.449 -44.406 -21.609 1 76.25 195 SER B C 1
ATOM 3183 O O . SER B 1 195 ? 4.398 -44.781 -22.781 1 76.25 195 SER B O 1
ATOM 3185 N N . GLY B 1 196 ? 5.59 -43.938 -21.172 1 62.41 196 GLY B N 1
ATOM 3186 C CA . GLY B 1 196 ? 6.84 -44.125 -21.891 1 62.41 196 GLY B CA 1
ATOM 3187 C C . GLY B 1 196 ? 7.578 -45.406 -21.484 1 62.41 196 GLY B C 1
ATOM 3188 O O . GLY B 1 196 ? 8.125 -46.094 -22.344 1 62.41 196 GLY B O 1
#

Foldseek 3Di:
DVPVVVVVVVVVVVVVVVCVVCVVVPPPPPPPPDFQPPDPGDDQFDDDDDDDQDDDDQDQDDPAQFLDDDCNVVRLVVLQPPLQWFQDHPVGFTKGFPLSVQSVVLNVVSVVVVVCCVPPPDPPRSVNRSVSSRSNVVSVNVVGRGIWGFDDPVRDTDRDDHDDDPCVVVVVVVVVVVVVVVVVVVVVVVVVVVVD/DVVVVVVVVVVVVVVVVVCVVCVVVPPPPPPPPDFQPPDPGDDQFDDDDDDDQDDDDQDQDDPAQFLDDDCNVVRLVVLQPPLQWFQDHPVGFTKGFPLSVQSVVLNVVSVVVVVCCVPPPDPPRSVNRSVSSRSNVVSVNVVGRGIWGFDDPVRDTDDDDHDDDPCVVVVVVVVVVVVVVVVVVVVVVVVVVVVD

Sequence (392 aa):
MRTAVYYILLPIIANLAVKLVVWTLYVPSEDPVSYTYDDDDFPYEWPIPTGDPVLLAIESNSVRFHIQGTDADAEWDSLVPGDGLLHLGDRQRPFTLGMFHQLQCIDVLRRGILETYRLYPLSDSELVAHCLNYLRQIVICHSDNSLELVTGRDEQVDPDAYVCKDWEVIYRAAEQNQRDFEESRRRLDKVIDISGMRTAVYYILLPIIANLAVKLVVWTLYVPSEDPVSYTYDDDDFPYEWPIPTGDPVLLAIESNSVRFHIQGTDADAEWDSLVPGDGLLHLGDRQRPFTLGMFHQLQCIDVLRRGILETYRLYPLSDSELVAHCLNYLRQIVICHSDNSLELVTGRDEQVDPDAYVCKDWEVIYRAAEQNQRDFEESRRRLDKVIDISG

Solvent-accessible surface area (backbone atoms only — not comparable to full-atom values): 22010 Å² total; per-residue (Å²): 125,72,70,66,55,56,68,61,50,50,61,53,51,53,51,50,51,48,50,51,48,47,55,66,61,62,46,79,66,69,66,76,82,82,63,61,46,48,92,83,40,53,65,55,47,61,92,62,79,81,57,66,70,36,82,40,74,53,58,73,76,63,96,57,67,48,89,64,65,96,59,19,66,62,50,57,53,63,74,30,65,79,79,28,49,36,54,40,48,91,81,45,40,49,26,31,32,45,32,37,53,51,52,49,34,55,50,51,49,51,50,55,34,46,71,37,37,78,76,42,81,58,93,53,51,67,60,46,46,34,35,54,45,43,50,53,53,51,45,47,29,64,44,40,46,34,50,23,48,42,42,75,94,79,56,44,70,51,62,49,60,41,86,16,48,35,39,62,50,56,52,52,52,50,51,50,42,41,49,53,51,53,51,52,52,51,54,51,52,51,50,51,60,69,72,103,125,75,71,66,56,56,66,63,50,50,62,55,49,53,50,51,50,48,50,50,49,47,55,65,62,61,46,79,64,68,66,76,81,80,63,60,47,49,92,83,39,52,66,56,46,60,91,62,80,78,56,65,72,36,81,40,74,54,57,72,78,62,94,59,67,45,89,64,64,95,59,19,65,62,50,58,52,63,76,30,63,80,80,30,50,36,55,40,48,90,81,45,40,48,27,31,32,44,33,38,54,51,53,50,35,53,49,51,50,51,51,53,37,45,71,37,37,79,75,43,81,59,94,54,50,67,58,47,47,32,34,55,43,43,50,54,52,49,44,47,31,62,44,42,45,34,48,23,47,43,41,74,94,79,55,43,70,51,62,51,60,40,86,16,47,35,39,64,50,56,53,51,53,49,52,49,43,42,49,52,50,53,51,53,51,52,52,51,51,52,50,51,61,70,73,103

Radius of gyration: 28.46 Å; Cα contacts (8 Å, |Δi|>4): 442; chains: 2; bounding box: 101×90×46 Å

Nearest PDB structures (foldseek):
  7cm3-assembly1_A  TM=7.559E-01  e=6.991E+00  Homo sapiens
  6n62-assembly1_D  TM=3.700E-01  e=6.559E+00  Escherichia coli
  7xjj-assembly1_E  TM=3.632E-01  e=8.468E+00  Homo sapiens
  7cm3-assembly1_A  TM=7.546E-01  e=7.018E+00  Homo sapiens
  7xjj-assembly1_E  TM=3.631E-01  e=7.480E+00  Homo sapiens

pLDDT: mean 83.86, std 16.94, range [32.06, 98.38]

InterPro domains:
  IPR021765 Mycotoxin biosynthesis protein UstYa-like [PF11807] (71-170)
  IPR021765 Mycotoxin biosynthesis protein UstYa-like [PTHR33365] (23-183)

Secondary structure (DSSP, 8-state):
--HHHHHHHHHHHHHHHHHHHHHHHT-----------STT-S-SB--------EEEEPPSS-SSS-SSSTTHHHHHHTTSGGGG-EEETTTTEEEEEHHHHHHHHHHHHHHHHHHHHTTS--TTHHHHHHHHHHHHHHHHHHT--BEEEEETTTTEEE--EEEE--HHHHHHHHHHHHHHHHHHHHHHHHHHHHH-/--HHHHHHHHHHHHHHHHHHHHHHHT-----------STT-S-SB--------EEEEPPSS-SSS-SSSTTHHHHHHTTSGGGG-EEETTTTEEEEEHHHHHHHHHHHHHHHHHHHHTTS--TTHHHHHHHHHHHHHHHHHHT--BEEEEETTTTEEE--EEEE--HHHHHHHHHHHHHHHHHHHHHHHHHHHHH-

Organism: Armillaria gallica (NCBI:txid47427)